Protein AF-0000000068569038 (afdb_homodimer)

Foldseek 3Di:
DPPLPQDDVVQQQPDFADKDKDKDALVLQQLVLVLVPQCVPHVPPVVRVLSNDDPVDSQRRFGDQCSCVVVVCRGCVVPDDTPSFDADPVQKDWDDKDKDFPDGDGSIAIKMKGKHWFKWWAPQQKIKTKMKIWIAGPPPRDTTMIMITIMIGGRRHNSDPDPDTDIGGNDDPPPDPDDDDDPDDDPDDDDDDDDPCSNVSD/DPPLPQDDVVQQQPDFADKDKDKDALVLQQLVLVLVPQCVPHVPPVVRVLRNDDPVDSQRRFGDQCSCVVVVCRGCVVPDDTPSFDADPVQKDWDDKDKDFPDGDGSIAIKMKGKHFFKWWAPQQKIKTKMKIWIAGPPPRDTTMIMITIMIGGRRHNSDPDPDTDIGGNDDPPPDPDDDDDPDDDPDDDDDDDDPCSNVSD

Sequence (404 aa):
MAVSSEFDPSLALSHKFPDTSHSYTERDAALYALGVGACAWDAVDSDELKYVYHENGQEFIKVLPTFAALFTFNSMPNGFVIPGLEYDPRLLLHGQQYIELYKPLPSNCHVNHKVCLAGLHDKAKAAILEFETKSYEKESGDLLSVNRTTVYLRGAGGFSKSSKPFSYTNYPRNQVPTVKIPESKPFSVFEDRTQPSQACILMAVSSEFDPSLALSHKFPDTSHSYTERDAALYALGVGACAWDAVDSDELKYVYHENGQEFIKVLPTFAALFTFNSMPNGFVIPGLEYDPRLLLHGQQYIELYKPLPSNCHVNHKVCLAGLHDKAKAAILEFETKSYEKESGDLLSVNRTTVYLRGAGGFSKSSKPFSYTNYPRNQVPTVKIPESKPFSVFEDRTQPSQACIL

Radius of gyration: 28.58 Å; Cα contacts (8 Å, |Δi|>4): 772; chains: 2; bounding box: 48×81×86 Å

Structure (mmCIF, N/CA/C/O backbone):
data_AF-0000000068569038-model_v1
#
loop_
_entity.id
_entity.type
_entity.pdbx_description
1 polymer 'Peroxisomal multifunctional enzyme type 2-like N-terminal domain-containing protein'
#
loop_
_atom_site.group_PDB
_atom_site.id
_atom_site.type_symbol
_atom_site.label_atom_id
_atom_site.label_alt_id
_atom_site.label_comp_id
_atom_site.label_asym_id
_atom_site.label_entity_id
_atom_site.label_seq_id
_atom_site.pdbx_PDB_ins_code
_atom_site.Cartn_x
_atom_site.Cartn_y
_atom_site.Cartn_z
_atom_site.occupancy
_atom_site.B_iso_or_equiv
_atom_site.auth_seq_id
_atom_site.auth_comp_id
_atom_site.auth_asym_id
_atom_site.auth_atom_id
_atom_site.pdbx_PDB_model_num
ATOM 1 N N . MET A 1 1 ? 6.047 19.906 46.062 1 24.3 1 MET A N 1
ATOM 2 C CA . MET A 1 1 ? 5.191 20.594 45.094 1 24.3 1 MET A CA 1
ATOM 3 C C . MET A 1 1 ? 5.793 20.547 43.688 1 24.3 1 MET A C 1
ATOM 5 O O . MET A 1 1 ? 6.926 20.984 43.5 1 24.3 1 MET A O 1
ATOM 9 N N . ALA A 1 2 ? 5.625 19.594 42.906 1 37.16 2 ALA A N 1
ATOM 10 C CA . ALA A 1 2 ? 6.238 19.469 41.594 1 37.16 2 ALA A CA 1
ATOM 11 C C . ALA A 1 2 ? 6.18 20.781 40.812 1 37.16 2 ALA A C 1
ATOM 13 O O . ALA A 1 2 ? 5.102 21.359 40.625 1 37.16 2 ALA A O 1
ATOM 14 N N . VAL A 1 3 ? 7.027 21.625 40.906 1 37.38 3 VAL A N 1
ATOM 15 C CA . VAL A 1 3 ? 7.078 22.891 40.188 1 37.38 3 VAL A CA 1
ATOM 16 C C . VAL A 1 3 ? 6.586 22.688 38.781 1 37.38 3 VAL A C 1
ATOM 18 O O . VAL A 1 3 ? 7.172 21.922 38 1 37.38 3 VAL A O 1
ATOM 21 N N . SER A 1 4 ? 5.375 22.641 38.375 1 46.19 4 SER A N 1
ATOM 22 C CA . SER A 1 4 ? 4.801 22.641 37.031 1 46.19 4 SER A CA 1
ATOM 23 C C . SER A 1 4 ? 5.512 23.656 36.156 1 46.19 4 SER A C 1
ATOM 25 O O . SER A 1 4 ? 5.512 24.844 36.438 1 46.19 4 SER A O 1
ATOM 27 N N . SER A 1 5 ? 6.746 23.516 35.812 1 56.81 5 SER A N 1
ATOM 28 C CA . SER A 1 5 ? 7.652 24.438 35.125 1 56.81 5 SER A CA 1
ATOM 29 C C . SER A 1 5 ? 6.922 25.234 34.062 1 56.81 5 SER A C 1
ATOM 31 O O . SER A 1 5 ? 6.219 24.656 33.219 1 56.81 5 SER A O 1
ATOM 33 N N . GLU A 1 6 ? 6.57 26.5 34.312 1 79.88 6 GLU A N 1
ATOM 34 C CA . GLU A 1 6 ? 5.852 27.469 33.5 1 79.88 6 GLU A CA 1
ATOM 35 C C . GLU A 1 6 ? 6.395 27.5 32.094 1 79.88 6 GLU A C 1
ATOM 37 O O . GLU A 1 6 ? 7.609 27.453 31.875 1 79.88 6 GLU A O 1
ATOM 42 N N . PHE A 1 7 ? 5.594 27.297 31.141 1 91.12 7 PHE A N 1
ATOM 43 C CA . PHE A 1 7 ? 5.934 27.344 29.719 1 91.12 7 PHE A CA 1
ATOM 44 C C . PHE A 1 7 ? 6.512 28.703 29.344 1 91.12 7 PHE A C 1
ATOM 46 O O . PHE A 1 7 ? 5.938 29.734 29.688 1 91.12 7 PHE A O 1
ATOM 53 N N . ASP A 1 8 ? 7.719 28.734 28.859 1 89.25 8 ASP A N 1
ATOM 54 C CA . ASP A 1 8 ? 8.383 29.922 28.359 1 89.25 8 ASP A CA 1
ATOM 55 C C . ASP A 1 8 ? 8.359 29.969 26.828 1 89.25 8 ASP A C 1
ATOM 57 O O . ASP A 1 8 ? 9.141 29.281 26.172 1 89.25 8 ASP A O 1
ATOM 61 N N . PRO A 1 9 ? 7.5 30.781 26.188 1 92 9 PRO A N 1
ATOM 62 C CA . PRO A 1 9 ? 7.379 30.828 24.719 1 92 9 PRO A CA 1
ATOM 63 C C . PRO A 1 9 ? 8.695 31.172 24.031 1 92 9 PRO A C 1
ATOM 65 O O . PRO A 1 9 ? 8.945 30.734 22.906 1 92 9 PRO A O 1
ATOM 68 N N . SER A 1 10 ? 9.562 31.938 24.734 1 89.56 10 SER A N 1
ATOM 69 C CA . SER A 1 10 ? 10.828 32.344 24.125 1 89.56 10 SER A CA 1
ATOM 70 C C . SER A 1 10 ? 11.719 31.125 23.875 1 89.56 10 SER A C 1
ATOM 72 O O . SER A 1 10 ? 12.438 31.062 22.875 1 89.56 10 SER A O 1
ATOM 74 N N . LEU A 1 11 ? 11.664 30.219 24.75 1 90 11 LEU A N 1
ATOM 75 C CA . LEU A 1 11 ? 12.422 28.984 24.578 1 90 11 LEU A CA 1
ATOM 76 C C . LEU A 1 11 ? 11.883 28.172 23.406 1 90 11 LEU A C 1
ATOM 78 O O . LEU A 1 11 ? 12.656 27.578 22.641 1 90 11 LEU A O 1
ATOM 82 N N . ALA A 1 12 ? 10.617 28.156 23.234 1 92.75 12 ALA A N 1
ATOM 83 C CA . ALA A 1 12 ? 9.984 27.438 22.141 1 92.75 12 ALA A CA 1
ATOM 84 C C . ALA A 1 12 ? 10.359 28.047 20.797 1 92.75 12 ALA A C 1
ATOM 86 O O . ALA A 1 12 ? 10.633 27.328 19.828 1 92.75 12 ALA A O 1
ATOM 87 N N . LEU A 1 13 ? 10.398 29.359 20.734 1 93.56 13 LEU A N 1
ATOM 88 C CA . LEU A 1 13 ? 10.68 30.062 19.5 1 93.56 13 LEU A CA 1
ATOM 89 C C . LEU A 1 13 ? 12.117 29.844 19.062 1 93.56 13 LEU A C 1
ATOM 91 O O . LEU A 1 13 ? 12.422 29.859 17.859 1 93.56 13 LEU A O 1
ATOM 95 N N . SER A 1 14 ? 13.023 29.625 20.031 1 93.25 14 SER A N 1
ATOM 96 C CA . SER A 1 14 ? 14.438 29.453 19.734 1 93.25 14 SER A CA 1
ATOM 97 C C . SER A 1 14 ? 14.773 27.984 19.453 1 93.25 14 SER A C 1
ATOM 99 O O . SER A 1 14 ? 15.898 27.672 19.047 1 93.25 14 SER A O 1
ATOM 101 N N . HIS A 1 15 ? 13.836 27.203 19.641 1 93.75 15 HIS A N 1
ATOM 102 C CA . HIS A 1 15 ? 14.07 25.766 19.453 1 93.75 15 HIS A CA 1
ATOM 103 C C . HIS A 1 15 ? 14.375 25.453 18 1 93.75 15 HIS A C 1
ATOM 105 O O . HIS A 1 15 ? 13.68 25.922 17.094 1 93.75 15 HIS A O 1
ATOM 111 N N . LYS A 1 16 ? 15.453 24.703 17.734 1 94.19 16 LYS A N 1
ATOM 112 C CA . LYS A 1 16 ? 15.797 24.203 16.406 1 94.19 16 LYS A CA 1
ATOM 113 C C . LYS A 1 16 ? 15.359 22.75 16.219 1 94.19 16 LYS A C 1
ATOM 115 O O . LYS A 1 16 ? 15.758 21.875 17 1 94.19 16 LYS A O 1
ATOM 120 N N . PHE A 1 17 ? 14.578 22.594 15.305 1 95.44 17 PHE A N 1
ATOM 121 C CA . PHE A 1 17 ? 14.148 21.234 14.977 1 95.44 17 PHE A CA 1
ATOM 122 C C . PHE A 1 17 ? 15.195 20.531 14.117 1 95.44 17 PHE A C 1
ATOM 124 O O . PHE A 1 17 ? 15.805 21.141 13.242 1 95.44 17 PHE A O 1
ATOM 131 N N . PRO A 1 18 ? 15.398 19.312 14.367 1 95 18 PRO A N 1
ATOM 132 C CA . PRO A 1 18 ? 16.344 18.594 13.508 1 95 18 PRO A CA 1
ATOM 133 C C . PRO A 1 18 ? 15.844 18.438 12.07 1 95 18 PRO A C 1
ATOM 135 O O . PRO A 1 18 ? 14.641 18.281 11.852 1 95 18 PRO A O 1
ATOM 138 N N . ASP A 1 19 ? 16.797 18.5 11.141 1 96.5 19 ASP A N 1
ATOM 139 C CA . ASP A 1 19 ? 16.469 18.109 9.781 1 96.5 19 ASP A CA 1
ATOM 140 C C . ASP A 1 19 ? 16.141 16.609 9.711 1 96.5 19 ASP A C 1
ATOM 142 O O . ASP A 1 19 ? 16.781 15.797 10.367 1 96.5 19 ASP A O 1
ATOM 146 N N . THR A 1 20 ? 15.156 16.344 8.977 1 97.12 20 THR A N 1
ATOM 147 C CA . THR A 1 20 ? 14.781 14.945 8.781 1 97.12 20 THR A CA 1
ATOM 148 C C . THR A 1 20 ? 14.727 14.602 7.293 1 97.12 20 THR A C 1
ATOM 150 O O . THR A 1 20 ? 14.734 15.5 6.445 1 97.12 20 THR A O 1
ATOM 153 N N . SER A 1 21 ? 14.82 13.32 7.023 1 97.06 21 SER A N 1
ATOM 154 C CA . SER A 1 21 ? 14.688 12.844 5.652 1 97.06 21 SER A CA 1
ATOM 155 C C . SER A 1 21 ? 13.766 11.633 5.57 1 97.06 21 SER A C 1
ATOM 157 O O . SER A 1 21 ? 13.578 10.922 6.559 1 97.06 21 SER A O 1
ATOM 159 N N . HIS A 1 22 ? 13.18 11.539 4.48 1 95.88 22 HIS A N 1
ATOM 160 C CA . HIS A 1 22 ? 12.359 10.375 4.211 1 95.88 22 HIS A CA 1
ATOM 161 C C . HIS A 1 22 ? 12.273 10.094 2.713 1 95.88 22 HIS A C 1
ATOM 163 O O . HIS A 1 22 ? 12.594 10.961 1.896 1 95.88 22 HIS A O 1
ATOM 169 N N . SER A 1 23 ? 11.984 8.852 2.375 1 97.81 23 SER A N 1
ATOM 170 C CA . SER A 1 23 ? 11.758 8.477 0.981 1 97.81 23 SER A CA 1
ATOM 171 C C . SER A 1 23 ? 10.344 7.957 0.764 1 97.81 23 SER A C 1
ATOM 173 O O . SER A 1 23 ? 9.766 7.32 1.648 1 97.81 23 SER A O 1
ATOM 175 N N . TYR A 1 24 ? 9.828 8.32 -0.333 1 98.19 24 TYR A N 1
ATOM 176 C CA . TYR A 1 24 ? 8.586 7.684 -0.74 1 98.19 24 TYR A CA 1
ATOM 177 C C . TYR A 1 24 ? 8.711 7.086 -2.137 1 98.19 24 TYR A C 1
ATOM 179 O O . TYR A 1 24 ? 9.562 7.504 -2.924 1 98.19 24 TYR A O 1
ATOM 187 N N . THR A 1 25 ? 7.848 6.086 -2.416 1 98.19 25 THR A N 1
ATOM 188 C CA . THR A 1 25 ? 7.863 5.352 -3.676 1 98.19 25 THR A CA 1
ATOM 189 C C . THR A 1 25 ? 6.59 5.621 -4.477 1 98.19 25 THR A C 1
ATOM 191 O O . THR A 1 25 ? 5.668 6.273 -3.984 1 98.19 25 THR A O 1
ATOM 194 N N . GLU A 1 26 ? 6.559 5.109 -5.68 1 98.38 26 GLU A N 1
ATOM 195 C CA . GLU A 1 26 ? 5.355 5.168 -6.508 1 98.38 26 GLU A CA 1
ATOM 196 C C . GLU A 1 26 ? 4.172 4.512 -5.801 1 98.38 26 GLU A C 1
ATOM 198 O O . GLU A 1 26 ? 3.033 4.973 -5.934 1 98.38 26 GLU A O 1
ATOM 203 N N . ARG A 1 27 ? 4.484 3.51 -5.074 1 97.12 27 ARG A N 1
ATOM 204 C CA . ARG A 1 27 ? 3.443 2.809 -4.328 1 97.12 27 ARG A CA 1
ATOM 205 C C . ARG A 1 27 ? 2.811 3.723 -3.281 1 97.12 27 ARG A C 1
ATOM 207 O O . ARG A 1 27 ? 1.587 3.742 -3.127 1 97.12 27 ARG A O 1
ATOM 214 N N . ASP A 1 28 ? 3.602 4.496 -2.631 1 97.56 28 ASP A N 1
ATOM 215 C CA . ASP A 1 28 ? 3.104 5.438 -1.636 1 97.56 28 ASP A CA 1
ATOM 216 C C . ASP A 1 28 ? 2.195 6.484 -2.277 1 97.56 28 ASP A C 1
ATOM 218 O O . ASP A 1 28 ? 1.11 6.77 -1.769 1 97.56 28 ASP A O 1
ATOM 222 N N . ALA A 1 29 ? 2.686 6.996 -3.391 1 98.31 29 ALA A N 1
ATOM 223 C CA . ALA A 1 29 ? 1.938 8.039 -4.09 1 98.31 29 ALA A CA 1
ATOM 224 C C . ALA A 1 29 ? 0.594 7.508 -4.586 1 98.31 29 ALA A C 1
ATOM 226 O O . ALA A 1 29 ? -0.439 8.156 -4.406 1 98.31 29 ALA A O 1
ATOM 227 N N . ALA A 1 30 ? 0.627 6.293 -5.141 1 97.75 30 ALA A N 1
ATOM 228 C CA . ALA A 1 30 ? -0.594 5.695 -5.676 1 97.75 30 ALA A CA 1
ATOM 229 C C . ALA A 1 30 ? -1.568 5.344 -4.555 1 97.75 30 ALA A C 1
ATOM 231 O O . ALA A 1 30 ? -2.779 5.543 -4.691 1 97.75 30 ALA A O 1
ATOM 232 N N . LEU A 1 31 ? -1.028 4.836 -3.48 1 96.94 31 LEU A N 1
ATOM 233 C CA . LEU A 1 31 ? -1.88 4.465 -2.355 1 96.94 31 LEU A CA 1
ATOM 234 C C . LEU A 1 31 ? -2.551 5.695 -1.753 1 96.94 31 LEU A C 1
ATOM 236 O O . LEU A 1 31 ? -3.719 5.641 -1.364 1 96.94 31 LEU A O 1
ATOM 240 N N . TYR A 1 32 ? -1.805 6.785 -1.629 1 97.31 32 TYR A N 1
ATOM 241 C CA . TYR A 1 32 ? -2.416 8.023 -1.156 1 97.31 32 TYR A CA 1
ATOM 242 C C . TYR A 1 32 ? -3.566 8.445 -2.062 1 97.31 32 TYR A C 1
ATOM 244 O O . TYR A 1 32 ? -4.648 8.789 -1.581 1 97.31 32 TYR A O 1
ATOM 252 N N . ALA A 1 33 ? -3.326 8.375 -3.379 1 97.44 33 ALA A N 1
ATOM 253 C CA . ALA A 1 33 ? -4.359 8.742 -4.344 1 97.44 33 ALA A CA 1
ATOM 254 C C . ALA A 1 33 ? -5.602 7.879 -4.176 1 97.44 33 ALA A C 1
ATOM 256 O O . ALA A 1 33 ? -6.723 8.391 -4.125 1 97.44 33 ALA A O 1
ATOM 257 N N . LEU A 1 34 ? -5.371 6.586 -4.012 1 95.25 34 LEU A N 1
ATOM 258 C CA . LEU A 1 34 ? -6.488 5.668 -3.805 1 95.25 34 LEU A CA 1
ATOM 259 C C . LEU A 1 34 ? -7.184 5.949 -2.477 1 95.25 34 LEU A C 1
ATOM 261 O O . LEU A 1 34 ? -8.414 5.934 -2.4 1 95.25 34 LEU A O 1
ATOM 265 N N . GLY A 1 35 ? -6.414 6.273 -1.514 1 94.62 35 GLY A N 1
ATOM 266 C CA . GLY A 1 35 ? -6.949 6.539 -0.188 1 94.62 35 GLY A CA 1
ATOM 267 C C . GLY A 1 35 ? -7.824 7.777 -0.135 1 94.62 35 GLY A C 1
ATOM 268 O O . GLY A 1 35 ? -8.758 7.848 0.668 1 94.62 35 GLY A O 1
ATOM 269 N N . VAL A 1 36 ? -7.5 8.703 -1.009 1 94.31 36 VAL A N 1
ATOM 270 C CA . VAL A 1 36 ? -8.312 9.914 -0.969 1 94.31 36 VAL A CA 1
ATOM 271 C C . VAL A 1 36 ? -9.445 9.812 -1.98 1 94.31 36 VAL A C 1
ATOM 273 O O . VAL A 1 36 ? -10.281 10.719 -2.084 1 94.31 36 VAL A O 1
ATOM 276 N N . GLY A 1 37 ? -9.445 8.672 -2.801 1 92.5 37 GLY A N 1
ATOM 277 C CA . GLY A 1 37 ? -10.664 8.398 -3.545 1 92.5 37 GLY A CA 1
ATOM 278 C C . GLY A 1 37 ? -10.438 8.328 -5.047 1 92.5 37 GLY A C 1
ATOM 279 O O . GLY A 1 37 ? -11.398 8.266 -5.816 1 92.5 37 GLY A O 1
ATOM 280 N N . ALA A 1 38 ? -9.188 8.375 -5.457 1 92.56 38 ALA A N 1
ATOM 281 C CA . ALA A 1 38 ? -8.938 8.219 -6.887 1 92.56 38 ALA A CA 1
ATOM 282 C C . ALA A 1 38 ? -9.469 6.879 -7.395 1 92.56 38 ALA A C 1
ATOM 284 O O . ALA A 1 38 ? -9.289 5.848 -6.742 1 92.56 38 ALA A O 1
ATOM 285 N N . CYS A 1 39 ? -10.188 6.895 -8.492 1 90.12 39 CYS A N 1
ATOM 286 C CA . CYS A 1 39 ? -10.703 5.73 -9.211 1 90.12 39 CYS A CA 1
ATOM 287 C C . CYS A 1 39 ? -11.75 5.004 -8.375 1 90.12 39 CYS A C 1
ATOM 289 O O . CYS A 1 39 ? -12.023 3.824 -8.609 1 90.12 39 CYS A O 1
ATOM 291 N N . ALA A 1 40 ? -12.336 5.625 -7.426 1 86.62 40 ALA A N 1
ATOM 292 C CA . ALA A 1 40 ? -13.289 5 -6.512 1 86.62 40 ALA A CA 1
ATOM 293 C C . ALA A 1 40 ? -14.562 4.59 -7.242 1 86.62 40 ALA A C 1
ATOM 295 O O . ALA A 1 40 ? -15.148 3.545 -6.949 1 86.62 40 ALA A O 1
ATOM 296 N N . TRP A 1 41 ? -14.883 5.348 -8.227 1 85.88 41 TRP A N 1
ATOM 297 C CA . TRP A 1 41 ? -16.156 5.09 -8.883 1 85.88 41 TRP A CA 1
ATOM 298 C C . TRP A 1 41 ? -15.953 4.457 -10.25 1 85.88 41 TRP A C 1
ATOM 300 O O . TRP A 1 41 ? -16.828 3.75 -10.758 1 85.88 41 TRP A O 1
ATOM 310 N N . ASP A 1 42 ? -14.844 4.777 -10.812 1 86.69 42 ASP A N 1
ATOM 311 C CA . ASP A 1 42 ? -14.461 4.262 -12.117 1 86.69 42 ASP A CA 1
ATOM 312 C C . ASP A 1 42 ? -12.969 3.93 -12.156 1 86.69 42 ASP A C 1
ATOM 314 O O . ASP A 1 42 ? -12.125 4.828 -12.18 1 86.69 42 ASP A O 1
ATOM 318 N N . ALA A 1 43 ? -12.68 2.674 -12.312 1 85.69 43 ALA A N 1
ATOM 319 C CA . ALA A 1 43 ? -11.305 2.188 -12.234 1 85.69 43 ALA A CA 1
ATOM 320 C C . ALA A 1 43 ? -10.461 2.732 -13.391 1 85.69 43 ALA A C 1
ATOM 322 O O . ALA A 1 43 ? -9.234 2.801 -13.289 1 85.69 43 ALA A O 1
ATOM 323 N N . VAL A 1 44 ? -11.133 3.119 -14.484 1 88.12 44 VAL A N 1
ATOM 324 C CA . VAL A 1 44 ? -10.367 3.52 -15.664 1 88.12 44 VAL A CA 1
ATOM 325 C C . VAL A 1 44 ? -10.656 4.984 -15.992 1 88.12 44 VAL A C 1
ATOM 327 O O . VAL A 1 44 ? -10.594 5.387 -17.156 1 88.12 44 VAL A O 1
ATOM 330 N N . ASP A 1 45 ? -11.086 5.684 -14.945 1 88.44 45 ASP A N 1
ATOM 331 C CA . ASP A 1 45 ? -11.219 7.125 -15.133 1 88.44 45 ASP A CA 1
ATOM 332 C C . ASP A 1 45 ? -9.898 7.75 -15.57 1 88.44 45 ASP A C 1
ATOM 334 O O . ASP A 1 45 ? -8.945 7.801 -14.789 1 88.44 45 ASP A O 1
ATOM 338 N N . SER A 1 46 ? -9.844 8.227 -16.703 1 88.38 46 SER A N 1
ATOM 339 C CA . SER A 1 46 ? -8.594 8.695 -17.281 1 88.38 46 SER A CA 1
ATOM 340 C C . SER A 1 46 ? -8.023 9.867 -16.5 1 88.38 46 SER A C 1
ATOM 342 O O . SER A 1 46 ? -6.801 10.023 -16.406 1 88.38 46 SER A O 1
ATOM 344 N N . ASP A 1 47 ? -8.883 10.648 -15.914 1 91.25 47 ASP A N 1
ATOM 345 C CA . ASP A 1 47 ? -8.422 11.82 -15.172 1 91.25 47 ASP A CA 1
ATOM 346 C C . ASP A 1 47 ? -7.848 11.422 -13.82 1 91.25 47 ASP A C 1
ATOM 348 O O . ASP A 1 47 ? -7.039 12.148 -13.242 1 91.25 47 ASP A O 1
ATOM 352 N N . GLU A 1 48 ? -8.305 10.281 -13.398 1 93.44 48 GLU A N 1
ATOM 353 C CA . GLU A 1 48 ? -7.875 9.891 -12.062 1 93.44 48 GLU A CA 1
ATOM 354 C C . GLU A 1 48 ? -6.855 8.758 -12.117 1 93.44 48 GLU A C 1
ATOM 356 O O . GLU A 1 48 ? -6.004 8.633 -11.234 1 93.44 48 GLU A O 1
ATOM 361 N N . LEU A 1 49 ? -6.926 7.961 -13.172 1 95.62 49 LEU A N 1
ATOM 362 C CA . LEU A 1 49 ? -6.082 6.777 -13.297 1 95.62 49 LEU A CA 1
ATOM 363 C C . LEU A 1 49 ? -4.609 7.164 -13.359 1 95.62 49 LEU A C 1
ATOM 365 O O . LEU A 1 49 ? -3.746 6.406 -12.906 1 95.62 49 LEU A O 1
ATOM 369 N N . LYS A 1 50 ? -4.297 8.336 -13.828 1 97.06 50 LYS A N 1
ATOM 370 C CA . LYS A 1 50 ? -2.926 8.805 -13.992 1 97.06 50 LYS A CA 1
ATOM 371 C C . LYS A 1 50 ? -2.219 8.922 -12.641 1 97.06 50 LYS A C 1
ATOM 373 O O . LYS A 1 50 ? -0.99 9.008 -12.586 1 97.06 50 LYS A O 1
ATOM 378 N N . TYR A 1 51 ? -2.938 8.938 -11.562 1 97.94 51 TYR A N 1
ATOM 379 C CA . TYR A 1 51 ? -2.346 9.016 -10.227 1 97.94 51 TYR A CA 1
ATOM 380 C C . TYR A 1 51 ? -2.078 7.629 -9.664 1 97.94 51 TYR A C 1
ATOM 382 O O . TYR A 1 51 ? -1.444 7.488 -8.617 1 97.94 51 TYR A O 1
ATOM 390 N N . VAL A 1 52 ? -2.555 6.605 -10.352 1 97.19 52 VAL A N 1
ATOM 391 C CA . VAL A 1 52 ? -2.516 5.254 -9.805 1 97.19 52 VAL A CA 1
ATOM 392 C C . VAL A 1 52 ? -1.763 4.328 -10.758 1 97.19 52 VAL A C 1
ATOM 394 O O . VAL A 1 52 ? -1.071 3.406 -10.32 1 97.19 52 VAL A O 1
ATOM 397 N N . TYR A 1 53 ? -1.892 4.668 -11.969 1 95.5 53 TYR A N 1
ATOM 398 C CA . TYR A 1 53 ? -1.337 3.791 -13 1 95.5 53 TYR A CA 1
ATOM 399 C C . TYR A 1 53 ? -0.919 4.59 -14.227 1 95.5 53 TYR A C 1
ATOM 401 O O . TYR A 1 53 ? -1.574 5.566 -14.594 1 95.5 53 TYR A O 1
ATOM 409 N N . HIS A 1 54 ? 0.097 4.125 -14.836 1 95.69 54 HIS A N 1
ATOM 410 C CA . HIS A 1 54 ? 0.538 4.637 -16.125 1 95.69 54 HIS A CA 1
ATOM 411 C C . HIS A 1 54 ? 0.96 3.502 -17.047 1 95.69 54 HIS A C 1
ATOM 413 O O . HIS A 1 54 ? 1.665 2.582 -16.625 1 95.69 54 HIS A O 1
ATOM 419 N N . GLU A 1 55 ? 0.626 3.561 -18.25 1 93.62 55 GLU A N 1
ATOM 420 C CA . GLU A 1 55 ? 0.843 2.48 -19.203 1 93.62 55 GLU A CA 1
ATOM 421 C C . GLU A 1 55 ? 2.332 2.232 -19.422 1 93.62 55 GLU A C 1
ATOM 423 O O . GLU A 1 55 ? 2.742 1.109 -19.719 1 93.62 55 GLU A O 1
ATOM 428 N N . ASN A 1 56 ? 3.141 3.215 -19.25 1 96.12 56 ASN A N 1
ATOM 429 C CA . ASN A 1 56 ? 4.574 3.098 -19.5 1 96.12 56 ASN A CA 1
ATOM 430 C C . ASN A 1 56 ? 5.34 2.727 -18.234 1 96.12 56 ASN A C 1
ATOM 432 O O . ASN A 1 56 ? 6.566 2.629 -18.25 1 96.12 56 ASN A O 1
ATOM 436 N N . GLY A 1 57 ? 4.633 2.586 -17.125 1 95.75 57 GLY A N 1
ATOM 437 C CA . GLY A 1 57 ? 5.293 2.213 -15.875 1 95.75 57 GLY A CA 1
ATOM 438 C C . GLY A 1 57 ? 4.906 3.1 -14.711 1 95.75 57 GLY A C 1
ATOM 439 O O . GLY A 1 57 ? 4.52 4.254 -14.898 1 95.75 57 GLY A O 1
ATOM 440 N N . GLN A 1 58 ? 5.074 2.588 -13.523 1 96.44 58 GLN A N 1
ATOM 441 C CA . GLN A 1 58 ? 4.672 3.285 -12.305 1 96.44 58 GLN A CA 1
ATOM 442 C C . GLN A 1 58 ? 5.5 4.551 -12.102 1 96.44 58 GLN A C 1
ATOM 444 O O . GLN A 1 58 ? 5.055 5.488 -11.438 1 96.44 58 GLN A O 1
ATOM 449 N N . GLU A 1 59 ? 6.668 4.57 -12.664 1 97.56 59 GLU A N 1
ATOM 450 C CA . GLU A 1 59 ? 7.531 5.734 -12.484 1 97.56 59 GLU A CA 1
ATOM 451 C C . GLU A 1 59 ? 6.941 6.969 -13.172 1 97.56 59 GLU A C 1
ATOM 453 O O . GLU A 1 59 ? 7.367 8.094 -12.906 1 97.56 59 GLU A O 1
ATOM 458 N N . PHE A 1 60 ? 5.926 6.793 -13.984 1 97.81 60 PHE A N 1
ATOM 459 C CA . PHE A 1 60 ? 5.379 7.891 -14.773 1 97.81 60 PHE A CA 1
ATOM 460 C C . PHE A 1 60 ? 4.047 8.359 -14.195 1 97.81 60 PHE A C 1
ATOM 462 O O . PHE A 1 60 ? 3.408 9.258 -14.75 1 97.81 60 PHE A O 1
ATOM 469 N N . ILE A 1 61 ? 3.602 7.801 -13.125 1 98.19 61 ILE A N 1
ATOM 470 C CA . ILE A 1 61 ? 2.346 8.266 -12.547 1 98.19 61 ILE A CA 1
ATOM 471 C C . ILE A 1 61 ? 2.523 9.688 -12 1 98.19 61 ILE A C 1
ATOM 473 O O . ILE A 1 61 ? 3.643 10.109 -11.711 1 98.19 61 ILE A O 1
ATOM 477 N N . LYS A 1 62 ? 1.458 10.367 -11.945 1 98.12 62 LYS A N 1
ATOM 478 C CA . LYS A 1 62 ? 1.438 11.695 -11.328 1 98.12 62 LYS A CA 1
ATOM 479 C C . LYS A 1 62 ? 1.114 11.602 -9.836 1 98.12 62 LYS A C 1
ATOM 481 O O . LYS A 1 62 ? 0.533 10.617 -9.383 1 98.12 62 LYS A O 1
ATOM 486 N N . VAL A 1 63 ? 1.564 12.555 -9.125 1 98.56 63 VAL A N 1
ATOM 487 C CA . VAL A 1 63 ? 1.33 12.594 -7.688 1 98.56 63 VAL A CA 1
ATOM 488 C C . VAL A 1 63 ? 0.331 13.703 -7.359 1 98.56 63 VAL A C 1
ATOM 490 O O . VAL A 1 63 ? 0.465 14.828 -7.836 1 98.56 63 VAL A O 1
ATOM 493 N N . LEU A 1 64 ? -0.709 13.352 -6.605 1 98.06 64 LEU A N 1
ATOM 494 C CA . LEU A 1 64 ? -1.64 14.383 -6.16 1 98.06 64 LEU A CA 1
ATOM 495 C C . LEU A 1 64 ? -0.912 15.469 -5.379 1 98.06 64 LEU A C 1
ATOM 497 O O . LEU A 1 64 ? -0.09 15.172 -4.508 1 98.06 64 LEU A O 1
ATOM 501 N N . PRO A 1 65 ? -1.205 16.703 -5.609 1 97.38 65 PRO A N 1
ATOM 502 C CA . PRO A 1 65 ? -0.538 17.797 -4.898 1 97.38 65 PRO A CA 1
ATOM 503 C C . PRO A 1 65 ? -0.685 17.688 -3.381 1 97.38 65 PRO A C 1
ATOM 505 O O . PRO A 1 65 ? 0.26 17.984 -2.645 1 97.38 65 PRO A O 1
ATOM 508 N N . THR A 1 66 ? -1.802 17.188 -2.924 1 97.19 66 THR A N 1
ATOM 509 C CA . THR A 1 66 ? -2.072 17.156 -1.49 1 97.19 66 THR A CA 1
ATOM 510 C C . THR A 1 66 ? -1.253 16.062 -0.811 1 97.19 66 THR A C 1
ATOM 512 O O . THR A 1 66 ? -1.208 15.984 0.419 1 97.19 66 THR A O 1
ATOM 515 N N . PHE A 1 67 ? -0.591 15.234 -1.65 1 98.19 67 PHE A N 1
ATOM 516 C CA . PHE A 1 67 ? 0.351 14.273 -1.096 1 98.19 67 PHE A CA 1
ATOM 517 C C . PHE A 1 67 ? 1.387 14.969 -0.221 1 98.19 67 PHE A C 1
ATOM 519 O O . PHE A 1 67 ? 1.855 14.398 0.768 1 98.19 67 PHE A O 1
ATOM 526 N N . ALA A 1 68 ? 1.643 16.219 -0.48 1 97.88 68 ALA A N 1
ATOM 527 C CA . ALA A 1 68 ? 2.645 17.016 0.227 1 97.88 68 ALA A CA 1
ATOM 528 C C . ALA A 1 68 ? 2.264 17.188 1.694 1 97.88 68 ALA A C 1
ATOM 530 O O . ALA A 1 68 ? 3.123 17.469 2.535 1 97.88 68 ALA A O 1
ATOM 531 N N . ALA A 1 69 ? 0.983 17.078 1.994 1 96.38 69 ALA A N 1
ATOM 532 C CA . ALA A 1 69 ? 0.549 17.219 3.381 1 96.38 69 ALA A CA 1
ATOM 533 C C . ALA A 1 69 ? 1.204 16.156 4.27 1 96.38 69 ALA A C 1
ATOM 535 O O . ALA A 1 69 ? 1.441 16.406 5.457 1 96.38 69 ALA A O 1
ATOM 536 N N . LEU A 1 70 ? 1.555 15.008 3.668 1 96.44 70 LEU A N 1
ATOM 537 C CA . LEU A 1 70 ? 2.162 13.922 4.422 1 96.44 70 LEU A CA 1
ATOM 538 C C . LEU A 1 70 ? 3.566 14.297 4.887 1 96.44 70 LEU A C 1
ATOM 540 O O . LEU A 1 70 ? 4.09 13.703 5.832 1 96.44 70 LEU A O 1
ATOM 544 N N . PHE A 1 71 ? 4.137 15.273 4.266 1 97.25 71 PHE A N 1
ATOM 545 C CA . PHE A 1 71 ? 5.504 15.656 4.59 1 97.25 71 PHE A CA 1
ATOM 546 C C . PHE A 1 71 ? 5.582 16.25 5.992 1 97.25 71 PHE A C 1
ATOM 548 O O . PHE A 1 71 ? 6.609 16.141 6.664 1 97.25 71 PHE A O 1
ATOM 555 N N . THR A 1 72 ? 4.453 16.797 6.426 1 94.62 72 THR A N 1
ATOM 556 C CA . THR A 1 72 ? 4.41 17.312 7.789 1 94.62 72 THR A CA 1
ATOM 557 C C . THR A 1 72 ? 4.59 16.188 8.805 1 94.62 72 THR A C 1
ATOM 559 O O . THR A 1 72 ? 5.398 16.297 9.727 1 94.62 72 THR A O 1
ATOM 562 N N . PHE A 1 73 ? 3.965 15.125 8.602 1 91.94 73 PHE A N 1
ATOM 563 C CA . PHE A 1 73 ? 4.016 14 9.523 1 91.94 73 PHE A CA 1
ATOM 564 C C . PHE A 1 73 ? 5.363 13.289 9.438 1 91.94 73 PHE A C 1
ATOM 566 O O . PHE A 1 73 ? 5.906 12.852 10.453 1 91.94 73 PHE A O 1
ATOM 573 N N . ASN A 1 74 ? 5.875 13.172 8.242 1 92.25 74 ASN A N 1
ATOM 574 C CA . ASN A 1 74 ? 7.16 12.523 8.023 1 92.25 74 ASN A CA 1
ATOM 575 C C . ASN A 1 74 ? 8.305 13.328 8.633 1 92.25 74 ASN A C 1
ATOM 577 O O . ASN A 1 74 ? 9.336 12.758 9.016 1 92.25 74 ASN A O 1
ATOM 581 N N . SER A 1 75 ? 8.133 14.602 8.766 1 94.75 75 SER A N 1
ATOM 582 C CA . SER A 1 75 ? 9.195 15.492 9.242 1 94.75 75 SER A CA 1
ATOM 583 C C . SER A 1 75 ? 9.195 15.594 10.758 1 94.75 75 SER A C 1
ATOM 585 O O . SER A 1 75 ? 10.18 16.031 11.359 1 94.75 75 SER A O 1
ATOM 587 N N . MET A 1 76 ? 8.117 15.242 11.367 1 92.75 76 MET A N 1
ATOM 588 C CA . MET A 1 76 ? 7.969 15.32 12.812 1 92.75 76 MET A CA 1
ATOM 589 C C . MET A 1 76 ? 7.469 14 13.391 1 92.75 76 MET A C 1
ATOM 591 O O . MET A 1 76 ? 6.348 13.922 13.891 1 92.75 76 MET A O 1
ATOM 595 N N . PRO A 1 77 ? 8.305 12.977 13.391 1 88 77 PRO A N 1
ATOM 596 C CA . PRO A 1 77 ? 7.867 11.625 13.773 1 88 77 PRO A CA 1
ATOM 597 C C . PRO A 1 77 ? 7.387 11.547 15.219 1 88 77 PRO A C 1
ATOM 599 O O . PRO A 1 77 ? 6.602 10.656 15.562 1 88 77 PRO A O 1
ATOM 602 N N . ASN A 1 78 ? 7.797 12.492 16.047 1 88.88 78 ASN A N 1
ATOM 603 C CA . ASN A 1 78 ? 7.387 12.477 17.438 1 88.88 78 ASN A CA 1
ATOM 604 C C . ASN A 1 78 ? 6.148 13.336 17.672 1 88.88 78 ASN A C 1
ATOM 606 O O . ASN A 1 78 ? 5.723 13.523 18.812 1 88.88 78 ASN A O 1
ATOM 610 N N . GLY A 1 79 ? 5.617 13.875 16.609 1 92.12 79 GLY A N 1
ATOM 611 C CA . GLY A 1 79 ? 4.418 14.688 16.719 1 92.12 79 GLY A CA 1
ATOM 612 C C . GLY A 1 79 ? 4.715 16.172 16.891 1 92.12 79 GLY A C 1
ATOM 613 O O . GLY A 1 79 ? 5.828 16.609 16.609 1 92.12 79 GLY A O 1
ATOM 614 N N . PHE A 1 80 ? 3.73 16.875 17.266 1 94.44 80 PHE A N 1
ATOM 615 C CA . PHE A 1 80 ? 3.797 18.328 17.375 1 94.44 80 PHE A CA 1
ATOM 616 C C . PHE A 1 80 ? 4.234 18.75 18.781 1 94.44 80 PHE A C 1
ATOM 618 O O . PHE A 1 80 ? 3.416 19.188 19.578 1 94.44 80 PHE A O 1
ATOM 625 N N . VAL A 1 81 ? 5.551 18.656 18.922 1 92.75 81 VAL A N 1
ATOM 626 C CA . VAL A 1 81 ? 6.09 18.891 20.266 1 92.75 81 VAL A CA 1
ATOM 627 C C . VAL A 1 81 ? 7.023 20.109 20.234 1 92.75 81 VAL A C 1
ATOM 629 O O . VAL A 1 81 ? 7.84 20.25 19.312 1 92.75 81 VAL A O 1
ATOM 632 N N . ILE A 1 82 ? 6.852 20.984 21.203 1 93.94 82 ILE A N 1
ATOM 633 C CA . ILE A 1 82 ? 7.805 22.062 21.453 1 93.94 82 ILE A CA 1
ATOM 634 C C . ILE A 1 82 ? 8.25 22.031 22.906 1 93.94 82 ILE A C 1
ATOM 636 O O . ILE A 1 82 ? 7.531 21.531 23.766 1 93.94 82 ILE A O 1
ATOM 640 N N . PRO A 1 83 ? 9.438 22.469 23.109 1 92.44 83 PRO A N 1
ATOM 641 C CA . PRO A 1 83 ? 9.953 22.406 24.469 1 92.44 83 PRO A CA 1
ATOM 642 C C . PRO A 1 83 ? 9.062 23.141 25.484 1 92.44 83 PRO A C 1
ATOM 644 O O . PRO A 1 83 ? 8.672 24.281 25.25 1 92.44 83 PRO A O 1
ATOM 647 N N . GLY A 1 84 ? 8.688 22.406 26.547 1 93.19 84 GLY A N 1
ATOM 648 C CA . GLY A 1 84 ? 8.062 23.031 27.703 1 93.19 84 GLY A CA 1
ATOM 649 C C . GLY A 1 84 ? 6.543 23.031 27.625 1 93.19 84 GLY A C 1
ATOM 650 O O . GLY A 1 84 ? 5.867 23.266 28.625 1 93.19 84 GLY A O 1
ATOM 651 N N . LEU A 1 85 ? 6.055 22.875 26.453 1 95.19 85 LEU A N 1
ATOM 652 C CA . LEU A 1 85 ? 4.598 22.875 26.344 1 95.19 85 LEU A CA 1
ATOM 653 C C . LEU A 1 85 ? 4.043 21.453 26.344 1 95.19 85 LEU A C 1
ATOM 655 O O . LEU A 1 85 ? 4.258 20.703 25.406 1 95.19 85 LEU A O 1
ATOM 659 N N . GLU A 1 86 ? 3.33 21.156 27.328 1 94.19 86 GLU A N 1
ATOM 660 C CA . GLU A 1 86 ? 2.674 19.859 27.438 1 94.19 86 GLU A CA 1
ATOM 661 C C . GLU A 1 86 ? 1.202 19.938 27.047 1 94.19 86 GLU A C 1
ATOM 663 O O . GLU A 1 86 ? 0.539 20.953 27.328 1 94.19 86 GLU A O 1
ATOM 668 N N . TYR A 1 87 ? 0.795 18.922 26.438 1 95.5 87 TYR A N 1
ATOM 669 C CA . TYR A 1 87 ? -0.616 18.859 26.078 1 95.5 87 TYR A CA 1
ATOM 670 C C . TYR A 1 87 ? -1.096 17.422 25.984 1 95.5 87 TYR A C 1
ATOM 672 O O . TYR A 1 87 ? -0.285 16.484 25.922 1 95.5 87 TYR A O 1
ATOM 680 N N . ASP A 1 88 ? -2.375 17.188 26.062 1 95.25 88 ASP A N 1
ATOM 681 C CA . ASP A 1 88 ? -3.029 15.906 25.859 1 95.25 88 ASP A CA 1
ATOM 682 C C . ASP A 1 88 ? -3.268 15.656 24.359 1 95.25 88 ASP A C 1
ATOM 684 O O . ASP A 1 88 ? -4.078 16.328 23.734 1 95.25 88 ASP A O 1
ATOM 688 N N . PRO A 1 89 ? -2.613 14.695 23.812 1 94.56 89 PRO A N 1
ATOM 689 C CA . PRO A 1 89 ? -2.754 14.461 22.375 1 94.56 89 PRO A CA 1
ATOM 690 C C . PRO A 1 89 ? -4.195 14.18 21.969 1 94.56 89 PRO A C 1
ATOM 692 O O . PRO A 1 89 ? -4.57 14.43 20.812 1 94.56 89 PRO A O 1
ATOM 695 N N . ARG A 1 90 ? -5.059 13.766 22.906 1 94.62 90 ARG A N 1
ATOM 696 C CA . ARG A 1 90 ? -6.453 13.461 22.609 1 94.62 90 ARG A CA 1
ATOM 697 C C . ARG A 1 90 ? -7.25 14.734 22.359 1 94.62 90 ARG A C 1
ATOM 699 O O . ARG A 1 90 ? -8.352 14.688 21.812 1 94.62 90 ARG A O 1
ATOM 706 N N . LEU A 1 91 ? -6.688 15.805 22.688 1 96.88 91 LEU A N 1
ATOM 707 C CA . LEU A 1 91 ? -7.402 17.078 22.594 1 96.88 91 LEU A CA 1
ATOM 708 C C . LEU A 1 91 ? -6.859 17.922 21.453 1 96.88 91 LEU A C 1
ATOM 710 O O . LEU A 1 91 ? -7.285 19.062 21.266 1 96.88 91 LEU A O 1
ATOM 714 N N . LEU A 1 92 ? -5.945 17.391 20.719 1 97.56 92 LEU A N 1
ATOM 715 C CA . LEU A 1 92 ? -5.355 18.078 19.578 1 97.56 92 LEU A CA 1
ATOM 716 C C . LEU A 1 92 ? -6.32 18.094 18.391 1 97.56 92 LEU A C 1
ATOM 718 O O . LEU A 1 92 ? -6.922 17.078 18.062 1 97.56 92 LEU A O 1
ATOM 722 N N . LEU A 1 93 ? -6.531 19.281 17.812 1 97.44 93 LEU A N 1
ATOM 723 C CA . LEU A 1 93 ? -7.289 19.422 16.578 1 97.44 93 LEU A CA 1
ATOM 724 C C . LEU A 1 93 ? -6.41 20 15.461 1 97.44 93 LEU A C 1
ATOM 726 O O . LEU A 1 93 ? -5.605 20.891 15.703 1 97.44 93 LEU A O 1
ATOM 730 N N . HIS A 1 94 ? -6.559 19.344 14.312 1 96.56 94 HIS A N 1
ATOM 731 C CA . HIS A 1 94 ? -5.977 19.953 13.125 1 96.56 94 HIS A CA 1
ATOM 732 C C . HIS A 1 94 ? -6.777 21.188 12.688 1 96.56 94 HIS A C 1
ATOM 734 O O . HIS A 1 94 ? -7.969 21.078 12.391 1 96.56 94 HIS A O 1
ATOM 740 N N . GLY A 1 95 ? -6.238 22.297 12.672 1 94.38 95 GLY A N 1
ATOM 741 C CA . GLY A 1 95 ? -6.961 23.531 12.414 1 94.38 95 GLY A CA 1
ATOM 742 C C . GLY A 1 95 ? -6.902 23.953 10.961 1 94.38 95 GLY A C 1
ATOM 743 O O . GLY A 1 95 ? -7.93 24.281 10.359 1 94.38 95 GLY A O 1
ATOM 744 N N . GLN A 1 96 ? -5.715 24.016 10.422 1 93.19 96 GLN A N 1
ATOM 745 C CA . GLN A 1 96 ? -5.527 24.516 9.062 1 93.19 96 GLN A CA 1
ATOM 746 C C . GLN A 1 96 ? -4.312 23.875 8.406 1 93.19 96 GLN A C 1
ATOM 748 O O . GLN A 1 96 ? -3.346 23.516 9.078 1 93.19 96 GLN A O 1
ATOM 753 N N . GLN A 1 97 ? -4.402 23.719 7.074 1 95.19 97 GLN A N 1
ATOM 754 C CA . GLN A 1 97 ? -3.275 23.25 6.266 1 95.19 97 GLN A CA 1
ATOM 755 C C . GLN A 1 97 ? -3.029 24.188 5.082 1 95.19 97 GLN A C 1
ATOM 757 O O . GLN A 1 97 ? -3.945 24.469 4.309 1 95.19 97 GLN A O 1
ATOM 762 N N . TYR A 1 98 ? -1.922 24.719 5.023 1 94.38 98 TYR A N 1
ATOM 763 C CA . TYR A 1 98 ? -1.459 25.5 3.883 1 94.38 98 TYR A CA 1
ATOM 764 C C . TYR A 1 98 ? -0.38 24.75 3.109 1 94.38 98 TYR A C 1
ATOM 766 O O . TYR A 1 98 ? 0.585 24.266 3.697 1 94.38 98 TYR A O 1
ATOM 774 N N . ILE A 1 99 ? -0.536 24.547 1.829 1 96.38 99 ILE A N 1
ATOM 775 C CA . ILE A 1 99 ? 0.44 23.875 0.989 1 96.38 99 ILE A CA 1
ATOM 776 C C . ILE A 1 99 ? 0.786 24.734 -0.216 1 96.38 99 ILE A C 1
ATOM 778 O O . ILE A 1 99 ? -0.106 25.25 -0.896 1 96.38 99 ILE A O 1
ATOM 782 N N . GLU A 1 100 ? 1.956 24.953 -0.417 1 95.88 100 GLU A N 1
ATOM 783 C CA . GLU A 1 100 ? 2.477 25.578 -1.634 1 95.88 100 GLU A CA 1
ATOM 784 C C . GLU A 1 100 ? 3.449 24.641 -2.352 1 95.88 100 GLU A C 1
ATOM 786 O O . GLU A 1 100 ? 4.449 24.219 -1.769 1 95.88 100 GLU A O 1
ATOM 791 N N . LEU A 1 101 ? 3.176 24.297 -3.576 1 97.88 101 LEU A N 1
ATOM 792 C CA . LEU A 1 101 ? 4.059 23.469 -4.387 1 97.88 101 LEU A CA 1
ATOM 793 C C . LEU A 1 101 ? 4.891 24.328 -5.336 1 97.88 101 LEU A C 1
ATOM 795 O O . LEU A 1 101 ? 4.367 25.234 -5.977 1 97.88 101 LEU A O 1
ATOM 799 N N . TYR A 1 102 ? 6.074 24.047 -5.414 1 97.88 102 TYR A N 1
ATOM 800 C CA . TYR A 1 102 ? 6.961 24.797 -6.297 1 97.88 102 TYR A CA 1
ATOM 801 C C . TYR A 1 102 ? 7.266 24.016 -7.562 1 97.88 102 TYR A C 1
ATOM 803 O O . TYR A 1 102 ? 7.684 24.578 -8.57 1 97.88 102 TYR A O 1
ATOM 811 N N . LYS A 1 103 ? 7.129 22.75 -7.484 1 95.5 103 LYS A N 1
ATOM 812 C CA . LYS A 1 103 ? 7.223 21.812 -8.602 1 95.5 103 LYS A CA 1
ATOM 813 C C . LYS A 1 103 ? 6.273 20.641 -8.406 1 95.5 103 LYS A C 1
ATOM 815 O O . LYS A 1 103 ? 5.902 20.312 -7.281 1 95.5 103 LYS A O 1
ATOM 820 N N . PRO A 1 104 ? 5.867 20.109 -9.547 1 96.75 104 PRO A N 1
ATOM 821 C CA . PRO A 1 104 ? 5.137 18.859 -9.344 1 96.75 104 PRO A CA 1
ATOM 822 C C . PRO A 1 104 ? 5.957 17.812 -8.594 1 96.75 104 PRO A C 1
ATOM 824 O O . PRO A 1 104 ? 7.164 17.688 -8.82 1 96.75 104 PRO A O 1
ATOM 827 N N . LEU A 1 105 ? 5.316 17.141 -7.691 1 98.19 105 LEU A N 1
ATOM 828 C CA . LEU A 1 105 ? 6.016 16.109 -6.941 1 98.19 105 LEU A CA 1
ATOM 829 C C . LEU A 1 105 ? 6.383 14.938 -7.852 1 98.19 105 LEU A C 1
ATOM 831 O O . LEU A 1 105 ? 5.559 14.484 -8.648 1 98.19 105 LEU A O 1
ATOM 835 N N . PRO A 1 106 ? 7.617 14.508 -7.727 1 97.94 106 PRO A N 1
ATOM 836 C CA . PRO A 1 106 ? 7.973 13.297 -8.469 1 97.94 106 PRO A CA 1
ATOM 837 C C . PRO A 1 106 ? 7.227 12.055 -7.973 1 97.94 106 PRO A C 1
ATOM 839 O O . PRO A 1 106 ? 6.746 12.039 -6.836 1 97.94 106 PRO A O 1
ATOM 842 N N . SER A 1 107 ? 7.141 11.031 -8.805 1 98.38 107 SER A N 1
ATOM 843 C CA . SER A 1 107 ? 6.426 9.812 -8.438 1 98.38 107 SER A CA 1
ATOM 844 C C . SER A 1 107 ? 7.137 9.07 -7.312 1 98.38 107 SER A C 1
ATOM 846 O O . SER A 1 107 ? 6.52 8.273 -6.598 1 98.38 107 SER A O 1
ATOM 848 N N . ASN A 1 108 ? 8.406 9.234 -7.191 1 98.5 108 ASN A N 1
ATOM 849 C CA . ASN A 1 108 ? 9.266 8.797 -6.094 1 98.5 108 ASN A CA 1
ATOM 850 C C . ASN A 1 108 ? 10.367 9.812 -5.801 1 98.5 108 ASN A C 1
ATOM 852 O O . ASN A 1 108 ? 10.758 10.578 -6.68 1 98.5 108 ASN A O 1
ATOM 856 N N . CYS A 1 109 ? 10.805 9.797 -4.453 1 98.06 109 CYS A N 1
ATOM 857 C CA . CYS A 1 109 ? 11.75 10.867 -4.133 1 98.06 109 CYS A CA 1
ATOM 858 C C . CYS A 1 109 ? 12.367 10.648 -2.758 1 98.06 109 CYS A C 1
ATOM 860 O O . CYS A 1 109 ? 11.711 10.156 -1.843 1 98.06 109 CYS A O 1
ATOM 862 N N . HIS A 1 110 ? 13.609 10.906 -2.662 1 98.5 110 HIS A N 1
ATOM 863 C CA . HIS A 1 110 ? 14.25 11.141 -1.372 1 98.5 110 HIS A CA 1
ATOM 864 C C . HIS A 1 110 ? 14.156 12.617 -0.979 1 98.5 110 HIS A C 1
ATOM 866 O O . HIS A 1 110 ? 14.664 13.484 -1.692 1 98.5 110 HIS A O 1
ATOM 872 N N . VAL A 1 111 ? 13.523 12.891 0.152 1 98.31 111 VAL A N 1
ATOM 873 C CA . VAL A 1 111 ? 13.156 14.258 0.496 1 98.31 111 VAL A CA 1
ATOM 874 C C . VAL A 1 111 ? 13.82 14.664 1.811 1 98.31 111 VAL A C 1
ATOM 876 O O . VAL A 1 111 ? 13.789 13.898 2.783 1 98.31 111 VAL A O 1
ATOM 879 N N . ASN A 1 112 ? 14.352 15.812 1.838 1 98.38 112 ASN A N 1
ATOM 880 C CA . ASN A 1 112 ? 14.836 16.453 3.061 1 98.38 112 ASN A CA 1
ATOM 881 C C . ASN A 1 112 ? 13.844 17.484 3.586 1 98.38 112 ASN A C 1
ATOM 883 O O . ASN A 1 112 ? 13.32 18.297 2.818 1 98.38 112 ASN A O 1
ATOM 887 N N . HIS A 1 113 ? 13.609 17.422 4.875 1 98.31 113 HIS A N 1
ATOM 888 C CA . HIS A 1 113 ? 12.641 18.344 5.48 1 98.31 113 HIS A CA 1
ATOM 889 C C . HIS A 1 113 ? 13.312 19.281 6.473 1 98.31 113 HIS A C 1
ATOM 891 O O . HIS A 1 113 ? 14.188 18.859 7.234 1 98.31 113 HIS A O 1
ATOM 897 N N . LYS A 1 114 ? 12.953 20.5 6.422 1 97.88 114 LYS A N 1
ATOM 898 C CA . LYS A 1 114 ? 13.289 21.5 7.43 1 97.88 114 LYS A CA 1
ATOM 899 C C . LYS A 1 114 ? 12.039 22.062 8.086 1 97.88 114 LYS A C 1
ATOM 901 O O . LYS A 1 114 ? 11.133 22.547 7.406 1 97.88 114 LYS A O 1
ATOM 906 N N . VAL A 1 115 ? 12.016 21.969 9.359 1 97.56 115 VAL A N 1
ATOM 907 C CA . VAL A 1 115 ? 10.836 22.391 10.109 1 97.56 115 VAL A CA 1
ATOM 908 C C . VAL A 1 115 ? 11.18 23.594 10.977 1 97.56 115 VAL A C 1
ATOM 910 O O . VAL A 1 115 ? 12.297 23.719 11.477 1 97.56 115 VAL A O 1
ATOM 913 N N . CYS A 1 116 ? 10.25 24.469 11.133 1 96.69 116 CYS A N 1
ATOM 914 C CA . CYS A 1 116 ? 10.352 25.547 12.109 1 96.69 116 CYS A CA 1
ATOM 915 C C . CYS A 1 116 ? 8.992 25.859 12.719 1 96.69 116 CYS A C 1
ATOM 917 O O . CYS A 1 116 ? 7.957 25.453 12.18 1 96.69 116 CYS A O 1
ATOM 919 N N . LEU A 1 117 ? 8.961 26.484 13.812 1 97.25 117 LEU A N 1
ATOM 920 C CA . LEU A 1 117 ? 7.754 27.031 14.422 1 97.25 117 LEU A CA 1
ATOM 921 C C . LEU A 1 117 ? 7.398 28.375 13.828 1 97.25 117 LEU A C 1
ATOM 923 O O . LEU A 1 117 ? 8.07 29.375 14.094 1 97.25 117 LEU A O 1
ATOM 927 N N . ALA A 1 118 ? 6.379 28.422 13.008 1 96.94 118 ALA A N 1
ATOM 928 C CA . ALA A 1 118 ? 6 29.625 12.273 1 96.94 118 ALA A CA 1
ATOM 929 C C . ALA A 1 118 ? 5.016 30.469 13.078 1 96.94 118 ALA A C 1
ATOM 931 O O . ALA A 1 118 ? 4.879 31.672 12.836 1 96.94 118 ALA A O 1
ATOM 932 N N . GLY A 1 119 ? 4.305 29.859 14 1 97.06 119 GLY A N 1
ATOM 933 C CA . GLY A 1 119 ? 3.361 30.594 14.836 1 97.06 119 GLY A CA 1
ATOM 934 C C . GLY A 1 119 ? 3.119 29.906 16.172 1 97.06 119 GLY A C 1
ATOM 935 O O . GLY A 1 119 ? 3.148 28.688 16.266 1 97.06 119 GLY A O 1
ATOM 936 N N . LEU A 1 120 ? 2.854 30.672 17.156 1 97.69 120 LEU A N 1
ATOM 937 C CA . LEU A 1 120 ? 2.506 30.266 18.516 1 97.69 120 LEU A CA 1
ATOM 938 C C . LEU A 1 120 ? 1.569 31.281 19.156 1 97.69 120 LEU A C 1
ATOM 940 O O . LEU A 1 120 ? 1.909 32.469 19.266 1 97.69 120 LEU A O 1
ATOM 944 N N . HIS A 1 121 ? 0.387 30.781 19.562 1 97.12 121 HIS A N 1
ATOM 945 C CA . HIS A 1 121 ? -0.617 31.719 20.078 1 97.12 121 HIS A CA 1
ATOM 946 C C . HIS A 1 121 ? -1.271 31.156 21.344 1 97.12 121 HIS A C 1
ATOM 948 O O . HIS A 1 121 ? -1.714 30.016 21.375 1 97.12 121 HIS A O 1
ATOM 954 N N . ASP A 1 122 ? -1.298 32.031 22.312 1 97.25 122 ASP A N 1
ATOM 955 C CA . ASP A 1 122 ? -2.068 31.734 23.516 1 97.25 122 ASP A CA 1
ATOM 956 C C . ASP A 1 122 ? -3.514 32.219 23.359 1 97.25 122 ASP A C 1
ATOM 958 O O . ASP A 1 122 ? -3.77 33.406 23.266 1 97.25 122 ASP A O 1
ATOM 962 N N . LYS A 1 123 ? -4.422 31.281 23.391 1 96.25 123 LYS A N 1
ATOM 963 C CA . LYS A 1 123 ? -5.84 31.609 23.297 1 96.25 123 LYS A CA 1
ATOM 964 C C . LYS A 1 123 ? -6.551 31.359 24.625 1 96.25 123 LYS A C 1
ATOM 966 O O . LYS A 1 123 ? -7.75 31.078 24.656 1 96.25 123 LYS A O 1
ATOM 971 N N . ALA A 1 124 ? -5.754 31.453 25.656 1 94.75 124 ALA A N 1
ATOM 972 C CA . ALA A 1 124 ? -6.215 31.281 27.031 1 94.75 124 ALA A CA 1
ATOM 973 C C . ALA A 1 124 ? -6.625 29.828 27.281 1 94.75 124 ALA A C 1
ATOM 975 O O . ALA A 1 124 ? -5.859 29.047 27.859 1 94.75 124 ALA A O 1
ATOM 976 N N . LYS A 1 125 ? -7.699 29.438 26.641 1 95.25 125 LYS A N 1
ATOM 977 C CA . LYS A 1 125 ? -8.195 28.094 26.891 1 95.25 125 LYS A CA 1
ATOM 978 C C . LYS A 1 125 ? -7.469 27.078 26 1 95.25 125 LYS A C 1
ATOM 980 O O . LYS A 1 125 ? -7.578 25.859 26.234 1 95.25 125 LYS A O 1
ATOM 985 N N . ALA A 1 126 ? -6.773 27.547 25 1 97.06 126 ALA A N 1
ATOM 986 C CA . ALA A 1 126 ? -6.043 26.703 24.062 1 97.06 126 ALA A CA 1
ATOM 987 C C . ALA A 1 126 ? -4.766 27.391 23.594 1 97.06 126 ALA A C 1
ATOM 989 O O . ALA A 1 126 ? -4.582 28.594 23.797 1 97.06 126 ALA A O 1
ATOM 990 N N . ALA A 1 127 ? -3.932 26.562 23.125 1 97.75 127 ALA A N 1
ATOM 991 C CA . ALA A 1 127 ? -2.773 27.062 22.391 1 97.75 127 ALA A CA 1
ATOM 992 C C . ALA A 1 127 ? -2.865 26.719 20.906 1 97.75 127 ALA A C 1
ATOM 994 O O . ALA A 1 127 ? -3.391 25.656 20.547 1 97.75 127 ALA A O 1
ATOM 995 N N . ILE A 1 128 ? -2.4 27.594 20.078 1 98.06 128 ILE A N 1
ATOM 996 C CA . ILE A 1 128 ? -2.291 27.312 18.641 1 98.06 128 ILE A CA 1
ATOM 997 C C . ILE A 1 128 ? -0.82 27.234 18.25 1 98.06 128 ILE A C 1
ATOM 999 O O . ILE A 1 128 ? -0.044 28.156 18.547 1 98.06 128 ILE A O 1
ATOM 1003 N N . LEU A 1 129 ? -0.468 26.156 17.672 1 97.81 129 LEU A N 1
ATOM 1004 C CA . LEU A 1 129 ? 0.868 26 17.109 1 97.81 129 LEU A CA 1
ATOM 1005 C C . LEU A 1 129 ? 0.808 25.938 15.586 1 97.81 129 LEU A C 1
ATOM 1007 O O . LEU A 1 129 ? -0.074 25.281 15.023 1 97.81 129 LEU A O 1
ATOM 1011 N N . GLU A 1 130 ? 1.706 26.625 14.891 1 97.19 130 GLU A N 1
ATOM 1012 C CA . GLU A 1 130 ? 1.855 26.562 13.445 1 97.19 130 GLU A CA 1
ATOM 1013 C C . GLU A 1 130 ? 3.266 26.125 13.055 1 97.19 130 GLU A C 1
ATOM 1015 O O . GLU A 1 130 ? 4.238 26.828 13.352 1 97.19 130 GLU A O 1
ATOM 1020 N N . PHE A 1 131 ? 3.34 25 12.445 1 97.44 131 PHE A N 1
ATOM 1021 C CA . PHE A 1 131 ? 4.621 24.469 11.992 1 97.44 131 PHE A CA 1
ATOM 1022 C C . PHE A 1 131 ? 4.766 24.609 10.484 1 97.44 131 PHE A C 1
ATOM 1024 O O . PHE A 1 131 ? 3.842 24.297 9.727 1 97.44 131 PHE A O 1
ATOM 1031 N N . GLU A 1 132 ? 5.863 25.156 10.094 1 97.25 132 GLU A N 1
ATOM 1032 C CA . GLU A 1 132 ? 6.176 25.219 8.672 1 97.25 132 GLU A CA 1
ATOM 1033 C C . GLU A 1 132 ? 7.227 24.172 8.297 1 97.25 132 GLU A C 1
ATOM 1035 O O . GLU A 1 132 ? 8.242 24.047 8.977 1 97.25 132 GLU A O 1
ATOM 1040 N N . THR A 1 133 ? 7.012 23.438 7.27 1 97.94 133 THR A N 1
ATOM 1041 C CA . THR A 1 133 ? 7.91 22.406 6.746 1 97.94 133 THR A CA 1
ATOM 1042 C C . THR A 1 133 ? 8.305 22.719 5.305 1 97.94 133 THR A C 1
ATOM 1044 O O . THR A 1 133 ? 7.449 22.797 4.422 1 97.94 133 THR A O 1
ATOM 1047 N N . LYS A 1 134 ? 9.562 22.953 5.094 1 98.19 134 LYS A N 1
ATOM 1048 C CA . LYS A 1 134 ? 10.109 23.031 3.746 1 98.19 134 LYS A CA 1
ATOM 1049 C C . LYS A 1 134 ? 10.719 21.703 3.314 1 98.19 134 LYS A C 1
ATOM 1051 O O . LYS A 1 134 ? 11.508 21.109 4.051 1 98.19 134 LYS A O 1
ATOM 1056 N N . SER A 1 135 ? 10.336 21.219 2.188 1 98.56 135 SER A N 1
ATOM 1057 C CA . SER A 1 135 ? 10.766 19.922 1.697 1 98.56 135 SER A CA 1
ATOM 1058 C C . SER A 1 135 ? 11.57 20.047 0.407 1 98.56 135 SER A C 1
ATOM 1060 O O . SER A 1 135 ? 11.125 20.703 -0.543 1 98.56 135 SER A O 1
ATOM 1062 N N . TYR A 1 136 ? 12.695 19.438 0.419 1 98.5 136 TYR A N 1
ATOM 1063 C CA . TYR A 1 136 ? 13.633 19.547 -0.687 1 98.5 136 TYR A CA 1
ATOM 1064 C C . TYR A 1 136 ? 13.938 18.172 -1.29 1 98.5 136 TYR A C 1
ATOM 1066 O O . TYR A 1 136 ? 14.07 17.188 -0.565 1 98.5 136 TYR A O 1
ATOM 1074 N N . GLU A 1 137 ? 14.031 18.125 -2.596 1 98.19 137 GLU A N 1
ATOM 1075 C CA . GLU A 1 137 ? 14.57 16.922 -3.219 1 98.19 137 GLU A CA 1
ATOM 1076 C C . GLU A 1 137 ? 16.047 16.75 -2.867 1 98.19 137 GLU A C 1
ATOM 1078 O O . GLU A 1 137 ? 16.859 17.656 -3.076 1 98.19 137 GLU A O 1
ATOM 1083 N N . LYS A 1 138 ? 16.391 15.641 -2.396 1 97.31 138 LYS A N 1
ATOM 1084 C CA . LYS A 1 138 ? 17.703 15.43 -1.802 1 97.31 138 LYS A CA 1
ATOM 1085 C C . LYS A 1 138 ? 18.812 15.586 -2.84 1 97.31 138 LYS A C 1
ATOM 1087 O O . LYS A 1 138 ? 19.844 16.203 -2.566 1 97.31 138 LYS A O 1
ATOM 1092 N N . GLU A 1 139 ? 18.641 15.023 -4.012 1 94.88 139 GLU A N 1
ATOM 1093 C CA . GLU A 1 139 ? 19.719 14.992 -4.996 1 94.88 139 GLU A CA 1
ATOM 1094 C C . GLU A 1 139 ? 19.922 16.359 -5.637 1 94.88 139 GLU A C 1
ATOM 1096 O O . GLU A 1 139 ? 21.047 16.859 -5.703 1 94.88 139 GLU A O 1
ATOM 1101 N N . SER A 1 140 ? 18.906 17.016 -6.09 1 96.38 140 SER A N 1
ATOM 1102 C CA . SER A 1 140 ? 19 18.266 -6.824 1 96.38 140 SER A CA 1
ATOM 1103 C C . SER A 1 140 ? 19.078 19.453 -5.871 1 96.38 140 SER A C 1
ATOM 1105 O O . SER A 1 140 ? 19.562 20.531 -6.246 1 96.38 140 SER A O 1
ATOM 1107 N N . GLY A 1 141 ? 18.469 19.328 -4.684 1 97.19 141 GLY A N 1
ATOM 1108 C CA . GLY A 1 141 ? 18.391 20.453 -3.758 1 97.19 141 GLY A CA 1
ATOM 1109 C C . GLY A 1 141 ? 17.219 21.375 -4.043 1 97.19 141 GLY A C 1
ATOM 1110 O O . GLY A 1 141 ? 17.062 22.391 -3.367 1 97.19 141 GLY A O 1
ATOM 1111 N N . ASP A 1 142 ? 16.391 20.969 -4.973 1 97.88 142 ASP A N 1
ATOM 1112 C CA . ASP A 1 142 ? 15.242 21.797 -5.352 1 97.88 142 ASP A CA 1
ATOM 1113 C C . ASP A 1 142 ? 14.195 21.812 -4.242 1 97.88 142 ASP A C 1
ATOM 1115 O O . ASP A 1 142 ? 13.898 20.781 -3.637 1 97.88 142 ASP A O 1
ATOM 1119 N N . LEU A 1 143 ? 13.672 23.062 -4 1 98.5 143 LEU A N 1
ATOM 1120 C CA . LEU A 1 143 ? 12.508 23.172 -3.123 1 98.5 143 LEU A CA 1
ATOM 1121 C C . LEU A 1 143 ? 11.266 22.594 -3.793 1 98.5 143 LEU A C 1
ATOM 1123 O O . LEU A 1 143 ? 10.883 23.031 -4.879 1 98.5 143 LEU A O 1
ATOM 1127 N N . LEU A 1 144 ? 10.664 21.609 -3.145 1 98.38 144 LEU A N 1
ATOM 1128 C CA . LEU A 1 144 ? 9.477 20.969 -3.695 1 98.38 144 LEU A CA 1
ATOM 1129 C C . LEU A 1 144 ? 8.211 21.625 -3.174 1 98.38 144 LEU A C 1
ATOM 1131 O O . LEU A 1 144 ? 7.301 21.938 -3.949 1 98.38 144 LEU A O 1
ATOM 1135 N N . SER A 1 145 ? 8.18 21.828 -1.891 1 98.25 145 SER A N 1
ATOM 1136 C CA . SER A 1 145 ? 6.941 22.328 -1.304 1 98.25 145 SER A CA 1
ATOM 1137 C C . SER A 1 145 ? 7.203 23.047 0.018 1 98.25 145 SER A C 1
ATOM 1139 O O . SER A 1 145 ? 8.242 22.844 0.646 1 98.25 145 SER A O 1
ATOM 1141 N N . VAL A 1 146 ? 6.293 23.875 0.411 1 97.12 146 VAL A N 1
ATOM 1142 C CA . VAL A 1 146 ? 6.16 24.453 1.742 1 97.12 146 VAL A CA 1
ATOM 1143 C C . VAL A 1 146 ? 4.793 24.109 2.324 1 97.12 146 VAL A C 1
ATOM 1145 O O . VAL A 1 146 ? 3.762 24.328 1.682 1 97.12 146 VAL A O 1
ATOM 1148 N N . ASN A 1 147 ? 4.836 23.531 3.496 1 96.75 147 ASN A N 1
ATOM 1149 C CA . ASN A 1 147 ? 3.633 23.219 4.254 1 96.75 147 ASN A CA 1
ATOM 1150 C C . ASN A 1 147 ? 3.566 24 5.559 1 96.75 147 ASN A C 1
ATOM 1152 O O . ASN A 1 147 ? 4.586 24.203 6.223 1 96.75 147 ASN A O 1
ATOM 1156 N N . ARG A 1 148 ? 2.436 24.422 5.828 1 96.38 148 ARG A N 1
ATOM 1157 C CA . ARG A 1 148 ? 2.195 24.938 7.168 1 96.38 148 ARG A CA 1
ATOM 1158 C C . ARG A 1 148 ? 0.972 24.297 7.801 1 96.38 148 ARG A C 1
ATOM 1160 O O . ARG A 1 148 ? -0.13 24.359 7.258 1 96.38 148 ARG A O 1
ATOM 1167 N N . THR A 1 149 ? 1.215 23.656 8.883 1 97.12 149 THR A N 1
ATOM 1168 C CA . THR A 1 149 ? 0.167 22.953 9.625 1 97.12 149 THR A CA 1
ATOM 1169 C C . THR A 1 149 ? -0.164 23.703 10.914 1 97.12 149 THR A C 1
ATOM 1171 O O . THR A 1 149 ? 0.733 24.047 11.695 1 97.12 149 THR A O 1
ATOM 1174 N N . THR A 1 150 ? -1.402 23.969 11.086 1 96.56 150 THR A N 1
ATOM 1175 C CA . THR A 1 150 ? -1.885 24.609 12.305 1 96.56 150 THR A CA 1
ATOM 1176 C C . THR A 1 150 ? -2.617 23.594 13.188 1 96.56 150 THR A C 1
ATOM 1178 O O . THR A 1 150 ? -3.551 22.922 12.734 1 96.56 150 THR A O 1
ATOM 1181 N N . VAL A 1 151 ? -2.17 23.531 14.406 1 97.69 151 VAL A N 1
ATOM 1182 C CA . VAL A 1 151 ? -2.848 22.641 15.352 1 97.69 151 VAL A CA 1
ATOM 1183 C C . VAL A 1 151 ? -3.393 23.453 16.531 1 97.69 151 VAL A C 1
ATOM 1185 O O . VAL A 1 151 ? -2.77 24.422 16.953 1 97.69 151 VAL A O 1
ATOM 1188 N N . TYR A 1 152 ? -4.531 23.047 16.906 1 98 152 TYR A N 1
ATOM 1189 C CA . TYR A 1 152 ? -5.219 23.609 18.062 1 98 152 TYR A CA 1
ATOM 1190 C C . TYR A 1 152 ? -5.129 22.672 19.266 1 98 152 TYR A C 1
ATOM 1192 O O . TYR A 1 152 ? -5.637 21.547 19.219 1 98 152 TYR A O 1
ATOM 1200 N N . LEU A 1 153 ? -4.422 23.156 20.312 1 98 153 LEU A N 1
ATOM 1201 C CA . LEU A 1 153 ? -4.207 22.359 21.5 1 98 153 LEU A CA 1
ATOM 1202 C C . LEU A 1 153 ? -5.121 22.812 22.641 1 98 153 LEU A C 1
ATOM 1204 O O . LEU A 1 153 ? -4.754 23.688 23.422 1 98 153 LEU A O 1
ATOM 1208 N N . ARG A 1 154 ? -6.184 22.141 22.672 1 97.81 154 ARG A N 1
ATOM 1209 C CA . ARG A 1 154 ? -7.16 22.5 23.688 1 97.81 154 ARG A CA 1
ATOM 1210 C C . ARG A 1 154 ? -6.625 22.203 25.094 1 97.81 154 ARG A C 1
ATOM 1212 O O . ARG A 1 154 ? -5.988 21.172 25.312 1 97.81 154 ARG A O 1
ATOM 1219 N N . GLY A 1 155 ? -6.801 23.156 25.984 1 96.25 155 GLY A N 1
ATOM 1220 C CA . GLY A 1 155 ? -6.395 22.984 27.359 1 96.25 155 GLY A CA 1
ATOM 1221 C C . GLY A 1 155 ? -4.949 23.359 27.625 1 96.25 155 GLY A C 1
ATOM 1222 O O . GLY A 1 155 ? -4.492 23.359 28.766 1 96.25 155 GLY A O 1
ATOM 1223 N N . ALA A 1 156 ? -4.23 23.766 26.609 1 96.44 156 ALA A N 1
ATOM 1224 C CA . ALA A 1 156 ? -2.797 24 26.766 1 96.44 156 ALA A CA 1
ATOM 1225 C C . ALA A 1 156 ? -2.473 25.484 26.734 1 96.44 156 ALA A C 1
ATOM 1227 O O . ALA A 1 156 ? -1.303 25.875 26.672 1 96.44 156 ALA A O 1
ATOM 1228 N N . GLY A 1 157 ? -3.498 26.266 26.75 1 95.19 157 GLY A N 1
ATOM 1229 C CA . GLY A 1 157 ? -3.275 27.703 26.734 1 95.19 157 GLY A CA 1
ATOM 1230 C C . GLY A 1 157 ? -3.08 28.281 28.125 1 95.19 157 GLY A C 1
ATOM 1231 O O . GLY A 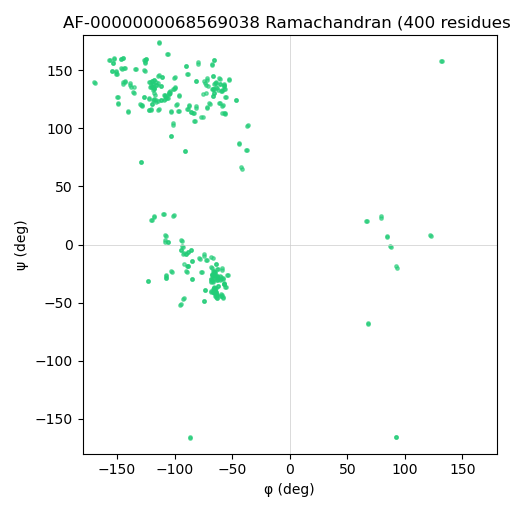1 157 ? -2.637 27.594 29.031 1 95.19 157 GLY A O 1
ATOM 1232 N N . GLY A 1 158 ? -3.164 29.641 28.203 1 93.31 158 GLY A N 1
ATOM 1233 C CA . GLY A 1 158 ? -3.082 30.344 29.469 1 93.31 158 GLY A CA 1
ATOM 1234 C C . GLY A 1 158 ? -1.658 30.5 29.969 1 93.31 158 GLY A C 1
ATOM 1235 O O . GLY A 1 158 ? -1.428 30.641 31.172 1 93.31 158 GLY A O 1
ATOM 1236 N N . PHE A 1 159 ? -0.739 30.469 29.125 1 93.56 159 PHE A N 1
ATOM 1237 C CA . PHE A 1 159 ? 0.649 30.531 29.562 1 93.56 159 PHE A CA 1
ATOM 1238 C C . PHE A 1 159 ? 1.159 31.969 29.562 1 93.56 159 PHE A C 1
ATOM 1240 O O . PHE A 1 159 ? 2.299 32.219 29.953 1 93.56 159 PHE A O 1
ATOM 1247 N N . SER A 1 160 ? 0.326 32.844 29.016 1 91.88 160 SER A N 1
ATOM 1248 C CA . SER A 1 160 ? 0.727 34.25 28.969 1 91.88 160 SER A CA 1
ATOM 1249 C C . SER A 1 160 ? 0.647 34.906 30.344 1 91.88 160 SER A C 1
ATOM 1251 O O . SER A 1 160 ? -0.269 34.594 31.125 1 91.88 160 SER A O 1
ATOM 1253 N N . LYS A 1 161 ? 1.602 35.719 30.688 1 83 161 LYS A N 1
ATOM 1254 C CA . LYS A 1 161 ? 1.662 36.406 31.969 1 83 161 LYS A CA 1
ATOM 1255 C C . LYS A 1 161 ? 0.94 37.75 31.922 1 83 161 LYS A C 1
ATOM 1257 O O . LYS A 1 161 ? 0.641 38.344 32.969 1 83 161 LYS A O 1
ATOM 1262 N N . SER A 1 162 ? 0.716 38.25 30.781 1 81.62 162 SER A N 1
ATOM 1263 C CA . SER A 1 162 ? 0.088 39.562 30.625 1 81.62 162 SER A CA 1
ATOM 1264 C C . SER A 1 162 ? -1.356 39.438 30.156 1 81.62 162 SER A C 1
ATOM 1266 O O . SER A 1 162 ? -1.792 38.344 29.766 1 81.62 162 SER A O 1
ATOM 1268 N N . SER A 1 163 ? -2.064 40.531 30.312 1 86.69 163 SER A N 1
ATOM 1269 C CA . SER A 1 163 ? -3.441 40.594 29.828 1 86.69 163 SER A CA 1
ATOM 1270 C C . SER A 1 163 ? -3.506 40.438 28.312 1 86.69 163 SER A C 1
ATOM 1272 O O . SER A 1 163 ? -4.543 40.062 27.766 1 86.69 163 SER A O 1
ATOM 1274 N N . LYS A 1 164 ? -2.404 40.875 27.734 1 90.69 164 LYS A N 1
ATOM 1275 C CA . LYS A 1 164 ? -2.324 40.625 26.297 1 90.69 164 LYS A CA 1
ATOM 1276 C C . LYS A 1 164 ? -1.755 39.219 26.016 1 90.69 164 LYS A C 1
ATOM 1278 O O . LYS A 1 164 ? -0.586 38.969 26.312 1 90.69 164 LYS A O 1
ATOM 1283 N N . PRO A 1 165 ? -2.561 38.375 25.469 1 92.75 165 PRO A N 1
ATOM 1284 C CA . PRO A 1 165 ? -2.094 37.031 25.25 1 92.75 165 PRO A CA 1
ATOM 1285 C C . PRO A 1 165 ? -0.924 36.938 24.266 1 92.75 165 PRO A C 1
ATOM 1287 O O . PRO A 1 165 ? -0.88 37.688 23.297 1 92.75 165 PRO A O 1
ATOM 1290 N N . PHE A 1 166 ? 0.044 36.125 24.531 1 94.94 166 PHE A N 1
ATOM 1291 C CA . PHE A 1 166 ? 1.215 35.938 23.688 1 94.94 166 PHE A CA 1
ATOM 1292 C C . PHE A 1 166 ? 0.8 35.531 22.266 1 94.94 166 PHE A C 1
ATOM 1294 O O . PHE A 1 166 ? -0.108 34.719 22.094 1 94.94 166 PHE A O 1
ATOM 1301 N N . SER A 1 167 ? 1.366 36.125 21.281 1 95.88 167 SER A N 1
ATOM 1302 C CA . SER A 1 167 ? 1.111 35.812 19.875 1 95.88 167 SER A CA 1
ATOM 1303 C C . SER A 1 167 ? 2.344 36.062 19.016 1 95.88 167 SER A C 1
ATOM 1305 O O . SER A 1 167 ? 2.945 37.125 19.094 1 95.88 167 SER A O 1
ATOM 1307 N N . TYR A 1 168 ? 2.66 35.031 18.297 1 95.94 168 TYR A N 1
ATOM 1308 C CA . TYR A 1 168 ? 3.832 35.094 17.438 1 95.94 168 TYR A CA 1
ATOM 1309 C C . TYR A 1 168 ? 3.547 34.469 16.078 1 95.94 168 TYR A C 1
ATOM 1311 O O . TYR A 1 168 ? 2.881 33.438 15.984 1 95.94 168 TYR A O 1
ATOM 1319 N N . THR A 1 169 ? 3.934 35.062 15.008 1 95.56 169 THR A N 1
ATOM 1320 C CA . THR A 1 169 ? 3.906 34.562 13.641 1 95.56 169 THR A CA 1
ATOM 1321 C C . THR A 1 169 ? 5.133 35.031 12.867 1 95.56 169 THR A C 1
ATOM 1323 O O . THR A 1 169 ? 5.566 36.188 13.016 1 95.56 169 THR A O 1
ATOM 1326 N N . ASN A 1 170 ? 5.715 34.188 12.031 1 94.38 170 ASN A N 1
ATOM 1327 C CA . ASN A 1 170 ? 6.879 34.625 11.266 1 94.38 170 ASN A CA 1
ATOM 1328 C C . ASN A 1 170 ? 6.621 34.531 9.766 1 94.38 170 ASN A C 1
ATOM 1330 O O . ASN A 1 170 ? 7.551 34.344 8.977 1 94.38 170 ASN A O 1
ATOM 1334 N N . TYR A 1 171 ? 5.391 34.5 9.297 1 92.44 171 TYR A N 1
ATOM 1335 C CA . TYR A 1 171 ? 5.004 34.562 7.895 1 92.44 171 TYR A CA 1
ATOM 1336 C C . TYR A 1 171 ? 4.016 35.688 7.648 1 92.44 171 TYR A C 1
ATOM 1338 O O . TYR A 1 171 ? 3.4 36.219 8.586 1 92.44 171 TYR A O 1
ATOM 1346 N N . PRO A 1 172 ? 3.854 36.188 6.426 1 87.62 172 PRO A N 1
ATOM 1347 C CA . PRO A 1 172 ? 2.977 37.312 6.156 1 87.62 172 PRO A CA 1
ATOM 1348 C C . PRO A 1 172 ? 1.51 37.031 6.461 1 87.62 172 PRO A C 1
ATOM 1350 O O . PRO A 1 172 ? 1.022 35.938 6.168 1 87.62 172 PRO A O 1
ATOM 1353 N N . ARG A 1 173 ? 0.802 37.875 7.098 1 78.31 173 ARG A N 1
ATOM 1354 C CA . ARG A 1 173 ? -0.591 37.75 7.508 1 78.31 173 ARG A CA 1
ATOM 1355 C C . ARG A 1 173 ? -1.503 37.562 6.301 1 78.31 173 ARG A C 1
ATOM 1357 O O . ARG A 1 173 ? -2.533 36.906 6.395 1 78.31 173 ARG A O 1
ATOM 1364 N N . ASN A 1 174 ? -1.119 38.094 5.203 1 76 174 ASN A N 1
ATOM 1365 C CA . ASN A 1 174 ? -1.994 38.062 4.035 1 76 174 ASN A CA 1
ATOM 1366 C C . ASN A 1 174 ? -1.572 36.969 3.055 1 76 174 ASN A C 1
ATOM 1368 O O . ASN A 1 174 ? -1.82 37.062 1.854 1 76 174 ASN A O 1
ATOM 1372 N N . GLN A 1 175 ? -0.926 36 3.578 1 76.5 175 GLN A N 1
ATOM 1373 C CA . GLN A 1 175 ? -0.437 34.938 2.686 1 76.5 175 GLN A CA 1
ATOM 1374 C C . GLN A 1 175 ? -1.593 34.188 2.059 1 76.5 175 GLN A C 1
ATOM 1376 O O . GLN A 1 175 ? -1.515 33.75 0.899 1 76.5 175 GLN A O 1
ATOM 1381 N N . VAL A 1 176 ? -2.668 33.938 2.855 1 71.88 176 VAL A N 1
ATOM 1382 C CA . VAL A 1 176 ? -3.832 33.25 2.297 1 71.88 176 VAL A CA 1
ATOM 1383 C C . VAL A 1 176 ? -5.027 34.188 2.285 1 71.88 176 VAL A C 1
ATOM 1385 O O . VAL A 1 176 ? -5.371 34.781 3.314 1 71.88 176 VAL A O 1
ATOM 1388 N N . PRO A 1 177 ? -5.414 34.438 1.06 1 69.56 177 PRO A N 1
ATOM 1389 C CA . PRO A 1 177 ? -6.578 35.312 1.015 1 69.56 177 PRO A CA 1
ATOM 1390 C C . PRO A 1 177 ? -7.797 34.75 1.718 1 69.56 177 PRO A C 1
ATOM 1392 O O . PRO A 1 177 ? -7.977 33.531 1.737 1 69.56 177 PRO A O 1
ATOM 1395 N N . THR A 1 178 ? -8.414 35.531 2.523 1 72.31 178 THR A N 1
ATOM 1396 C CA . THR A 1 178 ? -9.711 35.125 3.049 1 72.31 178 THR A CA 1
ATOM 1397 C C . THR A 1 178 ? -10.68 34.812 1.912 1 72.31 178 THR A C 1
ATOM 1399 O O . THR A 1 178 ? -10.82 35.625 0.977 1 72.31 178 THR A O 1
ATOM 1402 N N . VAL A 1 179 ? -11 33.562 1.851 1 72.19 179 VAL A N 1
ATOM 1403 C CA . VAL A 1 179 ? -11.914 33.188 0.776 1 72.19 179 VAL A CA 1
ATOM 1404 C C . VAL A 1 179 ? -13.336 33.594 1.13 1 72.19 179 VAL A C 1
ATOM 1406 O O . VAL A 1 179 ? -13.836 33.281 2.209 1 72.19 179 VAL A O 1
ATOM 1409 N N . LYS A 1 180 ? -13.773 34.531 0.456 1 79.31 180 LYS A N 1
ATOM 1410 C CA . LYS A 1 180 ? -15.195 34.844 0.583 1 79.31 180 LYS A CA 1
ATOM 1411 C C . LYS A 1 180 ? -16.031 33.906 -0.288 1 79.31 180 LYS A C 1
ATOM 1413 O O . LYS A 1 180 ? -15.75 33.75 -1.476 1 79.31 180 LYS A O 1
ATOM 1418 N N . ILE A 1 181 ? -16.891 33.156 0.326 1 84 181 ILE A N 1
ATOM 1419 C CA . ILE A 1 181 ? -17.781 32.281 -0.425 1 84 181 ILE A CA 1
ATOM 1420 C C . ILE A 1 181 ? -18.672 33.125 -1.347 1 84 181 ILE A C 1
ATOM 1422 O O . ILE A 1 181 ? -19.375 34 -0.888 1 84 181 ILE A O 1
ATOM 1426 N N . PRO A 1 182 ? -18.578 32.844 -2.609 1 85.12 182 PRO A N 1
ATOM 1427 C CA . PRO A 1 182 ? -19.406 33.625 -3.533 1 85.12 182 PRO A CA 1
ATOM 1428 C C . PRO A 1 182 ? -20.906 33.469 -3.248 1 85.12 182 PRO A C 1
ATOM 1430 O O . PRO A 1 182 ? -21.344 32.406 -2.811 1 85.12 182 PRO A O 1
ATOM 1433 N N . GLU A 1 183 ? -21.578 34.469 -3.391 1 90.5 183 GLU A N 1
ATOM 1434 C CA . GLU A 1 183 ? -23.031 34.438 -3.197 1 90.5 183 GLU A CA 1
ATOM 1435 C C . GLU A 1 183 ? -23.75 33.844 -4.402 1 90.5 183 GLU A C 1
ATOM 1437 O O . GLU A 1 183 ? -24.906 33.438 -4.305 1 90.5 183 GLU A O 1
ATOM 1442 N N . SER A 1 184 ? -23.094 33.656 -5.477 1 90.88 184 SER A N 1
ATOM 1443 C CA . SER A 1 184 ? -23.672 33.094 -6.688 1 90.88 184 SER A CA 1
ATOM 1444 C C . SER A 1 184 ? -23.781 31.594 -6.594 1 90.88 184 SER A C 1
ATOM 1446 O O . SER A 1 184 ? -23.125 30.953 -5.762 1 90.88 184 SER A O 1
ATOM 1448 N N . LYS A 1 185 ? -24.75 31.062 -7.402 1 92 185 LYS A N 1
ATOM 1449 C CA . LYS A 1 185 ? -24.859 29.609 -7.5 1 92 185 LYS A CA 1
ATOM 1450 C C . LYS A 1 185 ? -23.562 29 -8.039 1 92 185 LYS A C 1
ATOM 1452 O O . LYS A 1 185 ? -22.906 29.578 -8.914 1 92 185 LYS A O 1
ATOM 1457 N N . PRO A 1 186 ? -23.109 27.891 -7.473 1 90.31 186 PRO A N 1
ATOM 1458 C CA . PRO A 1 186 ? -21.922 27.25 -8.023 1 90.31 186 PRO A CA 1
ATOM 1459 C C . PRO A 1 186 ? -22.047 26.984 -9.523 1 90.31 186 PRO A C 1
ATOM 1461 O O . PRO A 1 186 ? -23.125 26.703 -10.023 1 90.31 186 PRO A O 1
ATOM 1464 N N . PHE A 1 187 ? -20.969 27.172 -10.172 1 92.69 187 PHE A N 1
ATOM 1465 C CA . PHE A 1 187 ? -20.922 26.922 -11.609 1 92.69 187 PHE A CA 1
ATOM 1466 C C . PHE A 1 187 ? -21.047 25.438 -11.906 1 92.69 187 PHE A C 1
ATOM 1468 O O . PHE A 1 187 ? -21.5 25.047 -12.984 1 92.69 187 PHE A O 1
ATOM 1475 N N . SER A 1 188 ? -20.531 24.609 -10.984 1 92.06 188 SER A N 1
ATOM 1476 C CA . SER A 1 188 ? -20.625 23.156 -11.117 1 92.06 188 SER A CA 1
ATOM 1477 C C . SER A 1 188 ? -20.797 22.484 -9.758 1 92.06 188 SER A C 1
ATOM 1479 O O . SER A 1 188 ? -20.344 23 -8.742 1 92.06 188 SER A O 1
ATOM 1481 N N . VAL A 1 189 ? -21.672 21.469 -9.781 1 90.19 189 VAL A N 1
ATOM 1482 C CA . VAL A 1 189 ? -21.891 20.672 -8.586 1 90.19 189 VAL A CA 1
ATOM 1483 C C . VAL A 1 189 ? -21.484 19.219 -8.859 1 90.19 189 VAL A C 1
ATOM 1485 O O . VAL A 1 189 ? -21.859 18.641 -9.883 1 90.19 189 VAL A O 1
ATOM 1488 N N . PHE A 1 190 ? -20.578 18.75 -7.996 1 83.94 190 PHE A N 1
ATOM 1489 C CA . PHE A 1 190 ? -20.156 17.359 -8.086 1 83.94 190 PHE A CA 1
ATOM 1490 C C . PHE A 1 190 ? -20.5 16.609 -6.812 1 83.94 190 PHE A C 1
ATOM 1492 O O . PHE A 1 190 ? -20.438 17.156 -5.715 1 83.94 190 PHE A O 1
ATOM 1499 N N . GLU A 1 191 ? -21 15.359 -7.039 1 84.75 191 GLU A N 1
ATOM 1500 C CA . GLU A 1 191 ? -21.25 14.469 -5.914 1 84.75 191 GLU A CA 1
ATOM 1501 C C . GLU A 1 191 ? -20.359 13.234 -5.973 1 84.75 191 GLU A C 1
ATOM 1503 O O . GLU A 1 191 ? -20.266 12.578 -7.008 1 84.75 191 GLU A O 1
ATOM 1508 N N . ASP A 1 192 ? -19.609 13.086 -4.867 1 82.69 192 ASP A N 1
ATOM 1509 C CA . ASP A 1 192 ? -18.734 11.93 -4.75 1 82.69 192 ASP A CA 1
ATOM 1510 C C . ASP A 1 192 ? -19.094 11.086 -3.527 1 82.69 192 ASP A C 1
ATOM 1512 O O . ASP A 1 192 ? -19.531 11.617 -2.51 1 82.69 192 ASP A O 1
ATOM 1516 N N . ARG A 1 193 ? -19.094 9.805 -3.754 1 82.94 193 ARG A N 1
ATOM 1517 C CA . ARG A 1 193 ? -19.359 8.906 -2.635 1 82.94 193 ARG A CA 1
ATOM 1518 C C . ARG A 1 193 ? -18.078 8.242 -2.152 1 82.94 193 ARG A C 1
ATOM 1520 O O . ARG A 1 193 ? -17.266 7.773 -2.961 1 82.94 193 ARG A O 1
ATOM 1527 N N . THR A 1 194 ? -17.859 8.305 -0.844 1 86 194 THR A N 1
ATOM 1528 C CA . THR A 1 194 ? -16.734 7.594 -0.26 1 86 194 THR A CA 1
ATOM 1529 C C . THR A 1 194 ? -16.984 6.086 -0.26 1 86 194 THR A C 1
ATOM 1531 O O . THR A 1 194 ? -18.109 5.641 -0.08 1 86 194 THR A O 1
ATOM 1534 N N . GLN A 1 195 ? -15.977 5.316 -0.509 1 86.94 195 GLN A N 1
ATOM 1535 C CA . GLN A 1 195 ? -16.078 3.863 -0.443 1 86.94 195 GLN A CA 1
ATOM 1536 C C . GLN A 1 195 ? -15.797 3.355 0.967 1 86.94 195 GLN A C 1
ATOM 1538 O O . GLN A 1 195 ? -14.977 3.926 1.686 1 86.94 195 GLN A O 1
ATOM 1543 N N . PRO A 1 196 ? -16.438 2.307 1.356 1 84.44 196 PRO A N 1
ATOM 1544 C CA . PRO A 1 196 ? -16.234 1.798 2.715 1 84.44 196 PRO A CA 1
ATOM 1545 C C . PRO A 1 196 ? -14.773 1.5 3.029 1 84.44 196 PRO A C 1
ATOM 1547 O O . PRO A 1 196 ? -14.297 1.806 4.125 1 84.44 196 PRO A O 1
ATOM 1550 N N . SER A 1 197 ? -14.094 1.021 2.029 1 84.25 197 SER A N 1
ATOM 1551 C CA . SER A 1 197 ? -12.727 0.584 2.303 1 84.25 197 SER A CA 1
ATOM 1552 C C . SER A 1 197 ? -11.742 1.748 2.207 1 84.25 197 SER A C 1
ATOM 1554 O O . SER A 1 197 ? -10.555 1.589 2.49 1 84.25 197 SER A O 1
ATOM 1556 N N . GLN A 1 198 ? -12.258 2.865 1.808 1 89.44 198 GLN A N 1
ATOM 1557 C CA . GLN A 1 198 ? -11.391 4.012 1.558 1 89.44 198 GLN A CA 1
ATOM 1558 C C . GLN A 1 198 ? -10.617 4.402 2.814 1 89.44 198 GLN A C 1
ATOM 1560 O O . GLN A 1 198 ? -9.43 4.703 2.748 1 89.44 198 GLN A O 1
ATOM 1565 N N . ALA A 1 199 ? -11.336 4.395 3.93 1 88 199 ALA A N 1
ATOM 1566 C CA . ALA A 1 199 ? -10.695 4.742 5.195 1 88 199 ALA A CA 1
ATOM 1567 C C . ALA A 1 199 ? -9.586 3.752 5.535 1 88 199 ALA A C 1
ATOM 1569 O O . ALA A 1 199 ? -8.555 4.133 6.098 1 88 199 ALA A O 1
ATOM 1570 N N . CYS A 1 200 ? -9.766 2.51 5.211 1 89.38 200 CYS A N 1
ATOM 1571 C CA . CYS A 1 200 ? -8.766 1.479 5.469 1 89.38 200 CYS A CA 1
ATOM 1572 C C . CYS A 1 200 ? -7.523 1.708 4.621 1 89.38 200 CYS A C 1
ATOM 1574 O O . CYS A 1 200 ? -6.402 1.518 5.094 1 89.38 200 CYS A O 1
ATOM 1576 N N . ILE A 1 201 ? -7.691 2.088 3.395 1 90.69 201 ILE A N 1
ATOM 1577 C CA . ILE A 1 201 ? -6.582 2.371 2.49 1 90.69 201 ILE A CA 1
ATOM 1578 C C . ILE A 1 201 ? -5.805 3.59 2.988 1 90.69 201 ILE A C 1
ATOM 1580 O O . ILE A 1 201 ? -4.574 3.564 3.059 1 90.69 201 ILE A O 1
ATOM 1584 N N . LEU A 1 202 ? -6.598 4.523 3.422 1 88.38 202 LEU A N 1
ATOM 1585 C CA . LEU A 1 202 ? -5.977 5.754 3.891 1 88.38 202 LEU A CA 1
ATOM 1586 C C . LEU A 1 202 ? -5.164 5.504 5.156 1 88.38 202 LEU A C 1
ATOM 1588 O O . LEU A 1 202 ? -4.043 6.004 5.293 1 88.38 202 LEU A O 1
ATOM 1592 N N . MET B 1 1 ? 20.922 -21.062 -41.219 1 24.92 1 MET B N 1
ATOM 1593 C CA . MET B 1 1 ? 19.672 -21.578 -40.688 1 24.92 1 MET B CA 1
ATOM 1594 C C . MET B 1 1 ? 19.703 -21.609 -39.156 1 24.92 1 MET B C 1
ATOM 1596 O O . MET B 1 1 ? 20.609 -22.203 -38.562 1 24.92 1 MET B O 1
ATOM 1600 N N . ALA B 1 2 ? 19.344 -20.641 -38.438 1 36.66 2 ALA B N 1
ATOM 1601 C CA . ALA B 1 2 ? 19.438 -20.594 -36.969 1 36.66 2 ALA B CA 1
ATOM 1602 C C . ALA B 1 2 ? 18.969 -21.891 -36.344 1 36.66 2 ALA B C 1
ATOM 1604 O O . ALA B 1 2 ? 17.844 -22.344 -36.594 1 36.66 2 ALA B O 1
ATOM 1605 N N . VAL B 1 3 ? 19.672 -22.812 -36.188 1 36.88 3 VAL B N 1
ATOM 1606 C CA . VAL B 1 3 ? 19.328 -24.078 -35.562 1 36.88 3 VAL B CA 1
ATOM 1607 C C . VAL B 1 3 ? 18.375 -23.844 -34.375 1 36.88 3 VAL B C 1
ATOM 1609 O O . VAL B 1 3 ? 18.734 -23.141 -33.438 1 36.88 3 VAL B O 1
ATOM 1612 N N . SER B 1 4 ? 17.109 -23.672 -34.469 1 46.41 4 SER B N 1
ATOM 1613 C CA . SER B 1 4 ? 16.094 -23.609 -33.406 1 46.41 4 SER B CA 1
ATOM 1614 C C . SER B 1 4 ? 16.344 -24.656 -32.344 1 46.41 4 SER B C 1
ATOM 1616 O O . SER B 1 4 ? 16.344 -25.859 -32.625 1 46.41 4 SER B O 1
ATOM 1618 N N . SER B 1 5 ? 17.391 -24.656 -31.578 1 56.94 5 SER B N 1
ATOM 1619 C CA . SER B 1 5 ? 17.891 -25.641 -30.625 1 56.94 5 SER B CA 1
ATOM 1620 C C . SER B 1 5 ? 16.734 -26.328 -29.906 1 56.94 5 SER B C 1
ATOM 1622 O O . SER B 1 5 ? 15.836 -25.672 -29.391 1 56.94 5 SER B O 1
ATOM 1624 N N . GLU B 1 6 ? 16.406 -27.578 -30.297 1 79.75 6 GLU B N 1
ATOM 1625 C CA . GLU B 1 6 ? 15.344 -28.469 -29.812 1 79.75 6 GLU B CA 1
ATOM 1626 C C . GLU B 1 6 ? 15.32 -28.516 -28.297 1 79.75 6 GLU B C 1
ATOM 1628 O O . GLU B 1 6 ? 16.375 -28.562 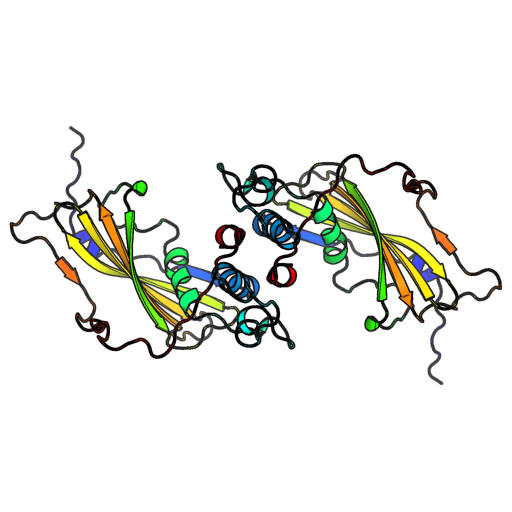-27.656 1 79.75 6 GLU B O 1
ATOM 1633 N N . PHE B 1 7 ? 14.234 -28.234 -27.703 1 90.81 7 PHE B N 1
ATOM 1634 C CA . PHE B 1 7 ? 14.023 -28.281 -26.266 1 90.81 7 PHE B CA 1
ATOM 1635 C C . PHE B 1 7 ? 14.281 -29.688 -25.719 1 90.81 7 PHE B C 1
ATOM 1637 O O . PHE B 1 7 ? 13.773 -30.672 -26.266 1 90.81 7 PHE B O 1
ATOM 1644 N N . ASP B 1 8 ? 15.227 -29.828 -24.828 1 89.06 8 ASP B N 1
ATOM 1645 C CA . ASP B 1 8 ? 15.531 -31.078 -24.141 1 89.06 8 ASP B CA 1
ATOM 1646 C C . ASP B 1 8 ? 14.938 -31.078 -22.734 1 89.06 8 ASP B C 1
ATOM 1648 O O . ASP B 1 8 ? 15.492 -30.469 -21.812 1 89.06 8 ASP B O 1
ATOM 1652 N N . PRO B 1 9 ? 13.82 -31.797 -22.453 1 91.94 9 PRO B N 1
ATOM 1653 C CA . PRO B 1 9 ? 13.164 -31.797 -21.141 1 91.94 9 PRO B CA 1
ATOM 1654 C C . PRO B 1 9 ? 14.094 -32.25 -20.016 1 91.94 9 PRO B C 1
ATOM 1656 O O . PRO B 1 9 ? 13.945 -31.828 -18.875 1 91.94 9 PRO B O 1
ATOM 1659 N N . SER B 1 10 ? 15.07 -33.125 -20.359 1 89.31 10 SER B N 1
ATOM 1660 C CA . SER B 1 10 ? 15.977 -33.625 -19.328 1 89.31 10 SER B CA 1
ATOM 1661 C C . SER B 1 10 ? 16.828 -32.5 -18.734 1 89.31 10 SER B C 1
ATOM 1663 O O . SER B 1 10 ? 17.125 -32.5 -17.547 1 89.31 10 SER B O 1
ATOM 1665 N N . LEU B 1 11 ? 17.203 -31.625 -19.562 1 89.69 11 LEU B N 1
ATOM 1666 C CA . LEU B 1 11 ? 17.969 -30.469 -19.094 1 89.69 11 LEU B CA 1
ATOM 1667 C C . LEU B 1 11 ? 17.125 -29.578 -18.188 1 89.69 11 LEU B C 1
ATOM 1669 O O . LEU B 1 11 ? 17.609 -29.062 -17.188 1 89.69 11 LEU B O 1
ATOM 1673 N N . ALA B 1 12 ? 15.883 -29.422 -18.516 1 92.62 12 ALA B N 1
ATOM 1674 C CA . ALA B 1 12 ? 14.961 -28.625 -17.719 1 92.62 12 ALA B CA 1
ATOM 1675 C C . ALA B 1 12 ? 14.75 -29.25 -16.344 1 92.62 12 ALA B C 1
ATOM 1677 O O . ALA B 1 12 ? 14.711 -28.531 -15.328 1 92.62 12 ALA B O 1
ATOM 1678 N N . LEU B 1 13 ? 14.641 -30.531 -16.297 1 93.44 13 LEU B N 1
ATOM 1679 C CA . LEU B 1 13 ? 14.367 -31.234 -15.047 1 93.44 13 LEU B CA 1
ATOM 1680 C C . LEU B 1 13 ? 15.555 -31.141 -14.094 1 93.44 13 LEU B C 1
AT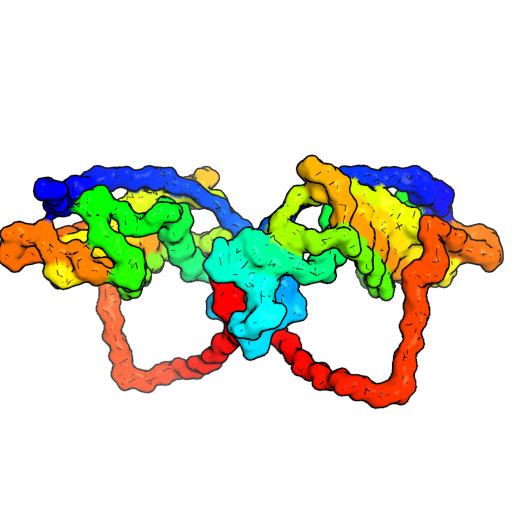OM 1682 O O . LEU B 1 13 ? 15.391 -31.172 -12.875 1 93.44 13 LEU B O 1
ATOM 1686 N N . SER B 1 14 ? 16.781 -31.031 -14.672 1 93 14 SER B N 1
ATOM 1687 C CA . SER B 1 14 ? 17.984 -31 -13.859 1 93 14 SER B CA 1
ATOM 1688 C C . SER B 1 14 ? 18.328 -29.562 -13.445 1 93 14 SER B C 1
ATOM 1690 O O . SER B 1 14 ? 19.25 -29.344 -12.656 1 93 14 SER B O 1
ATOM 1692 N N . HIS B 1 15 ? 17.609 -28.688 -13.961 1 93.5 15 HIS B N 1
ATOM 1693 C CA . HIS B 1 15 ? 17.891 -27.281 -13.672 1 93.5 15 HIS B CA 1
ATOM 1694 C C . HIS B 1 15 ? 17.656 -26.969 -12.203 1 93.5 15 HIS B C 1
ATOM 1696 O O . HIS B 1 15 ? 16.625 -27.344 -11.633 1 93.5 15 HIS B O 1
ATOM 1702 N N . LYS B 1 16 ? 18.625 -26.328 -11.539 1 94 16 LYS B N 1
ATOM 1703 C CA . LYS B 1 16 ? 18.5 -25.844 -10.164 1 94 16 LYS B CA 1
ATOM 1704 C C . LYS B 1 16 ? 18.156 -24.359 -10.133 1 94 16 LYS B C 1
ATOM 1706 O O . LYS B 1 16 ? 18.906 -23.531 -10.68 1 94 16 LYS B O 1
ATOM 1711 N N . PHE B 1 17 ? 17.109 -24.094 -9.562 1 95.38 17 PHE B N 1
ATOM 1712 C CA . PHE B 1 17 ? 16.719 -22.703 -9.398 1 95.38 17 PHE B CA 1
ATOM 1713 C C . PHE B 1 17 ? 17.438 -22.078 -8.203 1 95.38 17 PHE B C 1
ATOM 1715 O O . PHE B 1 17 ? 17.609 -22.719 -7.172 1 95.38 17 PHE B O 1
ATOM 1722 N N . PRO B 1 18 ? 17.844 -20.891 -8.336 1 94.94 18 PRO B N 1
ATOM 1723 C CA . PRO B 1 18 ? 18.469 -20.25 -7.172 1 94.94 18 PRO B CA 1
ATOM 1724 C C . PRO B 1 18 ? 17.484 -20.016 -6.027 1 94.94 18 PRO B C 1
ATOM 1726 O O . PRO B 1 18 ? 16.297 -19.75 -6.27 1 94.94 18 PRO B O 1
ATOM 1729 N N . ASP B 1 19 ? 18 -20.156 -4.812 1 96.44 19 ASP B N 1
ATOM 1730 C CA . ASP B 1 19 ? 17.219 -19.703 -3.668 1 96.44 19 ASP B CA 1
ATOM 1731 C C . ASP B 1 19 ? 17.031 -18.188 -3.699 1 96.44 19 ASP B C 1
ATOM 1733 O O . ASP B 1 19 ? 17.953 -17.438 -4.055 1 96.44 19 ASP B O 1
ATOM 1737 N N . THR B 1 20 ? 15.891 -17.797 -3.373 1 97.12 20 THR B N 1
ATOM 1738 C CA . THR B 1 20 ? 15.602 -16.375 -3.309 1 97.12 20 THR B CA 1
ATOM 1739 C C . THR B 1 20 ? 15.023 -16 -1.947 1 97.12 20 THR B C 1
ATOM 1741 O O . THR B 1 20 ? 14.633 -16.875 -1.173 1 97.12 20 THR B O 1
ATOM 1744 N N . SER B 1 21 ? 15.141 -14.734 -1.632 1 97 21 SER B N 1
ATOM 1745 C CA . SER B 1 21 ? 14.555 -14.227 -0.398 1 97 21 SER B CA 1
ATOM 1746 C C . SER B 1 21 ? 13.789 -12.93 -0.646 1 97 21 SER B C 1
ATOM 1748 O O . SER B 1 21 ? 14.062 -12.211 -1.61 1 97 21 SER B O 1
ATOM 1750 N N . HIS B 1 22 ? 12.859 -12.758 0.141 1 95.94 22 HIS B N 1
ATOM 1751 C CA . HIS B 1 22 ? 12.102 -11.508 0.109 1 95.94 22 HIS B CA 1
ATOM 1752 C C . HIS B 1 22 ? 11.492 -11.195 1.473 1 95.94 22 HIS B C 1
ATOM 1754 O O . HIS B 1 22 ? 11.391 -12.078 2.328 1 95.94 22 HIS B O 1
ATOM 1760 N N . SER B 1 23 ? 11.219 -9.93 1.706 1 97.81 23 SER B N 1
ATOM 1761 C CA . SER B 1 23 ? 10.531 -9.516 2.926 1 97.81 23 SER B CA 1
ATOM 1762 C C . SER B 1 23 ? 9.195 -8.859 2.609 1 97.81 23 SER B C 1
ATOM 1764 O O . SER B 1 23 ? 9.055 -8.188 1.59 1 97.81 23 SER B O 1
ATOM 1766 N N . TYR B 1 24 ? 8.266 -9.148 3.426 1 98.19 24 TYR B N 1
ATOM 1767 C CA . TYR B 1 24 ? 7.023 -8.391 3.354 1 98.19 24 TYR B CA 1
ATOM 1768 C C . TYR B 1 24 ? 6.676 -7.781 4.707 1 98.19 24 TYR B C 1
ATOM 1770 O O . TYR B 1 24 ? 7.129 -8.266 5.746 1 98.19 24 TYR B O 1
ATOM 1778 N N . THR B 1 25 ? 5.871 -6.699 4.66 1 98.19 25 THR B N 1
ATOM 1779 C CA . THR B 1 25 ? 5.484 -5.945 5.848 1 98.19 25 THR B CA 1
ATOM 1780 C C . THR B 1 25 ? 3.99 -6.082 6.117 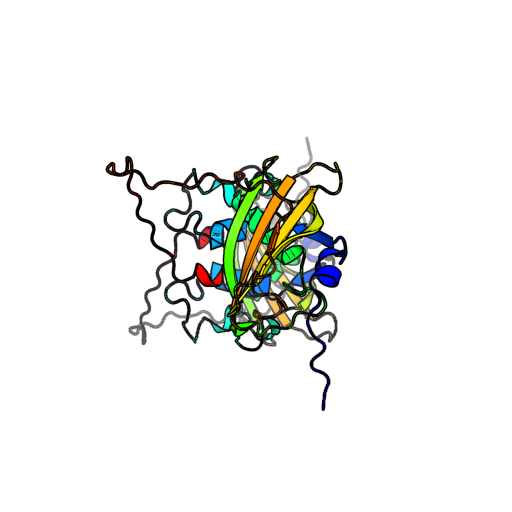1 98.19 25 THR B C 1
ATOM 1782 O O . THR B 1 25 ? 3.258 -6.648 5.301 1 98.19 25 THR B O 1
ATOM 1785 N N . GLU B 1 26 ? 3.561 -5.551 7.238 1 98.44 26 GLU B N 1
ATOM 1786 C CA . GLU B 1 26 ? 2.139 -5.48 7.555 1 98.44 26 GLU B CA 1
ATOM 1787 C C . GLU B 1 26 ? 1.368 -4.727 6.473 1 98.44 26 GLU B C 1
ATOM 1789 O O . GLU B 1 26 ? 0.226 -5.074 6.164 1 98.44 26 GLU B O 1
ATOM 1794 N N . ARG B 1 27 ? 2.029 -3.77 5.93 1 97.12 27 ARG B N 1
ATOM 1795 C CA . ARG B 1 27 ? 1.412 -2.984 4.867 1 97.12 27 ARG B CA 1
ATOM 1796 C C . ARG B 1 27 ? 1.128 -3.85 3.643 1 97.12 27 ARG B C 1
ATOM 1798 O O . ARG B 1 27 ? 0.054 -3.754 3.045 1 97.12 27 ARG B O 1
ATOM 1805 N N . ASP B 1 28 ? 2.029 -4.703 3.312 1 97.56 28 ASP B N 1
ATOM 1806 C CA . ASP B 1 28 ? 1.848 -5.609 2.186 1 97.56 28 ASP B CA 1
ATOM 1807 C C . ASP B 1 28 ? 0.67 -6.555 2.426 1 97.56 28 ASP B C 1
ATOM 1809 O O . ASP B 1 28 ? -0.172 -6.742 1.545 1 97.56 28 ASP B O 1
ATOM 1813 N N . ALA B 1 29 ? 0.66 -7.094 3.633 1 98.38 29 ALA B N 1
ATOM 1814 C CA . ALA B 1 29 ? -0.389 -8.047 3.984 1 98.38 29 ALA B CA 1
ATOM 1815 C C . ALA B 1 29 ? -1.764 -7.387 3.955 1 98.38 29 ALA B C 1
ATOM 1817 O O . ALA B 1 29 ? -2.713 -7.938 3.395 1 98.38 29 ALA B O 1
ATOM 1818 N N . ALA B 1 30 ? -1.827 -6.172 4.512 1 97.75 30 ALA B N 1
ATOM 1819 C CA . ALA B 1 30 ? -3.098 -5.453 4.566 1 97.75 30 ALA B CA 1
ATOM 1820 C C . ALA B 1 30 ? -3.549 -5.031 3.172 1 97.75 30 ALA B C 1
ATOM 1822 O O . ALA B 1 30 ? -4.734 -5.113 2.844 1 97.75 30 ALA B O 1
ATOM 1823 N N . LEU B 1 31 ? -2.602 -4.59 2.381 1 96.94 31 LEU B N 1
ATOM 1824 C CA . LEU B 1 31 ? -2.934 -4.16 1.027 1 96.94 31 LEU B CA 1
ATOM 1825 C C . LEU B 1 31 ? -3.449 -5.328 0.195 1 96.94 31 LEU B C 1
ATOM 1827 O O . LEU B 1 31 ? -4.379 -5.172 -0.598 1 96.94 31 LEU B O 1
ATOM 1831 N N . TYR B 1 32 ? -2.82 -6.484 0.338 1 97.31 32 TYR B N 1
ATOM 1832 C CA . TYR B 1 32 ? -3.324 -7.668 -0.351 1 97.31 32 TYR B CA 1
ATOM 1833 C C . TYR B 1 32 ? -4.766 -7.961 0.054 1 97.31 32 TYR B C 1
ATOM 1835 O O . TYR B 1 32 ? -5.617 -8.211 -0.801 1 97.31 32 TYR B O 1
ATOM 1843 N N . ALA B 1 33 ? -5.023 -7.898 1.361 1 97.44 33 ALA B N 1
ATOM 1844 C CA . ALA B 1 33 ? -6.371 -8.156 1.864 1 97.44 33 ALA B CA 1
ATOM 1845 C C . ALA B 1 33 ? -7.375 -7.176 1.265 1 97.44 33 ALA B C 1
ATOM 1847 O O . ALA B 1 33 ? -8.438 -7.578 0.792 1 97.44 33 ALA B O 1
ATOM 1848 N N . LEU B 1 34 ? -6.977 -5.906 1.228 1 95.19 34 LEU B N 1
ATOM 1849 C CA . LEU B 1 34 ? -7.844 -4.887 0.638 1 95.19 34 LEU B CA 1
ATOM 1850 C C . LEU B 1 34 ? -8.016 -5.125 -0.858 1 95.19 34 LEU B C 1
ATOM 1852 O O . LEU B 1 34 ? -9.125 -4.984 -1.387 1 95.19 34 LEU B O 1
ATOM 1856 N N . GLY B 1 35 ? -6.98 -5.543 -1.48 1 94.62 35 GLY B N 1
ATOM 1857 C CA . GLY B 1 35 ? -7.008 -5.777 -2.914 1 94.62 35 GLY B CA 1
ATOM 1858 C C . GLY B 1 35 ? -7.914 -6.926 -3.314 1 94.62 35 GLY B C 1
ATOM 1859 O O . GLY B 1 35 ? -8.484 -6.922 -4.406 1 94.62 35 GLY B O 1
ATOM 1860 N N . VAL B 1 36 ? -8.023 -7.855 -2.398 1 94.31 36 VAL B N 1
ATOM 1861 C CA . VAL B 1 36 ? -8.875 -8.984 -2.758 1 94.31 36 VAL B CA 1
ATOM 1862 C C . VAL B 1 36 ? -10.289 -8.75 -2.242 1 94.31 36 VAL B C 1
ATOM 1864 O O . VAL B 1 36 ? -11.188 -9.562 -2.479 1 94.31 36 VAL B O 1
ATOM 1867 N N . GLY B 1 37 ? -10.492 -7.609 -1.456 1 92.5 37 GLY B N 1
ATOM 1868 C CA . GLY B 1 37 ? -11.859 -7.199 -1.21 1 92.5 37 GLY B CA 1
ATOM 1869 C C . GLY B 1 37 ? -12.211 -7.133 0.265 1 92.5 37 GLY B C 1
ATOM 1870 O O . GLY B 1 37 ? -13.375 -6.961 0.626 1 92.5 37 GLY B O 1
ATOM 1871 N N . ALA B 1 38 ? -11.203 -7.289 1.12 1 92.5 38 ALA B N 1
ATOM 1872 C CA . ALA B 1 38 ? -11.484 -7.141 2.545 1 92.5 38 ALA B CA 1
ATOM 1873 C C . ALA B 1 38 ? -12.047 -5.754 2.85 1 92.5 38 ALA B C 1
ATOM 1875 O O . ALA B 1 38 ? -11.547 -4.75 2.334 1 92.5 38 ALA B O 1
ATOM 1876 N N . CYS B 1 39 ? -13.109 -5.684 3.604 1 89.94 39 CYS B N 1
ATOM 1877 C CA . CYS B 1 39 ? -13.742 -4.469 4.102 1 89.94 39 CYS B CA 1
ATOM 1878 C C . CYS B 1 39 ? -14.336 -3.656 2.957 1 89.94 39 CYS B C 1
ATOM 1880 O O . CYS B 1 39 ? -14.57 -2.455 3.098 1 89.94 39 CYS B O 1
ATOM 1882 N N . ALA B 1 40 ? -14.586 -4.23 1.831 1 86.5 40 ALA B N 1
ATOM 1883 C CA . ALA B 1 40 ? -15.062 -3.529 0.643 1 86.5 40 ALA B CA 1
ATOM 1884 C C . ALA B 1 40 ? -16.469 -2.99 0.855 1 86.5 40 ALA B C 1
ATOM 1886 O O . ALA B 1 40 ? -16.797 -1.896 0.388 1 86.5 40 ALA B O 1
ATOM 1887 N N . TRP B 1 41 ? -17.203 -3.699 1.638 1 85.75 41 TRP B N 1
ATOM 1888 C CA . TRP B 1 41 ? -18.609 -3.309 1.774 1 85.75 41 TRP B CA 1
ATOM 1889 C C . TRP B 1 41 ? -18.859 -2.674 3.137 1 85.75 41 TRP B C 1
ATOM 1891 O O . TRP B 1 41 ? -19.797 -1.88 3.293 1 85.75 41 TRP B O 1
ATOM 1901 N N . ASP B 1 42 ? -18.078 -3.086 4.059 1 86.5 42 ASP B N 1
ATOM 1902 C CA . ASP B 1 42 ? -18.156 -2.592 5.43 1 86.5 42 ASP B CA 1
ATOM 1903 C C . ASP B 1 42 ? -16.766 -2.4 6.031 1 86.5 42 ASP B C 1
ATOM 1905 O O . ASP B 1 42 ? -16.094 -3.375 6.348 1 86.5 42 ASP B O 1
ATOM 1909 N N . ALA B 1 43 ? -16.438 -1.174 6.297 1 85.44 43 ALA B N 1
ATOM 1910 C CA . ALA B 1 43 ? -15.086 -0.821 6.746 1 85.44 43 ALA B CA 1
ATOM 1911 C C . ALA B 1 43 ? -14.797 -1.419 8.117 1 85.44 43 ALA B C 1
ATOM 1913 O O . ALA B 1 43 ? -13.633 -1.597 8.492 1 85.44 43 ALA B O 1
ATOM 1914 N N . VAL B 1 44 ? -15.859 -1.724 8.875 1 88.06 44 VAL B N 1
ATOM 1915 C CA . VAL B 1 44 ? -15.633 -2.176 10.242 1 88.06 44 VAL B CA 1
ATOM 1916 C C . VAL B 1 44 ? -16.156 -3.602 10.414 1 88.06 44 VAL B C 1
ATOM 1918 O O . VAL B 1 44 ? -16.562 -3.992 11.508 1 88.06 44 VAL B O 1
ATOM 1921 N N . ASP B 1 45 ? -16.203 -4.277 9.273 1 88.25 45 ASP B N 1
ATOM 1922 C CA . ASP B 1 45 ? -16.547 -5.699 9.359 1 88.25 45 ASP B CA 1
ATOM 1923 C C . ASP B 1 45 ? -15.547 -6.441 10.242 1 88.25 45 ASP B C 1
ATOM 1925 O O . ASP B 1 45 ? -14.375 -6.594 9.883 1 88.25 45 ASP B O 1
ATOM 1929 N N . SER B 1 46 ? -15.969 -6.898 11.312 1 88.25 46 SER B N 1
ATOM 1930 C CA . SER B 1 46 ? -15.078 -7.477 12.312 1 88.25 46 SER B CA 1
ATOM 1931 C C . SER B 1 46 ? -14.375 -8.719 11.773 1 88.25 46 SER B C 1
ATOM 1933 O O . SER B 1 46 ? -13.227 -8.992 12.141 1 88.25 46 SER B O 1
ATOM 1935 N N . ASP B 1 47 ? -15.023 -9.414 10.891 1 91.12 47 ASP B N 1
ATOM 1936 C CA . ASP B 1 47 ? -14.438 -10.641 10.352 1 91.12 47 ASP B CA 1
ATOM 1937 C C . ASP B 1 47 ? -13.359 -10.328 9.32 1 91.12 47 ASP B C 1
ATOM 1939 O O . ASP B 1 47 ? -12.477 -11.148 9.07 1 91.12 47 ASP B O 1
ATOM 1943 N N . GLU B 1 48 ? -13.508 -9.156 8.781 1 93.38 48 GLU B N 1
ATOM 1944 C CA . GLU B 1 48 ? -12.57 -8.836 7.703 1 93.38 48 GLU B CA 1
ATOM 1945 C C . GLU B 1 48 ? -11.547 -7.801 8.156 1 93.38 48 GLU B C 1
ATOM 1947 O O . GLU B 1 48 ? -10.422 -7.777 7.656 1 93.38 48 GLU B O 1
ATOM 1952 N N . LEU B 1 49 ? -11.93 -6.984 9.125 1 95.56 49 LEU B N 1
ATOM 1953 C CA . LEU B 1 49 ? -11.094 -5.879 9.578 1 95.56 49 LEU B CA 1
ATOM 1954 C C . LEU B 1 49 ? -9.789 -6.398 10.172 1 95.56 49 LEU B C 1
ATOM 1956 O O . LEU B 1 49 ? -8.75 -5.738 10.086 1 95.56 49 LEU B O 1
ATOM 1960 N N . LYS B 1 50 ? -9.789 -7.594 10.695 1 97 50 LYS B N 1
ATOM 1961 C CA . LYS B 1 50 ? -8.625 -8.18 11.352 1 97 50 LYS B CA 1
ATOM 1962 C C . LYS B 1 50 ? -7.477 -8.383 10.367 1 97 50 LYS B C 1
ATOM 1964 O O . LYS B 1 50 ? -6.332 -8.586 10.766 1 97 50 LYS B O 1
ATOM 1969 N N . TYR B 1 51 ? -7.742 -8.352 9.094 1 97.94 51 TYR B N 1
ATOM 1970 C CA . TYR B 1 51 ? -6.707 -8.508 8.078 1 97.94 51 TYR B CA 1
ATOM 1971 C C . TYR B 1 51 ? -6.121 -7.16 7.68 1 97.94 51 TYR B C 1
ATOM 1973 O O . TYR B 1 51 ? -5.133 -7.098 6.941 1 97.94 51 TYR B O 1
ATOM 1981 N N . VAL B 1 52 ? -6.723 -6.09 8.156 1 97.12 52 VAL B N 1
ATOM 1982 C CA . VAL B 1 52 ? -6.355 -4.758 7.688 1 97.12 52 VAL B CA 1
ATOM 1983 C C . VAL B 1 52 ? -5.926 -3.896 8.875 1 97.12 52 VAL B C 1
ATOM 1985 O O . VAL B 1 52 ? -5.035 -3.053 8.742 1 97.12 52 VAL B O 1
ATOM 1988 N N . TYR B 1 53 ? -6.523 -4.195 9.945 1 95.5 53 TYR B N 1
ATOM 1989 C CA . TYR B 1 53 ? -6.309 -3.359 11.125 1 95.5 53 TYR B CA 1
ATOM 1990 C C . TYR B 1 53 ? -6.461 -4.172 12.398 1 95.5 53 TYR B C 1
ATOM 1992 O O . TYR B 1 53 ? -7.293 -5.078 12.477 1 95.5 53 TYR B O 1
ATOM 2000 N N . HIS B 1 54 ? -5.703 -3.799 13.359 1 95.69 54 HIS B N 1
ATOM 2001 C CA . HIS B 1 54 ? -5.824 -4.332 14.711 1 95.69 54 HIS B CA 1
ATOM 2002 C C . HIS B 1 54 ? -5.672 -3.229 15.758 1 95.69 54 HIS B C 1
ATOM 2004 O O . HIS B 1 54 ? -4.777 -2.387 15.648 1 95.69 54 HIS B O 1
ATOM 2010 N N . GLU B 1 55 ? -6.438 -3.234 16.719 1 93.62 55 GLU B N 1
ATOM 2011 C CA . GLU B 1 55 ? -6.492 -2.166 17.719 1 93.62 55 GLU B CA 1
ATOM 2012 C C . GLU B 1 55 ? -5.18 -2.059 18.484 1 93.62 55 GLU B C 1
ATOM 2014 O O . GLU B 1 55 ? -4.805 -0.974 18.938 1 93.62 55 GLU B O 1
ATOM 2019 N N . ASN B 1 56 ? -4.457 -3.119 18.609 1 96.12 56 ASN B N 1
ATOM 2020 C CA . ASN B 1 56 ? -3.219 -3.135 19.375 1 96.12 56 ASN B CA 1
ATOM 2021 C C . ASN B 1 56 ? -2.004 -2.855 18.5 1 96.12 56 ASN B C 1
ATOM 2023 O O . ASN B 1 56 ? -0.869 -2.867 18.969 1 96.12 56 ASN B O 1
ATOM 2027 N N . GLY B 1 57 ? -2.23 -2.682 17.203 1 95.81 57 GLY B N 1
ATOM 2028 C CA . GLY B 1 57 ? -1.123 -2.391 16.297 1 95.81 57 GLY B CA 1
ATOM 2029 C C . GLY B 1 57 ? -1.127 -3.248 15.047 1 95.81 57 GLY B C 1
ATOM 2030 O O . GLY B 1 57 ? -1.659 -4.359 15.055 1 95.81 57 GLY B O 1
ATOM 2031 N N . GLN B 1 58 ? -0.487 -2.771 14.031 1 96.44 58 GLN B N 1
ATOM 2032 C CA . GLN B 1 58 ? -0.468 -3.441 12.734 1 96.44 58 GLN B CA 1
ATOM 2033 C C . GLN B 1 58 ? 0.257 -4.781 12.812 1 96.44 58 GLN B C 1
ATOM 2035 O O . GLN B 1 58 ? 0.003 -5.68 12.008 1 96.44 58 GLN B O 1
ATOM 2040 N N . GLU B 1 59 ? 1.116 -4.898 13.781 1 97.56 59 GLU B N 1
ATOM 2041 C CA . GLU B 1 59 ? 1.869 -6.145 13.898 1 97.56 59 GLU B CA 1
ATOM 2042 C C . GLU B 1 59 ? 0.96 -7.305 14.297 1 97.56 59 GLU B C 1
ATOM 2044 O O . GLU B 1 59 ? 1.346 -8.469 14.188 1 97.56 59 GLU B O 1
ATOM 2049 N N . PHE B 1 60 ? -0.262 -7.02 14.68 1 97.81 60 PHE B N 1
ATOM 2050 C CA . PHE B 1 60 ? -1.161 -8.047 15.195 1 97.81 60 PHE B CA 1
ATOM 2051 C C . PHE B 1 60 ? -2.225 -8.398 14.156 1 97.81 60 PHE B C 1
ATOM 2053 O O . PHE B 1 60 ? -3.102 -9.227 14.422 1 97.81 60 PHE B O 1
ATOM 2060 N N . ILE B 1 61 ? -2.18 -7.816 13.008 1 98.12 61 ILE B N 1
ATOM 2061 C CA . ILE B 1 61 ? -3.172 -8.172 12 1 98.12 61 ILE B CA 1
ATOM 2062 C C . ILE B 1 61 ? -2.941 -9.609 11.531 1 98.12 61 ILE B C 1
ATOM 2064 O O . ILE B 1 61 ? -1.838 -10.141 11.672 1 98.12 61 ILE B O 1
ATOM 2068 N N . LYS B 1 62 ? -3.963 -10.188 11.062 1 98.06 62 LYS B N 1
ATOM 2069 C CA . LYS B 1 62 ? -3.879 -11.508 10.453 1 98.06 62 LYS B CA 1
ATOM 2070 C C . LYS B 1 62 ? -3.615 -11.414 8.953 1 98.06 62 LYS B C 1
ATOM 2072 O O . LYS B 1 62 ? -3.881 -10.375 8.336 1 98.06 62 LYS B O 1
ATOM 2077 N N . VAL B 1 63 ? -3.025 -12.422 8.43 1 98.56 63 VAL B N 1
ATOM 2078 C CA . VAL B 1 63 ? -2.713 -12.461 7.008 1 98.56 63 VAL B CA 1
ATOM 2079 C C . VAL B 1 63 ? -3.615 -13.477 6.309 1 98.56 63 VAL B C 1
ATOM 2081 O O . VAL B 1 63 ? -3.775 -14.602 6.781 1 98.56 63 VAL B O 1
ATOM 2084 N N . LEU B 1 64 ? -4.262 -13.039 5.23 1 98.06 64 LEU B N 1
ATOM 2085 C CA . LEU B 1 64 ? -5.059 -13.984 4.453 1 98.06 64 LEU B CA 1
ATOM 2086 C C . LEU B 1 64 ? -4.199 -15.148 3.975 1 98.06 64 LEU B C 1
ATOM 2088 O O . LEU B 1 64 ? -3.09 -14.945 3.477 1 98.06 64 LEU B O 1
ATOM 2092 N N . PRO B 1 65 ? -4.664 -16.344 4.062 1 97.31 65 PRO B N 1
ATOM 2093 C CA . PRO B 1 65 ? -3.887 -17.5 3.635 1 97.31 65 PRO B CA 1
ATOM 2094 C C . PRO B 1 65 ? -3.451 -17.422 2.174 1 97.31 65 PRO B C 1
ATOM 2096 O O . PRO B 1 65 ? -2.334 -17.812 1.835 1 97.31 65 PRO B O 1
ATOM 2099 N N . THR B 1 66 ? -4.262 -16.828 1.334 1 97.19 66 THR B N 1
ATOM 2100 C CA . THR B 1 66 ? -3.979 -16.797 -0.096 1 97.19 66 THR B CA 1
ATOM 2101 C C . THR B 1 66 ? -2.861 -15.805 -0.402 1 97.19 66 THR B C 1
ATOM 2103 O O . THR B 1 66 ? -2.35 -15.766 -1.523 1 97.19 66 THR B O 1
ATOM 2106 N N . PHE B 1 67 ? -2.498 -15.016 0.637 1 98.12 67 PHE B N 1
ATOM 2107 C CA . PHE B 1 67 ? -1.329 -14.156 0.491 1 98.12 67 PHE B CA 1
ATOM 2108 C C . PHE B 1 67 ? -0.113 -14.961 0.054 1 98.12 67 PHE B C 1
ATOM 2110 O O . PHE B 1 67 ? 0.743 -14.461 -0.676 1 98.12 67 PHE B O 1
ATOM 2117 N N . ALA B 1 68 ? -0.091 -16.234 0.375 1 97.88 68 ALA B N 1
ATOM 2118 C CA . ALA B 1 68 ? 1.022 -17.125 0.078 1 97.88 68 ALA B CA 1
ATOM 2119 C C . ALA B 1 68 ? 1.202 -17.297 -1.427 1 97.88 68 ALA B C 1
ATOM 2121 O O . ALA B 1 68 ? 2.285 -17.672 -1.892 1 97.88 68 ALA B O 1
ATOM 2122 N N . ALA B 1 69 ? 0.144 -17.078 -2.188 1 96.38 69 ALA B N 1
ATOM 2123 C CA . ALA B 1 69 ? 0.249 -17.203 -3.639 1 96.38 69 ALA B CA 1
ATOM 2124 C C . ALA B 1 69 ? 1.282 -16.234 -4.199 1 96.38 69 ALA B C 1
ATOM 2126 O O . ALA B 1 69 ? 1.922 -16.516 -5.215 1 96.38 69 ALA B O 1
ATOM 2127 N N . LEU B 1 70 ? 1.482 -15.102 -3.498 1 96.44 70 LEU B N 1
ATOM 2128 C CA . LEU B 1 70 ? 2.426 -14.086 -3.951 1 96.44 70 LEU B CA 1
ATOM 2129 C C . LEU B 1 70 ? 3.859 -14.602 -3.869 1 96.44 70 LEU B C 1
ATOM 2131 O O . LEU B 1 70 ? 4.75 -14.078 -4.543 1 96.44 70 LEU B O 1
ATOM 2135 N N . PHE B 1 71 ? 4.07 -15.609 -3.088 1 97.25 71 PHE B N 1
ATOM 2136 C CA . PHE B 1 71 ? 5.418 -16.125 -2.891 1 97.25 71 PHE B CA 1
ATOM 2137 C C . PHE B 1 71 ? 5.953 -16.75 -4.176 1 97.25 71 PHE B C 1
ATOM 2139 O O . PHE B 1 71 ? 7.16 -16.75 -4.418 1 97.25 71 PHE B O 1
ATOM 2146 N N . THR B 1 72 ? 5.02 -17.203 -4.996 1 94.38 72 THR B N 1
ATOM 2147 C CA . THR B 1 72 ? 5.438 -17.75 -6.285 1 94.38 72 THR B CA 1
ATOM 2148 C C . THR B 1 72 ? 6.086 -16.656 -7.141 1 94.38 72 THR B C 1
ATOM 2150 O O . THR B 1 72 ? 7.168 -16.875 -7.699 1 94.38 72 THR B O 1
ATOM 2153 N N . PHE B 1 73 ? 5.535 -15.539 -7.164 1 91.81 73 PHE B N 1
ATOM 2154 C CA . PHE B 1 73 ? 6.031 -14.445 -7.988 1 91.81 73 PHE B CA 1
ATOM 2155 C C . PHE B 1 73 ? 7.309 -13.859 -7.395 1 91.81 73 PHE B C 1
ATOM 2157 O O . PHE B 1 73 ? 8.234 -13.492 -8.133 1 91.81 73 PHE B O 1
ATOM 2164 N N . ASN B 1 74 ? 7.344 -13.758 -6.098 1 92.12 74 ASN B N 1
ATOM 2165 C CA . ASN B 1 74 ? 8.516 -13.227 -5.406 1 92.12 74 ASN B CA 1
ATOM 2166 C C . ASN B 1 74 ? 9.727 -14.148 -5.562 1 92.12 74 ASN B C 1
ATOM 2168 O O . ASN B 1 74 ? 10.867 -13.688 -5.535 1 92.12 74 ASN B O 1
ATOM 2172 N N . SER B 1 75 ? 9.5 -15.398 -5.766 1 94.62 75 SER B N 1
ATOM 2173 C CA . SER B 1 75 ? 10.57 -16.391 -5.824 1 94.62 75 SER B CA 1
ATOM 2174 C C . SER B 1 75 ? 11.117 -16.531 -7.238 1 94.62 75 SER B C 1
ATOM 2176 O O . SER B 1 75 ? 12.211 -17.062 -7.438 1 94.62 75 SER B O 1
ATOM 2178 N N . MET B 1 76 ? 10.375 -16.094 -8.195 1 92.69 76 MET B N 1
ATOM 2179 C CA . MET B 1 76 ? 10.773 -16.188 -9.594 1 92.69 76 MET B CA 1
ATOM 2180 C C . MET B 1 76 ? 10.648 -14.828 -10.289 1 92.69 76 MET B C 1
ATOM 2182 O O . MET B 1 76 ? 9.805 -14.664 -11.172 1 92.69 76 MET B O 1
ATOM 2186 N N . PRO B 1 77 ? 11.523 -13.891 -9.961 1 87.75 77 PRO B N 1
ATOM 2187 C CA . PRO B 1 77 ? 11.383 -12.516 -10.445 1 87.75 77 PRO B CA 1
ATOM 2188 C C . PRO B 1 77 ? 11.484 -12.414 -11.969 1 87.75 77 PRO B C 1
ATOM 2190 O O . PRO B 1 77 ? 10.977 -11.461 -12.562 1 87.75 77 PRO B O 1
ATOM 2193 N N . ASN B 1 78 ? 12.086 -13.406 -12.602 1 88.56 78 ASN B N 1
ATOM 2194 C CA . ASN B 1 78 ? 12.227 -13.383 -14.055 1 88.56 78 ASN B CA 1
ATOM 2195 C C . ASN B 1 78 ? 11.086 -14.125 -14.75 1 88.56 78 ASN B C 1
ATOM 2197 O O . ASN B 1 78 ? 11.094 -14.289 -15.969 1 88.56 78 ASN B O 1
ATOM 2201 N N . GLY B 1 79 ? 10.156 -14.586 -13.961 1 91.88 79 GLY B N 1
ATOM 2202 C CA . GLY B 1 79 ? 9.016 -15.289 -14.523 1 91.88 79 GLY B CA 1
ATOM 2203 C C . GLY B 1 79 ? 9.219 -16.797 -14.594 1 91.88 79 GLY B C 1
ATOM 2204 O O . GLY B 1 79 ? 10.102 -17.328 -13.93 1 91.8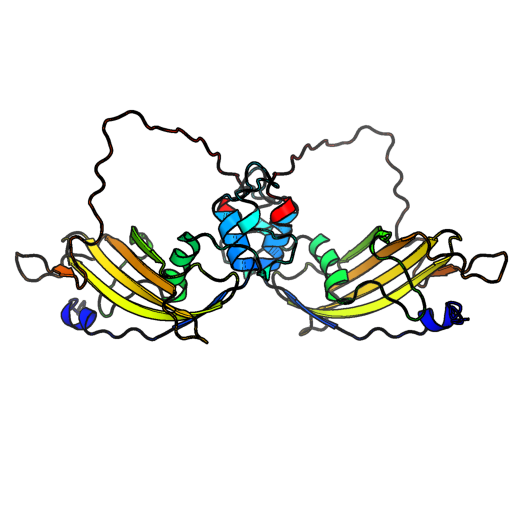8 79 GLY B O 1
ATOM 2205 N N . PHE B 1 80 ? 8.383 -17.422 -15.328 1 94.25 80 PHE B N 1
ATOM 2206 C CA . PHE B 1 80 ? 8.352 -18.875 -15.43 1 94.25 80 PHE B CA 1
ATOM 2207 C C . PHE B 1 80 ? 9.242 -19.359 -16.578 1 94.25 80 PHE B C 1
ATOM 2209 O O . PHE B 1 80 ? 8.742 -19.719 -17.641 1 94.25 80 PHE B O 1
ATOM 2216 N N . VAL B 1 81 ? 10.516 -19.391 -16.219 1 92.5 81 VAL B N 1
ATOM 2217 C CA . VAL B 1 81 ? 11.484 -19.703 -17.266 1 92.5 81 VAL B CA 1
ATOM 2218 C C . VAL B 1 81 ? 12.227 -20.984 -16.906 1 92.5 81 VAL B C 1
ATOM 2220 O O . VAL B 1 81 ? 12.625 -21.188 -15.758 1 92.5 81 VAL B O 1
ATOM 2223 N N . ILE B 1 82 ? 12.336 -21.875 -17.891 1 93.81 82 ILE B N 1
ATOM 2224 C CA . ILE B 1 82 ? 13.203 -23.047 -17.781 1 93.81 82 ILE B CA 1
ATOM 2225 C C . ILE B 1 82 ? 14.156 -23.094 -18.969 1 93.81 82 ILE B C 1
ATOM 2227 O O . ILE B 1 82 ? 13.859 -22.547 -20.031 1 93.81 82 ILE B O 1
ATOM 2231 N N . PRO B 1 83 ? 15.289 -23.625 -18.719 1 92.31 83 PRO B N 1
ATOM 2232 C CA . PRO B 1 83 ? 16.281 -23.641 -19.797 1 92.31 83 PRO B CA 1
ATOM 2233 C C . PRO B 1 83 ? 15.758 -24.297 -21.062 1 92.31 83 PRO B C 1
ATOM 2235 O O . PRO B 1 83 ? 15.211 -25.406 -21.016 1 92.31 83 PRO B O 1
ATOM 2238 N N . GLY B 1 84 ? 15.875 -23.562 -22.188 1 93.06 84 GLY B N 1
ATOM 2239 C CA . GLY B 1 84 ? 15.664 -24.141 -23.5 1 93.06 84 GLY B CA 1
ATOM 2240 C C . GLY B 1 84 ? 14.234 -24.016 -24 1 93.06 84 GLY B C 1
ATOM 2241 O O . GLY B 1 84 ? 13.961 -24.203 -25.188 1 93.06 84 GLY B O 1
ATOM 2242 N N . LEU B 1 85 ? 13.367 -23.781 -23.078 1 95.06 85 LEU B N 1
ATOM 2243 C CA . LEU B 1 85 ? 11.984 -23.656 -23.531 1 95.06 85 LEU B CA 1
ATOM 2244 C C . LEU B 1 85 ? 11.609 -22.188 -23.719 1 95.06 85 LEU B C 1
ATOM 2246 O O . LEU B 1 85 ? 11.539 -21.438 -22.75 1 95.06 85 LEU B O 1
ATOM 2250 N N . GLU B 1 86 ? 11.352 -21.859 -24.906 1 94.12 86 GLU B N 1
ATOM 2251 C CA . GLU B 1 86 ? 10.914 -20.5 -25.234 1 94.12 86 GLU B CA 1
ATOM 2252 C C . GLU B 1 86 ? 9.398 -20.438 -25.406 1 94.12 86 GLU B C 1
ATOM 2254 O O . GLU B 1 86 ? 8.789 -21.375 -25.922 1 94.12 86 GLU B O 1
ATOM 2259 N N . TYR B 1 87 ? 8.883 -19.359 -24.984 1 95.38 87 TYR B N 1
ATOM 2260 C CA . TYR B 1 87 ? 7.453 -19.156 -25.156 1 95.38 87 TYR B CA 1
ATOM 2261 C C . TYR B 1 87 ? 7.113 -17.688 -25.234 1 95.38 87 TYR B C 1
ATOM 2263 O O . TYR B 1 87 ? 7.926 -16.828 -24.859 1 95.38 87 TYR B O 1
ATOM 2271 N N . ASP B 1 88 ? 5.988 -17.344 -25.781 1 95.12 88 ASP B N 1
ATOM 2272 C CA . ASP B 1 88 ? 5.426 -15.992 -25.797 1 95.12 88 ASP B CA 1
ATOM 2273 C C . ASP B 1 88 ? 4.68 -15.688 -24.5 1 95.12 88 ASP B C 1
ATOM 2275 O O . ASP B 1 88 ? 3.631 -16.281 -24.234 1 95.12 88 ASP B O 1
ATOM 2279 N N . PRO B 1 89 ? 5.164 -14.781 -23.719 1 94.38 89 PRO B N 1
ATOM 2280 C CA . PRO B 1 89 ? 4.523 -14.508 -22.438 1 94.38 89 PRO B CA 1
ATOM 2281 C C . PRO B 1 89 ? 3.064 -14.086 -22.578 1 94.38 89 PRO B C 1
ATOM 2283 O O . PRO B 1 89 ? 2.268 -14.266 -21.656 1 94.38 89 PRO B O 1
ATOM 2286 N N . ARG B 1 90 ? 2.654 -13.586 -23.766 1 94.56 90 ARG B N 1
ATOM 2287 C CA . ARG B 1 90 ? 1.284 -13.148 -24 1 94.56 90 ARG B CA 1
ATOM 2288 C C . ARG B 1 90 ? 0.334 -14.336 -24.078 1 94.56 90 ARG B C 1
ATOM 2290 O O . ARG B 1 90 ? -0.884 -14.172 -24 1 94.56 90 ARG B O 1
ATOM 2297 N N . LEU B 1 91 ? 0.869 -15.469 -24.203 1 96.81 91 LEU B N 1
ATOM 2298 C CA . LEU B 1 91 ? 0.051 -16.656 -24.406 1 96.81 91 LEU B CA 1
ATOM 2299 C C . LEU B 1 91 ? 0.046 -17.531 -23.156 1 96.81 91 LEU B C 1
ATOM 2301 O O . LEU B 1 91 ? -0.532 -18.625 -23.156 1 96.81 91 LEU B O 1
ATOM 2305 N N . LEU B 1 92 ? 0.688 -17.094 -22.141 1 97.5 92 LEU B N 1
ATOM 2306 C CA . LEU B 1 92 ? 0.741 -17.812 -20.875 1 97.5 92 LEU B CA 1
ATOM 2307 C C . LEU B 1 92 ? -0.592 -17.719 -20.141 1 97.5 92 LEU B C 1
ATOM 2309 O O . LEU B 1 92 ? -1.176 -16.641 -20.031 1 97.5 92 LEU B O 1
ATOM 2313 N N . LEU B 1 93 ? -1.124 -18.859 -19.688 1 97.44 93 LEU B N 1
ATOM 2314 C CA . LEU B 1 93 ? -2.297 -18.906 -18.828 1 97.44 93 LEU B CA 1
ATOM 2315 C C . LEU B 1 93 ? -1.947 -19.531 -17.484 1 97.44 93 LEU B C 1
ATOM 2317 O O . LEU B 1 93 ? -1.199 -20.516 -17.422 1 97.44 93 LEU B O 1
ATOM 2321 N N . HIS B 1 94 ? -2.443 -18.844 -16.453 1 96.56 94 HIS B N 1
ATOM 2322 C CA . HIS B 1 94 ? -2.404 -19.484 -15.148 1 96.56 94 HIS B CA 1
ATOM 2323 C C . HIS B 1 94 ? -3.424 -20.625 -15.062 1 96.56 94 HIS B C 1
ATOM 2325 O O . HIS B 1 94 ? -4.625 -20.391 -15.227 1 96.56 94 HIS B O 1
ATOM 2331 N N . GLY B 1 95 ? -3.035 -21.781 -14.875 1 94.38 95 GLY B N 1
ATOM 2332 C CA . GLY B 1 95 ? -3.916 -22.938 -14.922 1 94.38 95 GLY B CA 1
ATOM 2333 C C . GLY B 1 95 ? -4.445 -23.344 -13.562 1 94.38 95 GLY B C 1
ATOM 2334 O O . GLY B 1 95 ? -5.648 -23.562 -13.398 1 94.38 95 GLY B O 1
ATOM 2335 N N . GLN B 1 96 ? -3.561 -23.5 -12.617 1 93.19 96 GLN B N 1
ATOM 2336 C CA . GLN B 1 96 ? -3.939 -23.984 -11.297 1 93.19 96 GLN B CA 1
ATOM 2337 C C . GLN B 1 96 ? -3.006 -23.438 -10.219 1 93.19 96 GLN B C 1
ATOM 2339 O O . GLN B 1 96 ? -1.83 -23.188 -10.484 1 93.19 96 GLN B O 1
ATOM 2344 N N . GLN B 1 97 ? -3.57 -23.266 -9.016 1 95.19 97 GLN B N 1
ATOM 2345 C CA . GLN B 1 97 ? -2.791 -22.906 -7.84 1 95.19 97 GLN B CA 1
ATOM 2346 C C . GLN B 1 97 ? -3.094 -23.828 -6.664 1 95.19 97 GLN B C 1
ATOM 2348 O O . GLN B 1 97 ? -4.254 -24 -6.293 1 95.19 97 GLN B O 1
ATOM 2353 N N . TYR B 1 98 ? -2.143 -24.453 -6.203 1 94.44 98 TYR B 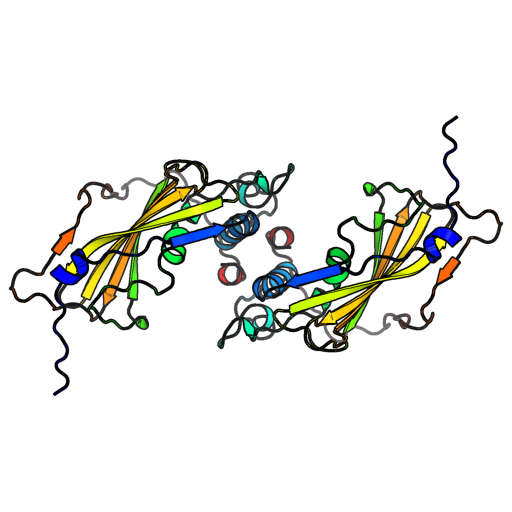N 1
ATOM 2354 C CA . TYR B 1 98 ? -2.215 -25.266 -4.988 1 94.44 98 TYR B CA 1
ATOM 2355 C C . TYR B 1 98 ? -1.435 -24.609 -3.854 1 94.44 98 TYR B C 1
ATOM 2357 O O . TYR B 1 98 ? -0.274 -24.234 -4.031 1 94.44 98 TYR B O 1
ATOM 2365 N N . ILE B 1 99 ? -2.033 -24.359 -2.725 1 96.38 99 ILE B N 1
ATOM 2366 C CA . ILE B 1 99 ? -1.38 -23.75 -1.57 1 96.38 99 ILE B CA 1
ATOM 2367 C C . ILE B 1 99 ? -1.589 -24.625 -0.339 1 96.38 99 ILE B C 1
ATOM 2369 O O . ILE B 1 99 ? -2.713 -25.047 -0.046 1 96.38 99 ILE B O 1
ATOM 2373 N N . GLU B 1 100 ? -0.608 -24.953 0.284 1 95.81 100 GLU B N 1
ATOM 2374 C CA . GLU B 1 100 ? -0.638 -25.594 1.595 1 95.81 100 GLU B CA 1
ATOM 2375 C C . GLU B 1 100 ? 0.086 -24.75 2.639 1 95.81 100 GLU B C 1
ATOM 2377 O O . GLU B 1 100 ? 1.266 -24.422 2.479 1 95.81 100 GLU B O 1
ATOM 2382 N N . LEU B 1 101 ? -0.588 -24.359 3.68 1 97.81 101 LEU B N 1
ATOM 2383 C CA . LEU B 1 101 ? 0.007 -23.594 4.773 1 97.81 101 LEU B CA 1
ATOM 2384 C C . LEU B 1 101 ? 0.342 -24.516 5.949 1 97.81 101 LEU B C 1
ATOM 2386 O O . LEU B 1 101 ? -0.469 -25.359 6.336 1 97.81 101 LEU B O 1
ATOM 2390 N N . TYR B 1 102 ? 1.433 -24.359 6.461 1 97.81 102 TYR B N 1
ATOM 2391 C CA . TYR B 1 102 ? 1.852 -25.172 7.598 1 97.81 102 TYR B CA 1
ATOM 2392 C C . TYR B 1 102 ? 1.736 -24.391 8.898 1 97.81 102 TYR B C 1
ATOM 2394 O O . TYR B 1 102 ? 1.69 -24.969 9.984 1 97.81 102 TYR B O 1
ATOM 2402 N N . LYS B 1 103 ? 1.767 -23.125 8.805 1 95.44 103 LYS B N 1
ATOM 2403 C CA . LYS B 1 103 ? 1.529 -22.172 9.891 1 95.44 103 LYS B CA 1
ATOM 2404 C C . LYS B 1 103 ? 0.833 -20.906 9.383 1 95.44 103 LYS B C 1
ATOM 2406 O O . LYS B 1 103 ? 0.939 -20.578 8.203 1 95.44 103 LYS B O 1
ATOM 2411 N N . PRO B 1 104 ? 0.077 -20.328 10.305 1 96.69 104 PRO B N 1
ATOM 2412 C CA . PRO B 1 104 ? -0.406 -19.016 9.867 1 96.69 104 PRO B CA 1
ATOM 2413 C C . PRO B 1 104 ? 0.727 -18.062 9.484 1 96.69 104 PRO B C 1
ATOM 2415 O O . PRO B 1 104 ? 1.768 -18.047 10.148 1 96.69 104 PRO B O 1
ATOM 2418 N N . LEU B 1 105 ? 0.539 -17.375 8.414 1 98.19 105 LEU B N 1
ATOM 2419 C CA . LEU B 1 105 ? 1.561 -16.422 8 1 98.19 105 LEU B CA 1
ATOM 2420 C C . LEU B 1 105 ? 1.674 -15.266 9 1 98.19 105 LEU B C 1
ATOM 2422 O O . LEU B 1 105 ? 0.66 -14.727 9.445 1 98.19 105 LEU B O 1
ATOM 2426 N N . PRO B 1 106 ? 2.898 -14.953 9.352 1 97.94 106 PRO B N 1
ATOM 2427 C CA . PRO B 1 106 ? 3.066 -13.773 10.195 1 97.94 106 PRO B CA 1
ATOM 2428 C C . PRO B 1 106 ? 2.678 -12.477 9.477 1 97.94 106 PRO B C 1
ATOM 2430 O O . PRO B 1 106 ? 2.656 -12.43 8.242 1 97.94 106 PRO B O 1
ATOM 2433 N N . SER B 1 107 ? 2.381 -11.438 10.234 1 98.38 107 SER B N 1
ATOM 2434 C CA . SER B 1 107 ? 1.971 -10.164 9.656 1 98.38 107 SER B CA 1
ATOM 2435 C C . SER B 1 107 ? 3.117 -9.508 8.891 1 98.38 107 SER B C 1
ATOM 2437 O O . SER B 1 107 ? 2.889 -8.672 8.016 1 98.38 107 SER B O 1
ATOM 2439 N N . ASN B 1 108 ? 4.32 -9.805 9.25 1 98.5 108 ASN B N 1
ATOM 2440 C CA . ASN B 1 108 ? 5.559 -9.461 8.555 1 98.5 108 ASN B CA 1
ATOM 2441 C C . ASN B 1 108 ? 6.59 -10.578 8.672 1 98.5 108 ASN B C 1
ATOM 2443 O O . ASN B 1 108 ? 6.555 -11.367 9.625 1 98.5 108 ASN B O 1
ATOM 2447 N N . CYS B 1 109 ? 7.492 -10.641 7.586 1 98.06 109 CYS B N 1
ATOM 2448 C CA . CYS B 1 109 ? 8.383 -11.789 7.617 1 98.06 109 CYS B CA 1
ATOM 2449 C C . CYS B 1 109 ? 9.492 -11.656 6.578 1 98.06 109 CYS B C 1
ATOM 2451 O O . CYS B 1 109 ? 9.266 -11.125 5.488 1 98.06 109 CYS B O 1
ATOM 2453 N N . HIS B 1 110 ? 10.656 -12.023 6.949 1 98.44 110 HIS B N 1
ATOM 2454 C CA . HIS B 1 110 ? 11.703 -12.352 5.984 1 98.44 110 HIS B CA 1
ATOM 2455 C C . HIS B 1 110 ? 11.633 -13.812 5.562 1 98.44 110 HIS B C 1
ATOM 2457 O O . HIS B 1 110 ? 11.758 -14.711 6.395 1 98.44 110 HIS B O 1
ATOM 2463 N N . VAL B 1 111 ? 11.43 -14.047 4.262 1 98.31 111 VAL B N 1
ATOM 2464 C CA . VAL B 1 111 ? 11.086 -15.375 3.783 1 98.31 111 VAL B CA 1
ATOM 2465 C C . VAL B 1 111 ? 12.148 -15.867 2.805 1 98.31 111 VAL B C 1
ATOM 2467 O O . VAL B 1 111 ? 12.562 -15.125 1.905 1 98.31 111 VAL B O 1
ATOM 2470 N N . ASN B 1 112 ? 12.539 -17.078 2.959 1 98.38 112 ASN B N 1
ATOM 2471 C CA . ASN B 1 112 ? 13.383 -17.766 1.995 1 98.38 112 ASN B CA 1
ATOM 2472 C C . ASN B 1 112 ? 12.57 -18.719 1.12 1 98.38 112 ASN B C 1
ATOM 2474 O O . ASN B 1 112 ? 11.727 -19.453 1.622 1 98.38 112 ASN B O 1
ATOM 2478 N N . HIS B 1 113 ? 12.828 -18.656 -0.165 1 98.25 113 HIS B N 1
ATOM 2479 C CA . HIS B 1 113 ? 12.07 -19.484 -1.101 1 98.25 113 HIS B CA 1
ATOM 2480 C C . HIS B 1 113 ? 12.977 -20.5 -1.789 1 98.25 113 HIS B C 1
ATOM 2482 O O . HIS B 1 113 ? 14.102 -20.188 -2.164 1 98.25 113 HIS B O 1
ATOM 2488 N N . LYS B 1 114 ? 12.508 -21.688 -1.899 1 97.81 114 LYS B N 1
ATOM 2489 C CA . LYS B 1 114 ? 13.102 -22.734 -2.727 1 97.81 114 LYS B CA 1
ATOM 2490 C C . LYS B 1 114 ? 12.133 -23.188 -3.814 1 97.81 114 LYS B C 1
ATOM 2492 O O . LYS B 1 114 ? 11 -23.578 -3.523 1 97.81 114 LYS B O 1
ATOM 2497 N N . VAL B 1 115 ? 12.594 -23.109 -4.992 1 97.5 115 VAL B N 1
ATOM 2498 C CA . VAL B 1 115 ? 11.742 -23.438 -6.137 1 97.5 115 VAL B CA 1
ATOM 2499 C C . VAL B 1 115 ? 12.266 -24.688 -6.836 1 97.5 115 VAL B C 1
ATOM 2501 O O . VAL B 1 115 ? 13.477 -24.906 -6.891 1 97.5 115 VAL B O 1
ATOM 2504 N N . CYS B 1 116 ? 11.383 -25.469 -7.344 1 96.62 116 CYS B N 1
ATOM 2505 C CA . CYS B 1 116 ? 11.742 -26.562 -8.234 1 96.62 116 CYS B CA 1
ATOM 2506 C C . CYS B 1 116 ? 10.688 -26.766 -9.312 1 96.62 116 CYS B C 1
ATOM 2508 O O . CYS B 1 116 ? 9.562 -26.266 -9.188 1 96.62 116 CYS B O 1
ATOM 2510 N N . LEU B 1 117 ? 11.023 -27.406 -10.352 1 97.19 117 LEU B N 1
ATOM 2511 C CA . LEU B 1 117 ? 10.078 -27.844 -11.383 1 97.19 117 LEU B CA 1
ATOM 2512 C C . LEU B 1 117 ? 9.406 -29.156 -10.977 1 97.19 117 LEU B C 1
ATOM 2514 O O . LEU B 1 117 ? 10.031 -30.219 -11 1 97.19 117 LEU B O 1
ATOM 2518 N N . ALA B 1 118 ? 8.156 -29.078 -10.594 1 96.88 118 ALA B N 1
ATOM 2519 C CA . ALA B 1 118 ? 7.418 -30.234 -10.07 1 96.88 118 ALA B CA 1
ATOM 2520 C C . ALA B 1 118 ? 6.723 -30.984 -11.195 1 96.88 118 ALA B C 1
ATOM 2522 O O . ALA B 1 118 ? 6.391 -32.156 -11.047 1 96.88 118 ALA B O 1
ATOM 2523 N N . GLY B 1 119 ? 6.465 -30.328 -12.305 1 97.06 119 GLY B N 1
ATOM 2524 C CA . GLY B 1 119 ? 5.836 -30.984 -13.445 1 97.06 119 GLY B CA 1
ATOM 2525 C C . GLY B 1 119 ? 6.176 -30.312 -14.766 1 97.06 119 GLY B C 1
ATOM 2526 O O . GLY B 1 119 ? 6.355 -29.094 -14.828 1 97.06 119 GLY B O 1
ATOM 2527 N N . LEU B 1 120 ? 6.223 -31.062 -15.789 1 97.62 120 LEU B N 1
ATOM 2528 C CA . LEU B 1 120 ? 6.449 -30.656 -17.172 1 97.62 120 LEU B CA 1
ATOM 2529 C C . LEU B 1 120 ? 5.73 -31.594 -18.141 1 97.62 120 LEU B C 1
ATOM 2531 O O . LEU B 1 120 ? 5.977 -32.812 -18.141 1 97.62 120 LEU B O 1
ATOM 2535 N N . HIS B 1 121 ? 4.828 -31 -18.938 1 97.06 121 HIS B N 1
ATOM 2536 C CA . HIS B 1 121 ? 4.004 -31.828 -19.797 1 97.06 121 HIS B CA 1
ATOM 2537 C C . HIS B 1 121 ? 3.922 -31.25 -21.203 1 97.06 121 HIS B C 1
ATOM 2539 O O . HIS B 1 121 ? 3.629 -30.062 -21.375 1 97.06 121 HIS B O 1
ATOM 2545 N N . ASP B 1 122 ? 4.176 -32.125 -22.125 1 97.19 122 ASP B N 1
ATOM 2546 C CA . ASP B 1 122 ? 3.938 -31.781 -23.531 1 97.19 122 ASP B CA 1
ATOM 2547 C C . ASP B 1 122 ? 2.504 -32.125 -23.938 1 97.19 122 ASP B C 1
ATOM 2549 O O . ASP B 1 122 ? 2.115 -33.281 -23.953 1 97.19 122 ASP B O 1
ATOM 2553 N N . LYS B 1 123 ? 1.748 -31.125 -24.281 1 96.12 123 LYS B N 1
ATOM 2554 C CA . LYS B 1 123 ? 0.37 -31.312 -24.719 1 96.12 123 LYS B CA 1
ATOM 2555 C C . LYS B 1 123 ? 0.226 -31.031 -26.219 1 96.12 123 LYS B C 1
ATOM 2557 O O . LYS B 1 123 ? -0.847 -30.641 -26.672 1 96.12 123 LYS B O 1
ATOM 2562 N N . ALA B 1 124 ? 1.334 -31.219 -26.891 1 94.69 124 ALA B N 1
ATOM 2563 C CA . ALA B 1 124 ? 1.43 -31.016 -28.328 1 94.69 124 ALA B CA 1
ATOM 2564 C C . ALA B 1 124 ? 1.283 -29.547 -28.688 1 94.69 124 ALA B C 1
ATOM 2566 O O . ALA B 1 124 ? 2.277 -28.859 -28.922 1 94.69 124 ALA B O 1
ATOM 2567 N N . LYS B 1 125 ? 0.104 -29.031 -28.484 1 95.19 125 LYS B N 1
ATOM 2568 C CA . LYS B 1 125 ? -0.138 -27.641 -28.875 1 95.19 125 LYS B CA 1
ATOM 2569 C C . LYS B 1 125 ? 0.309 -26.688 -27.766 1 95.19 125 LYS B C 1
ATOM 2571 O O . LYS B 1 125 ? 0.407 -25.484 -28 1 95.19 125 LYS B O 1
ATOM 2576 N N . ALA B 1 126 ? 0.54 -27.203 -26.594 1 97 126 ALA B N 1
ATOM 2577 C CA . ALA B 1 126 ? 0.951 -26.406 -25.438 1 97 126 ALA B CA 1
ATOM 2578 C C .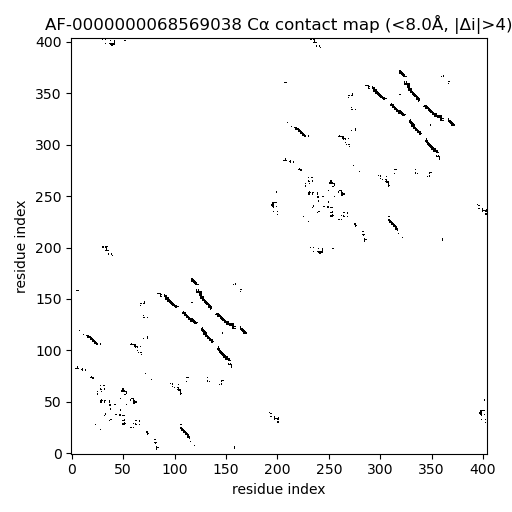 ALA B 1 126 ? 1.889 -27.203 -24.531 1 97 126 ALA B C 1
ATOM 2580 O O . ALA B 1 126 ? 2.014 -28.422 -24.672 1 97 126 ALA B O 1
ATOM 2581 N N . ALA B 1 127 ? 2.574 -26.453 -23.781 1 97.69 127 ALA B N 1
ATOM 2582 C CA . ALA B 1 127 ? 3.322 -27.047 -22.672 1 97.69 127 ALA B CA 1
ATOM 2583 C C . ALA B 1 127 ? 2.721 -26.656 -21.328 1 97.69 127 ALA B C 1
ATOM 2585 O O . ALA B 1 127 ? 2.201 -25.547 -21.172 1 97.69 127 ALA B O 1
ATOM 2586 N N . ILE B 1 128 ? 2.748 -27.562 -20.391 1 98.06 128 ILE B N 1
ATOM 2587 C CA . ILE B 1 128 ? 2.342 -27.266 -19.031 1 98.06 128 ILE B CA 1
ATOM 2588 C C . ILE B 1 128 ? 3.557 -27.328 -18.109 1 98.06 128 ILE B C 1
ATOM 2590 O O . ILE B 1 128 ? 4.293 -28.328 -18.109 1 98.06 128 ILE B O 1
ATOM 2594 N N . LEU B 1 129 ? 3.779 -26.281 -17.422 1 97.75 129 LEU B N 1
ATOM 2595 C CA . LEU B 1 129 ? 4.816 -26.25 -16.406 1 97.75 129 LEU B CA 1
ATOM 2596 C C . LEU B 1 129 ? 4.203 -26.141 -15.008 1 97.75 129 LEU B C 1
ATOM 2598 O O . LEU B 1 129 ? 3.242 -25.391 -14.805 1 97.75 129 LEU B O 1
ATOM 2602 N N . GLU B 1 130 ? 4.695 -26.891 -14.047 1 97.12 130 GLU B N 1
ATOM 2603 C CA . GLU B 1 130 ? 4.301 -26.812 -12.648 1 97.12 130 GLU B CA 1
ATOM 2604 C C . GLU B 1 130 ? 5.5 -26.516 -11.75 1 97.12 130 GLU B C 1
ATOM 2606 O O . GLU B 1 130 ? 6.445 -27.297 -11.68 1 97.12 130 GLU B O 1
ATOM 2611 N N . PHE B 1 131 ? 5.449 -25.375 -11.133 1 97.44 131 PHE B N 1
ATOM 2612 C CA . PHE B 1 131 ? 6.516 -24.953 -10.227 1 97.44 131 PHE B CA 1
ATOM 2613 C C . PHE B 1 131 ? 6.074 -25.094 -8.773 1 97.44 131 PHE B C 1
ATOM 2615 O O . PHE B 1 131 ? 4.973 -24.672 -8.414 1 97.44 131 PHE B O 1
ATOM 2622 N N . GLU B 1 132 ? 6.883 -25.719 -8.016 1 97.25 132 GLU B N 1
ATOM 2623 C CA . GLU B 1 132 ? 6.637 -25.781 -6.582 1 97.25 132 GLU B CA 1
ATOM 2624 C C . GLU B 1 132 ? 7.57 -24.844 -5.824 1 97.25 132 GLU B C 1
ATOM 2626 O O . GLU B 1 132 ? 8.773 -24.812 -6.078 1 97.25 132 GLU B O 1
ATOM 2631 N N . THR B 1 133 ? 7.062 -24.062 -4.945 1 97.88 133 THR B N 1
ATOM 2632 C CA . THR B 1 133 ? 7.797 -23.125 -4.105 1 97.88 133 THR B CA 1
ATOM 2633 C C . THR B 1 133 ? 7.598 -23.438 -2.627 1 97.88 133 THR B C 1
ATOM 2635 O O . THR B 1 133 ? 6.473 -23.406 -2.127 1 97.88 133 THR B O 1
ATOM 2638 N N . LYS B 1 134 ? 8.648 -23.781 -1.977 1 98.19 134 LYS B N 1
ATOM 2639 C CA . LYS B 1 134 ? 8.648 -23.891 -0.521 1 98.19 134 LYS B CA 1
ATOM 2640 C C . LYS B 1 134 ? 9.18 -22.625 0.128 1 98.19 134 LYS B C 1
ATOM 2642 O O . LYS B 1 134 ? 10.242 -22.125 -0.245 1 98.19 134 LYS B O 1
ATOM 2647 N N . SER B 1 135 ? 8.453 -22.094 1.045 1 98.5 135 SER B N 1
ATOM 2648 C CA . SER B 1 135 ? 8.797 -20.812 1.682 1 98.5 135 SER B CA 1
ATOM 2649 C C . SER B 1 135 ? 9.047 -21 3.176 1 98.5 135 SER B C 1
ATOM 2651 O O . SER B 1 135 ? 8.219 -21.594 3.881 1 98.5 135 SER B O 1
ATOM 2653 N N . TYR B 1 136 ? 10.133 -20.484 3.596 1 98.44 136 TYR B N 1
ATOM 2654 C CA . TYR B 1 136 ? 10.586 -20.672 4.973 1 98.44 136 TYR B CA 1
ATOM 2655 C C . TYR B 1 136 ? 10.773 -19.328 5.664 1 98.44 136 TYR B C 1
ATOM 2657 O O . TYR B 1 136 ? 11.258 -18.359 5.055 1 98.44 136 TYR B O 1
ATOM 2665 N N . GLU B 1 137 ? 10.375 -19.266 6.914 1 98.19 137 GLU B N 1
ATOM 2666 C CA . GLU B 1 137 ? 10.766 -18.094 7.715 1 98.19 137 GLU B CA 1
ATOM 2667 C C . GLU B 1 137 ? 12.273 -18.062 7.938 1 98.19 137 GLU B C 1
ATOM 2669 O O . GLU B 1 137 ? 12.859 -19.047 8.422 1 98.19 137 GLU B O 1
ATOM 2674 N N . LYS B 1 138 ? 12.883 -17.016 7.648 1 97.31 138 LYS B N 1
ATOM 2675 C CA . LYS B 1 138 ? 14.336 -16.938 7.586 1 97.31 138 LYS B CA 1
ATOM 2676 C C . LYS B 1 138 ? 14.961 -17.188 8.953 1 97.31 138 LYS B C 1
ATOM 2678 O O . LYS B 1 138 ? 15.953 -17.906 9.078 1 97.31 138 LYS B O 1
ATOM 2683 N N . GLU B 1 139 ? 14.422 -16.578 9.992 1 94.81 139 GLU B N 1
ATOM 2684 C CA . GLU B 1 139 ? 15.055 -16.625 11.305 1 94.81 139 GLU B CA 1
ATOM 2685 C C . GLU B 1 139 ? 14.875 -18 11.961 1 94.81 139 GLU B C 1
ATOM 2687 O O . GLU B 1 139 ? 15.836 -18.609 12.43 1 94.81 139 GLU B O 1
ATOM 2692 N N . SER B 1 140 ? 13.695 -18.531 11.992 1 96.31 140 SER B N 1
ATOM 2693 C CA . SER B 1 140 ? 13.391 -19.766 12.688 1 96.31 140 SER B CA 1
ATOM 2694 C C . SER B 1 140 ? 13.703 -20.984 11.82 1 96.31 140 SER B C 1
ATOM 2696 O O . SER B 1 140 ? 13.914 -22.094 12.328 1 96.31 140 SER B O 1
ATOM 2698 N N . GLY B 1 141 ? 13.602 -20.828 10.5 1 97.12 141 GLY B N 1
ATOM 2699 C CA . GLY B 1 141 ? 13.758 -21.953 9.594 1 97.12 141 GLY B CA 1
ATOM 2700 C C . GLY B 1 141 ? 12.492 -22.75 9.406 1 97.12 141 GLY B C 1
ATOM 2701 O O . GLY B 1 141 ? 12.484 -23.766 8.703 1 97.12 141 GLY B O 1
ATOM 2702 N N . ASP B 1 142 ? 11.398 -22.25 9.953 1 97.88 142 ASP B N 1
ATOM 2703 C CA . ASP B 1 142 ? 10.133 -22.969 9.867 1 97.88 142 ASP B CA 1
ATOM 2704 C C . ASP B 1 142 ? 9.57 -22.906 8.445 1 97.88 142 ASP B C 1
ATOM 2706 O O . ASP B 1 142 ? 9.617 -21.875 7.793 1 97.88 142 ASP B O 1
ATOM 2710 N N . LEU B 1 143 ? 9.07 -24.094 8.008 1 98.5 143 LEU B N 1
ATOM 2711 C CA . LEU B 1 143 ? 8.312 -24.125 6.758 1 98.5 143 LEU B CA 1
ATOM 2712 C C . LEU B 1 143 ? 6.969 -23.422 6.926 1 98.5 143 LEU B C 1
ATOM 2714 O O . LEU B 1 143 ? 6.168 -23.797 7.781 1 98.5 143 LEU B O 1
ATOM 2718 N N . LEU B 1 144 ? 6.746 -22.375 6.117 1 98.31 144 LEU B N 1
ATOM 2719 C CA . LEU B 1 144 ? 5.504 -21.625 6.195 1 98.31 144 LEU B CA 1
ATOM 2720 C C . LEU B 1 144 ? 4.465 -22.172 5.227 1 98.31 144 LEU B C 1
ATOM 2722 O O . LEU B 1 144 ? 3.311 -22.391 5.605 1 98.31 144 LEU B O 1
ATOM 2726 N N . SER B 1 145 ? 4.891 -22.406 4.027 1 98.25 145 SER B N 1
ATOM 2727 C CA . SER B 1 145 ? 3.918 -22.797 3.014 1 98.25 145 SER B CA 1
ATOM 2728 C C . SER B 1 145 ? 4.586 -23.562 1.87 1 98.25 145 SER B C 1
ATOM 2730 O O . SER B 1 145 ? 5.797 -23.453 1.679 1 98.25 145 SER B O 1
ATOM 2732 N N . VAL B 1 146 ? 3.816 -24.312 1.147 1 97.06 146 VAL B N 1
ATOM 2733 C CA . VAL B 1 146 ? 4.133 -24.891 -0.149 1 97.06 146 VAL B CA 1
ATOM 2734 C C . VAL B 1 146 ? 3.119 -24.438 -1.19 1 97.06 146 VAL B C 1
ATOM 2736 O O . VAL B 1 146 ? 1.908 -24.547 -0.982 1 97.06 146 VAL B O 1
ATOM 2739 N N . ASN B 1 147 ? 3.648 -23.875 -2.248 1 96.69 147 ASN B N 1
ATOM 2740 C CA . ASN B 1 147 ? 2.85 -23.453 -3.395 1 96.69 147 ASN B CA 1
ATOM 2741 C C . ASN B 1 147 ? 3.199 -24.266 -4.645 1 96.69 147 ASN B C 1
ATOM 2743 O O . ASN B 1 147 ? 4.371 -24.547 -4.895 1 96.69 147 ASN B O 1
ATOM 2747 N N . ARG B 1 148 ? 2.219 -24.578 -5.32 1 96.31 148 ARG B N 1
ATOM 2748 C CA . ARG B 1 148 ? 2.443 -25.109 -6.664 1 96.31 148 ARG B CA 1
ATOM 2749 C C . ARG B 1 148 ? 1.612 -24.344 -7.695 1 96.31 148 ARG B C 1
ATOM 2751 O O . ARG B 1 148 ? 0.385 -24.312 -7.598 1 96.31 148 ARG B O 1
ATOM 2758 N N . THR B 1 149 ? 2.305 -23.766 -8.594 1 97.12 149 THR B N 1
ATOM 2759 C CA . THR B 1 149 ? 1.68 -22.984 -9.656 1 97.12 149 THR B CA 1
ATOM 2760 C C . THR B 1 149 ? 1.782 -23.719 -10.992 1 97.12 149 THR B C 1
ATOM 2762 O O . THR B 1 149 ? 2.865 -24.156 -11.383 1 97.12 149 THR B O 1
ATOM 2765 N N . THR B 1 150 ? 0.668 -23.859 -11.617 1 96.56 150 THR B N 1
ATOM 2766 C CA . THR B 1 150 ? 0.615 -24.484 -12.938 1 96.56 150 THR B CA 1
ATOM 2767 C C . THR B 1 150 ? 0.367 -23.422 -14.016 1 96.56 150 THR B C 1
ATOM 2769 O O . THR B 1 150 ? -0.597 -22.672 -13.938 1 96.56 150 THR B O 1
ATOM 2772 N N . VAL B 1 151 ? 1.246 -23.422 -14.984 1 97.62 151 VAL B N 1
ATOM 2773 C CA . VAL B 1 151 ? 1.054 -22.5 -16.094 1 97.62 151 VAL B CA 1
ATOM 2774 C C . VAL B 1 151 ? 0.913 -23.281 -17.391 1 97.62 151 VAL B C 1
ATOM 2776 O O . VAL B 1 151 ? 1.561 -24.312 -17.578 1 97.62 151 VAL B O 1
ATOM 2779 N N . TYR B 1 152 ? 0.039 -22.781 -18.172 1 98 152 TYR B N 1
ATOM 2780 C CA . TYR B 1 152 ? -0.219 -23.297 -19.516 1 98 152 TYR B CA 1
ATOM 2781 C C . TYR B 1 152 ? 0.404 -22.406 -20.578 1 98 152 TYR B C 1
ATOM 2783 O O . TYR B 1 152 ? 0.028 -21.234 -20.703 1 98 152 TYR B O 1
ATOM 2791 N N . LEU B 1 153 ? 1.401 -22.969 -21.281 1 98 153 LEU B N 1
ATOM 2792 C CA . LEU B 1 153 ? 2.123 -22.203 -22.297 1 98 153 LEU B CA 1
ATOM 2793 C C . LEU B 1 153 ? 1.654 -22.594 -23.703 1 98 153 LEU B C 1
ATOM 2795 O O . LEU B 1 153 ? 2.211 -23.516 -24.312 1 98 153 LEU B O 1
ATOM 2799 N N . ARG B 1 154 ? 0.729 -21.828 -24.109 1 97.81 154 ARG B N 1
ATOM 2800 C CA . ARG B 1 154 ? 0.168 -22.125 -25.422 1 97.81 154 ARG B CA 1
ATOM 2801 C C . ARG B 1 154 ? 1.202 -21.906 -26.531 1 97.81 154 ARG B C 1
ATOM 2803 O O . ARG B 1 154 ? 1.97 -20.938 -26.484 1 97.81 154 ARG B O 1
ATOM 2810 N N . GLY B 1 155 ? 1.29 -22.859 -27.438 1 96.25 155 GLY B N 1
ATOM 2811 C CA . GLY B 1 155 ? 2.189 -22.75 -28.578 1 96.25 155 GLY B CA 1
ATOM 2812 C C . GLY B 1 155 ? 3.584 -23.281 -28.281 1 96.25 155 GLY B C 1
ATOM 2813 O O . GLY B 1 155 ? 4.43 -23.328 -29.172 1 96.25 155 GLY B O 1
ATOM 2814 N N . ALA B 1 156 ? 3.844 -23.719 -27.094 1 96.38 156 ALA B N 1
ATOM 2815 C CA . ALA B 1 156 ? 5.203 -24.078 -26.703 1 96.38 156 ALA B CA 1
ATOM 2816 C C . ALA B 1 156 ? 5.355 -25.594 -26.578 1 96.38 156 ALA B C 1
ATOM 2818 O O . ALA B 1 156 ? 6.379 -26.078 -26.094 1 96.38 156 ALA B O 1
ATOM 2819 N N . GLY B 1 157 ? 4.34 -26.281 -26.969 1 95.19 157 GLY B N 1
ATOM 2820 C CA . GLY B 1 157 ? 4.41 -27.719 -26.891 1 95.19 157 GLY B CA 1
ATOM 2821 C C . GLY B 1 157 ? 5.047 -28.359 -28.125 1 95.19 157 GLY B C 1
ATOM 2822 O O . GLY B 1 157 ? 5.859 -27.719 -28.797 1 95.19 157 GLY B O 1
ATOM 2823 N N . GLY B 1 158 ? 4.859 -29.703 -28.25 1 93.44 158 GLY B N 1
ATOM 2824 C CA . GLY B 1 158 ? 5.336 -30.438 -29.406 1 93.44 158 GLY B CA 1
ATOM 2825 C C . GLY B 1 158 ? 6.82 -30.75 -29.359 1 93.44 158 GLY B C 1
ATOM 2826 O O . GLY B 1 158 ? 7.465 -30.922 -30.391 1 93.44 158 GLY B O 1
ATOM 2827 N N . PHE B 1 159 ? 7.359 -30.766 -28.234 1 93.44 159 PHE B N 1
ATOM 2828 C CA . PHE B 1 159 ? 8.797 -30.969 -28.125 1 93.44 159 PHE B CA 1
ATOM 2829 C C . PHE B 1 159 ? 9.125 -32.438 -27.953 1 93.44 159 PHE B C 1
ATOM 2831 O O . PHE B 1 159 ? 10.297 -32.812 -27.891 1 93.44 159 PHE B O 1
ATOM 2838 N N . SER B 1 160 ? 8.078 -33.25 -27.781 1 91.88 160 SER B N 1
ATOM 2839 C CA . SER B 1 160 ? 8.289 -34.688 -27.609 1 91.88 160 SER B CA 1
ATOM 2840 C C . SER B 1 160 ? 8.664 -35.344 -28.938 1 91.88 160 SER B C 1
ATOM 2842 O O . SER B 1 160 ? 8.141 -34.969 -29.984 1 91.88 160 SER B O 1
ATOM 2844 N N . LYS B 1 161 ? 9.594 -36.281 -28.891 1 82.81 161 LYS B N 1
ATOM 2845 C CA . LYS B 1 161 ? 10.062 -36.969 -30.078 1 82.81 161 LYS B CA 1
ATOM 2846 C C . LYS B 1 161 ? 9.258 -38.25 -30.312 1 82.81 161 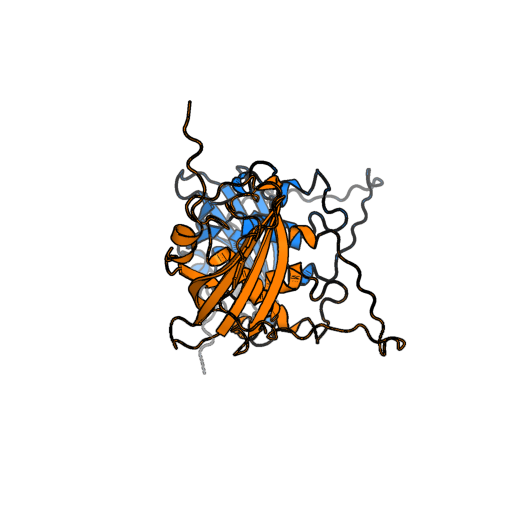LYS B C 1
ATOM 2848 O O . LYS B 1 161 ? 9.312 -38.844 -31.391 1 82.81 161 LYS B O 1
ATOM 2853 N N . SER B 1 162 ? 8.578 -38.688 -29.344 1 81.5 162 SER B N 1
ATOM 2854 C CA . SER B 1 162 ? 7.816 -39.938 -29.438 1 81.5 162 SER B CA 1
ATOM 2855 C C . SER B 1 162 ? 6.32 -39.656 -29.547 1 81.5 162 SER B C 1
ATOM 2857 O O . SER B 1 162 ? 5.875 -38.531 -29.344 1 81.5 162 SER B O 1
ATOM 2859 N N . SER B 1 163 ? 5.617 -40.688 -29.969 1 86.5 163 SER B N 1
ATOM 2860 C CA . SER B 1 163 ? 4.16 -40.625 -30.047 1 86.5 163 SER B CA 1
ATOM 2861 C C . SER B 1 163 ? 3.547 -40.406 -28.672 1 86.5 163 SER B C 1
ATOM 2863 O O . SER B 1 163 ? 2.424 -39.938 -28.547 1 86.5 163 SER B O 1
ATOM 2865 N N . LYS B 1 164 ? 4.309 -40.938 -27.719 1 90.44 164 LYS B N 1
ATOM 2866 C CA . LYS B 1 164 ? 3.867 -40.656 -26.359 1 90.44 164 LYS B CA 1
ATOM 2867 C C . LYS B 1 164 ? 4.422 -39.312 -25.859 1 90.44 164 LYS B C 1
ATOM 2869 O O . LYS B 1 164 ? 5.637 -39.156 -25.688 1 90.44 164 LYS B O 1
ATOM 2874 N N . PRO B 1 165 ? 3.562 -38.406 -25.641 1 92.62 165 PRO B N 1
ATOM 2875 C CA . PRO B 1 165 ? 4.043 -37.062 -25.25 1 92.62 165 PRO B CA 1
ATOM 2876 C C . PRO B 1 165 ? 4.766 -37.094 -23.906 1 92.62 165 PRO B C 1
ATOM 2878 O O . PRO B 1 165 ? 4.367 -37.812 -22.984 1 92.62 165 PRO B O 1
ATOM 2881 N N . PHE B 1 166 ? 5.844 -36.375 -23.766 1 94.88 166 PHE B N 1
ATOM 2882 C CA . PHE B 1 166 ? 6.633 -36.281 -22.547 1 94.88 166 PHE B CA 1
ATOM 2883 C C . PHE B 1 166 ? 5.766 -35.812 -21.391 1 94.88 166 PHE B C 1
ATOM 2885 O O . PHE B 1 166 ? 4.941 -34.906 -21.547 1 94.88 166 PHE B O 1
ATOM 2892 N N . SER B 1 167 ? 5.844 -36.438 -20.25 1 95.81 167 SER B N 1
ATOM 2893 C CA . SER B 1 167 ? 5.117 -36.062 -19.047 1 95.81 167 SER B CA 1
ATOM 2894 C C . SER B 1 167 ? 5.91 -36.438 -17.797 1 95.81 167 SER B C 1
ATOM 2896 O O . SER B 1 167 ? 6.383 -37.562 -17.656 1 95.81 167 SER B O 1
ATOM 2898 N N . TYR B 1 168 ? 6.062 -35.406 -17 1 95.88 168 TYR B N 1
ATOM 2899 C CA . TYR B 1 168 ? 6.816 -35.562 -15.766 1 95.88 168 TYR B CA 1
ATOM 2900 C C . TYR B 1 168 ? 6.109 -34.906 -14.594 1 95.88 168 TYR B C 1
ATOM 2902 O O . TYR B 1 168 ? 5.559 -33.812 -14.742 1 95.88 168 TYR B O 1
ATOM 2910 N N . THR B 1 169 ? 6.004 -35.5 -13.469 1 95.5 169 THR B N 1
ATOM 2911 C CA . THR B 1 169 ? 5.52 -34.969 -12.203 1 95.5 169 THR B CA 1
ATOM 2912 C C . THR B 1 169 ? 6.316 -35.531 -11.031 1 95.5 169 THR B C 1
ATOM 2914 O O . THR B 1 169 ? 6.664 -36.719 -11.031 1 95.5 169 THR B O 1
ATOM 2917 N N . ASN B 1 170 ? 6.637 -34.719 -10.031 1 94.25 170 ASN B N 1
ATOM 2918 C CA . ASN B 1 170 ? 7.387 -35.25 -8.891 1 94.25 170 ASN B CA 1
ATOM 2919 C C . ASN B 1 170 ? 6.598 -35.094 -7.594 1 94.25 170 ASN B C 1
ATOM 2921 O O . ASN B 1 170 ? 7.184 -35 -6.516 1 94.25 170 ASN B O 1
ATOM 2925 N N . TYR B 1 171 ? 5.301 -34.938 -7.609 1 92.31 171 TYR B N 1
ATOM 2926 C CA . TYR B 1 171 ? 4.414 -34.938 -6.453 1 92.31 171 TYR B CA 1
ATOM 2927 C C . TYR B 1 171 ? 3.301 -35.969 -6.602 1 92.31 171 TYR B C 1
ATOM 2929 O O . TYR B 1 171 ? 3.031 -36.438 -7.707 1 92.31 171 TYR B O 1
ATOM 2937 N N . PRO B 1 172 ? 2.652 -36.406 -5.547 1 87.56 172 PRO B N 1
ATOM 2938 C CA . PRO B 1 172 ? 1.633 -37.438 -5.641 1 87.56 172 PRO B CA 1
ATOM 2939 C C . PRO B 1 172 ? 0.418 -37 -6.461 1 87.56 172 PRO B C 1
ATOM 2941 O O . PRO B 1 172 ? -0.04 -35.875 -6.34 1 87.56 172 PRO B O 1
ATOM 2944 N N . ARG B 1 173 ? -0.078 -37.812 -7.32 1 78 173 ARG B N 1
ATOM 2945 C CA . ARG B 1 173 ? -1.2 -37.562 -8.211 1 78 173 ARG B CA 1
ATOM 2946 C C . ARG B 1 173 ? -2.473 -37.25 -7.426 1 78 173 ARG B C 1
ATOM 2948 O O . ARG B 1 173 ? -3.328 -36.5 -7.883 1 78 173 ARG B O 1
ATOM 2955 N N . ASN B 1 174 ? -2.582 -37.812 -6.273 1 76 174 ASN B N 1
ATOM 2956 C CA . ASN B 1 174 ? -3.82 -37.656 -5.516 1 76 174 ASN B CA 1
ATOM 2957 C C . ASN B 1 174 ? -3.689 -36.594 -4.422 1 76 174 ASN B C 1
ATOM 2959 O O . ASN B 1 174 ? -4.363 -36.688 -3.395 1 76 174 ASN B O 1
ATOM 2963 N N . GLN B 1 175 ? -2.803 -35.719 -4.656 1 76.19 175 GLN B N 1
ATOM 2964 C CA . GLN B 1 175 ? -2.582 -34.688 -3.627 1 76.19 175 GLN B CA 1
ATOM 2965 C C . GLN B 1 175 ? -3.811 -33.812 -3.457 1 76.19 175 GLN B C 1
ATOM 2967 O O . GLN B 1 175 ? -4.125 -33.375 -2.346 1 76.19 175 GLN B O 1
ATOM 2972 N N . VAL B 1 176 ? -4.488 -33.5 -4.59 1 71.75 176 VAL B N 1
ATOM 2973 C CA . VAL B 1 176 ? -5.711 -32.688 -4.488 1 71.75 176 VAL B CA 1
ATOM 2974 C C . VAL B 1 176 ? -6.91 -33.531 -4.906 1 71.75 176 VAL B C 1
ATOM 2976 O O . VAL B 1 176 ? -6.918 -34.125 -5.988 1 71.75 176 VAL B O 1
ATOM 2979 N N . PRO B 1 177 ? -7.742 -33.688 -3.896 1 69.69 177 PRO B N 1
ATOM 2980 C CA . PRO B 1 177 ? -8.922 -34.469 -4.273 1 69.69 177 PRO B CA 1
ATOM 2981 C C . PRO B 1 177 ? -9.75 -33.781 -5.371 1 69.69 177 PRO B C 1
ATOM 2983 O O . PRO B 1 177 ? -9.789 -32.562 -5.453 1 69.69 177 PRO B O 1
ATOM 2986 N N . THR B 1 178 ? -10.102 -34.562 -6.352 1 72.31 178 THR B N 1
ATOM 2987 C CA . THR B 1 178 ? -11.078 -34.062 -7.316 1 72.31 178 THR B CA 1
ATOM 2988 C C . THR B 1 178 ? -12.367 -33.625 -6.617 1 72.31 178 THR B C 1
ATOM 2990 O O . THR B 1 178 ? -12.906 -34.375 -5.801 1 72.31 178 THR B O 1
ATOM 2993 N N . VAL B 1 179 ? -12.57 -32.344 -6.664 1 72.88 179 VAL B N 1
ATOM 2994 C CA . VAL B 1 179 ? -13.773 -31.859 -6 1 72.88 179 VAL B CA 1
ATOM 2995 C C . VAL B 1 179 ? -15 -32.188 -6.848 1 72.88 179 VAL B C 1
ATOM 2997 O O . VAL B 1 179 ? -15.047 -31.844 -8.039 1 72.88 179 VAL B O 1
ATOM 3000 N N . LYS B 1 180 ? -15.742 -33.062 -6.383 1 79.5 180 LYS B N 1
ATOM 3001 C CA . LYS B 1 180 ? -17.047 -33.25 -7.02 1 79.5 180 LYS B CA 1
ATOM 3002 C C . LYS B 1 180 ? -18.062 -32.219 -6.516 1 79.5 180 LYS B C 1
ATOM 3004 O O . LYS B 1 180 ? -18.234 -32.062 -5.305 1 79.5 180 LYS B O 1
ATOM 3009 N N . ILE B 1 181 ? -18.531 -31.406 -7.391 1 84.06 181 ILE B N 1
ATOM 3010 C CA . ILE B 1 181 ? -19.562 -30.438 -7.023 1 84.06 181 ILE B CA 1
ATOM 3011 C C . ILE B 1 181 ? -20.812 -31.172 -6.52 1 84.06 181 ILE B C 1
ATOM 3013 O O . ILE B 1 181 ? -21.375 -32 -7.227 1 84.06 181 ILE B O 1
ATOM 3017 N N . PRO B 1 182 ? -21.188 -30.859 -5.312 1 85.38 182 PRO B N 1
ATOM 3018 C CA . PRO B 1 182 ? -22.375 -31.547 -4.785 1 85.38 182 PRO B CA 1
ATOM 3019 C C . PRO B 1 182 ? -23.625 -31.266 -5.617 1 85.38 182 PRO B C 1
ATOM 3021 O O . PRO B 1 182 ? -23.766 -30.188 -6.188 1 85.38 182 PRO B O 1
ATOM 3024 N N . GLU B 1 183 ? -24.406 -32.188 -5.762 1 90.62 183 GLU B N 1
ATOM 3025 C CA . GLU B 1 183 ? -25.672 -32.031 -6.492 1 90.62 183 GLU B CA 1
ATOM 3026 C C . GLU B 1 183 ? -26.719 -31.344 -5.645 1 90.62 183 GLU B C 1
ATOM 3028 O O . GLU B 1 183 ? -27.719 -30.828 -6.172 1 90.62 183 GLU B O 1
ATOM 3033 N N . SER B 1 184 ? -26.5 -31.203 -4.395 1 90.94 184 SER B N 1
ATOM 3034 C CA . SER B 1 184 ? -27.453 -30.547 -3.492 1 90.94 184 SER B CA 1
ATOM 3035 C C . SER B 1 184 ? -27.359 -29.031 -3.605 1 90.94 184 SER B C 1
ATOM 3037 O O . SER B 1 184 ? -26.375 -28.5 -4.117 1 90.94 184 SER B O 1
ATOM 3039 N N . LYS B 1 185 ? -28.5 -28.375 -3.209 1 92 185 LYS B N 1
ATOM 3040 C CA . LYS B 1 185 ? -28.484 -26.922 -3.137 1 92 185 LYS B CA 1
ATOM 3041 C C . LYS B 1 185 ? -27.438 -26.422 -2.139 1 92 185 LYS B C 1
ATOM 3043 O O . LYS B 1 185 ? -27.219 -27.062 -1.103 1 92 185 LYS B O 1
ATOM 3048 N N . PRO B 1 186 ? -26.703 -25.391 -2.471 1 90.38 186 PRO B N 1
ATOM 3049 C CA . PRO B 1 186 ? -25.734 -24.859 -1.502 1 90.38 186 PRO B CA 1
ATOM 3050 C C . PRO B 1 186 ? -26.375 -24.547 -0.149 1 90.38 186 PRO B C 1
ATOM 3052 O O . PRO B 1 186 ? -27.547 -24.156 -0.088 1 90.38 186 PRO B O 1
ATOM 3055 N N . PHE B 1 187 ? -25.656 -24.812 0.847 1 92.75 187 PHE B N 1
ATOM 3056 C CA . PHE B 1 187 ? -26.109 -24.547 2.205 1 92.75 187 PHE B CA 1
ATOM 3057 C C . PHE B 1 187 ? -26.188 -23.047 2.461 1 92.75 187 PHE B C 1
ATOM 3059 O O . PHE B 1 187 ? -26.969 -22.578 3.295 1 92.75 187 PHE B O 1
ATOM 3066 N N . SER B 1 188 ? -25.297 -22.297 1.807 1 92.06 188 SER B N 1
ATOM 3067 C CA . SER B 1 188 ? -25.281 -20.828 1.926 1 92.06 188 SER B CA 1
ATOM 3068 C C . SER B 1 188 ? -24.875 -20.172 0.607 1 92.06 188 SER B C 1
ATOM 3070 O O . SER B 1 188 ? -24.125 -20.766 -0.182 1 92.06 188 SER B O 1
ATOM 3072 N N . VAL B 1 189 ? -25.609 -19.094 0.315 1 90.31 189 VAL B N 1
ATOM 3073 C CA . VAL B 1 189 ? -25.297 -18.281 -0.864 1 90.31 189 VAL B CA 1
ATOM 3074 C C . VAL B 1 189 ? -24.875 -16.891 -0.438 1 90.31 189 VAL B C 1
ATOM 3076 O O . VAL B 1 189 ? -25.531 -16.25 0.389 1 90.31 189 VAL B O 1
ATOM 3079 N N . PHE B 1 190 ? -23.688 -16.516 -0.905 1 83.88 190 PHE B N 1
ATOM 3080 C CA . PHE B 1 190 ? -23.188 -15.172 -0.644 1 83.88 190 PHE B CA 1
ATOM 3081 C C . PHE B 1 190 ? -22.969 -14.414 -1.947 1 83.88 190 PHE B C 1
ATOM 3083 O O . PHE B 1 190 ? -22.578 -15 -2.957 1 83.88 190 PHE B O 1
ATOM 3090 N N . GLU B 1 191 ? -23.391 -13.117 -1.887 1 84.69 191 GLU B N 1
ATOM 3091 C CA . GLU B 1 191 ? -23.125 -12.219 -3.008 1 84.69 191 GLU B CA 1
ATOM 3092 C C . GLU B 1 191 ? -22.172 -11.094 -2.602 1 84.69 191 GLU B C 1
ATOM 3094 O O . GLU B 1 191 ? -22.391 -10.43 -1.583 1 84.69 191 GLU B O 1
ATOM 3099 N N . ASP B 1 192 ? -21.078 -11.039 -3.357 1 82.62 192 ASP B N 1
ATOM 3100 C CA . ASP B 1 192 ? -20.094 -9.977 -3.123 1 82.62 192 ASP B CA 1
ATOM 3101 C C . ASP B 1 192 ? -19.891 -9.133 -4.375 1 82.62 192 ASP B C 1
ATOM 3103 O O . ASP B 1 192 ? -19.984 -9.633 -5.496 1 82.62 192 ASP B O 1
ATOM 3107 N N . ARG B 1 193 ? -19.859 -7.848 -4.152 1 82.81 193 ARG B N 1
ATOM 3108 C CA . ARG B 1 193 ? -19.609 -6.949 -5.273 1 82.81 193 ARG B CA 1
ATOM 3109 C C . ARG B 1 193 ? -18.188 -6.406 -5.23 1 82.81 193 ARG B C 1
ATOM 3111 O O . ARG B 1 193 ? -17.703 -6.004 -4.172 1 82.81 193 ARG B O 1
ATOM 3118 N N . THR B 1 194 ? -17.516 -6.504 -6.363 1 86 194 THR B N 1
ATOM 3119 C CA . THR B 1 194 ? -16.188 -5.906 -6.469 1 86 194 THR B CA 1
ATOM 3120 C C . THR B 1 194 ? -16.281 -4.383 -6.527 1 86 194 THR B C 1
ATOM 3122 O O . THR B 1 194 ? -17.234 -3.84 -7.094 1 86 194 THR B O 1
ATOM 3125 N N . GLN B 1 195 ? -15.367 -3.701 -5.926 1 87 195 GLN B N 1
ATOM 3126 C CA . GLN B 1 195 ? -15.305 -2.246 -6.004 1 87 195 GLN B CA 1
ATOM 3127 C C . GLN B 1 195 ? -14.477 -1.792 -7.199 1 87 195 GLN B C 1
ATOM 3129 O O . GLN B 1 195 ? -13.5 -2.449 -7.57 1 87 195 GLN B O 1
ATOM 3134 N N . PRO B 1 196 ? -14.828 -0.7 -7.785 1 84.62 196 PRO B N 1
ATOM 3135 C CA . PRO B 1 196 ? -14.094 -0.24 -8.969 1 84.62 196 PRO B CA 1
ATOM 3136 C C . PRO B 1 196 ? -12.602 -0.087 -8.711 1 84.62 196 PRO B C 1
ATOM 3138 O O . PRO B 1 196 ? -11.781 -0.463 -9.562 1 84.62 196 PRO B O 1
ATOM 3141 N N . SER B 1 197 ? -12.281 0.356 -7.527 1 84.44 197 SER B N 1
ATOM 3142 C CA . SER B 1 197 ? -10.875 0.656 -7.27 1 84.44 197 SER B CA 1
ATOM 3143 C C . SER B 1 197 ? -10.117 -0.593 -6.836 1 84.44 197 SER B C 1
ATOM 3145 O O . SER B 1 197 ? -8.898 -0.553 -6.656 1 84.44 197 SER B O 1
ATOM 3147 N N . GLN B 1 198 ? -10.836 -1.648 -6.672 1 89.5 198 GLN B N 1
ATOM 3148 C CA . GLN B 1 198 ? -10.234 -2.867 -6.137 1 89.5 198 GLN B CA 1
ATOM 3149 C C . GLN B 1 198 ? -9.102 -3.357 -7.027 1 89.5 198 GLN B C 1
ATOM 3151 O O . GLN B 1 198 ? -8.047 -3.771 -6.535 1 89.5 198 GLN B O 1
ATOM 3156 N N . ALA B 1 199 ? -9.359 -3.301 -8.328 1 88.19 199 ALA B N 1
ATOM 3157 C CA . ALA B 1 199 ? -8.328 -3.73 -9.273 1 88.19 199 ALA B CA 1
ATOM 3158 C C . ALA B 1 199 ? -7.082 -2.861 -9.164 1 88.19 199 ALA B C 1
ATOM 3160 O O . ALA B 1 199 ? -5.961 -3.352 -9.312 1 88.19 199 ALA B O 1
ATOM 3161 N N . CYS B 1 200 ? -7.25 -1.601 -8.906 1 89.38 200 CYS B N 1
ATOM 3162 C CA . CYS B 1 200 ? -6.133 -0.677 -8.758 1 89.38 200 CYS B CA 1
ATOM 3163 C C . CYS B 1 200 ? -5.316 -1.009 -7.516 1 89.38 200 CYS B C 1
ATOM 3165 O O . CYS B 1 200 ? -4.086 -0.939 -7.539 1 89.38 200 CYS B O 1
ATOM 3167 N N . ILE B 1 201 ? -5.957 -1.349 -6.445 1 90.69 201 ILE B N 1
ATOM 3168 C CA . ILE B 1 201 ? -5.293 -1.718 -5.199 1 90.69 201 ILE B CA 1
ATOM 3169 C C . ILE B 1 201 ? -4.512 -3.016 -5.395 1 90.69 201 ILE B C 1
ATOM 3171 O O . ILE B 1 201 ? -3.346 -3.109 -5.004 1 90.69 201 ILE B O 1
ATOM 3175 N N . LEU B 1 202 ? -5.172 -3.877 -6.098 1 88.44 202 LEU B N 1
ATOM 3176 C CA . LEU B 1 202 ? -4.543 -5.172 -6.328 1 88.44 202 LEU B CA 1
ATOM 3177 C C . LEU B 1 202 ? -3.297 -5.027 -7.195 1 88.44 202 LEU B C 1
ATOM 3179 O O . LEU B 1 202 ? -2.262 -5.633 -6.91 1 88.44 202 LEU B O 1
#

Organism: Arachis hypogaea (NCBI:txid3818)

Nearest PDB structures (foldseek):
  7mku-assembly1_B  TM=9.512E-01  e=9.348E-28  Arabidopsis thaliana
  1s9c-assembly5_I  TM=8.530E-01  e=2.044E-12  Homo sapiens
  4rlu-assembly1_A  TM=7.596E-01  e=8.521E-08  Mycobacterium tuberculosis H37Rv
  4rlt-assembly1_A  TM=7.125E-01  e=9.045E-08  Mycobacterium tuberculosis H37Rv
  4rlw-assembly1_A  TM=6.983E-01  e=1.082E-07  Mycobacterium tuberculosis H37Rv

pLDDT: mean 92.12, std 10.14, range [24.3, 98.56]

InterPro domains:
  IPR029069 HotDog domain superfamily [SSF54637] (13-165)
  IPR054357 Peroxisomal multifunctional enzyme type 2-like, N-terminal domain [PF22622] (23-155)

Secondary structure (DSSP, 8-state):
--------HHHHHHPPPPPEEEEE-HHHHHHHHHHHTTTSS-TT-HHHHTTT--TT-GGG----GGGGGHHHHHH-TT-S--TT----GGGEEEEEEEEEESSPPPSSEEEEEEEEEEEEEE-SSEEEEEEEEEEEETTT--EEEEEEEEEEEET-----SSSS--EEE-S-TTSS---PPPSSPPS--------TTHHHH-/--------HHHHHHPPPPPEEEEE-HHHHHHHHHHHTTTSS-TT-HHHHTTT--TT-GGG----GGGGGHHHHHH-TT-S--TT----GGGEEEEEEEEEESSPPPSSEEEEEEEEEEEEEE-SSEEEEEEEEEEEETTT--EEEEEEEEEEEET-----SSSS--EEE-S-TTSS---PPPSSPPS--------TTHHHH-

Solvent-accessible surface area (backbone atoms only — not comparable to full-atom values): 23090 Å² total; per-residue (Å²): 126,83,75,76,71,75,50,50,67,71,61,36,72,67,54,77,57,68,73,32,68,51,72,50,41,40,64,54,39,20,43,51,37,40,24,76,46,42,23,50,83,37,54,75,35,71,88,37,26,38,30,64,43,37,95,90,33,58,79,67,20,46,39,62,76,70,59,58,62,53,51,55,54,66,47,32,82,86,48,95,74,50,68,65,60,69,71,57,76,90,46,54,38,85,69,48,77,46,76,44,71,72,44,85,58,64,24,49,48,50,35,33,29,43,49,46,79,36,28,42,33,39,62,48,60,21,23,37,42,25,38,32,36,40,33,22,36,58,88,83,60,45,67,34,36,40,35,35,43,29,35,35,32,50,74,44,24,56,62,47,91,52,94,66,56,45,72,48,68,76,65,70,85,72,73,63,74,83,79,72,79,71,89,64,79,74,92,72,87,85,88,81,80,85,56,42,33,28,69,73,62,82,127,83,74,76,70,75,50,51,68,68,60,39,71,67,55,79,59,70,73,33,68,50,72,50,42,40,63,54,39,22,43,50,37,41,24,76,46,43,24,50,84,38,52,76,34,71,88,38,26,39,30,63,43,37,95,92,32,58,78,67,18,46,40,61,76,70,60,59,62,52,51,55,53,67,48,31,80,86,51,96,73,51,70,66,60,70,71,57,77,90,45,54,39,85,69,47,79,45,78,45,72,72,42,85,59,64,26,49,49,50,35,33,29,44,49,46,79,37,29,42,32,37,63,46,60,20,24,36,41,25,39,32,35,40,33,22,37,60,88,82,60,44,68,34,34,41,34,35,43,29,35,34,32,53,73,44,24,56,61,48,90,51,93,66,56,46,72,49,68,76,66,71,85,74,72,62,74,82,79,74,80,71,88,63,80,74,93,72,87,84,87,83,78,85,56,43,31,28,68,73,62,82